Protein 5I81 (pdb70)

InterPro domains:
  IPR004843 Calcineurin-like, phosphoesterase domain [PF00149] (202-462)
  IPR008139 Saposin B type domain [PS50015] (87-171)
  IPR008139 Saposin B type domain [SM00741] (89-167)
  IPR011001 Saposin-like [SSF47862] (88-169)
  IPR011160 Sphingomyelin phosphodiesterase [PIRSF000948] (9-630)
  IPR029052 Metallo-dependent phosphatase-like [G3DSA:3.60.21.10] (257-526)
  IPR029052 Metallo-dependent phosphatase-like [SSF56300] (202-527)
  IPR041805 Acid sphingomyelinase/endopolyphosphatase, metallophosphatase domain [cd00842] (203-498)
  IPR045473 Sphingomyelin phosphodiesterase, C-terminal domain [PF19272] (492-600)

Organism: Homo sapiens (NCBI:txid9606)

GO terms:
  GO:0004767 sphingomyelin phosphodiesterase activity (F, IDA)
  GO:0005576 extracellular region (C, IDA)
  GO:0005764 lysosome (C, IDA)
  GO:0046513 ceramide biosynthetic process (P, IDA)
  GO:0001778 plasma membrane repair (P, IDA)
  GO:0061750 acid sphingomyelin phosphodiesterase activity (F, IDA)
  GO:0036019 endolysosome (C, IDA)
  GO:0034340 response to type I interferon (P, IDA)
  GO:0034612 response to tumor necrosis factor (P, IDA)
  GO:0034644 cellular response to UV (P, IDA)
  GO:0042060 wound healing (P, IDA)
  GO:0008270 zinc ion binding (F, IDA)
  GO:0045807 positive regulation of endocytosis (P, IDA)
  GO:0009615 response to virus (P, IDA)
  GO:0046598 positive regulation of viral entry into host cell (P, IDA)
  GO:0046718 symbiont entry into host cell (P, IDA)
  GO:0006685 sphingomyelin catabolic process (P, IDA)
  GO:0070555 response to interleukin-1 (P, IDA)
  GO:0071277 cellular response to calcium ion (P, IDA)
  GO:0004767 sphingomyelin phosphodiesterase activity (F, EXP)

Sequence (528 aa):
WGNLTCPICKGLFTAINLGLKKEPNVARVGSVAIKLCNLLKIAPPAVCQSIVHLFEDDMVEVWRRSVLSPSEACGLLLGSTCGHWDIFSSWNISLPTVPKPPPKPPSPPAPGAPVSRILFLTDLHWDHDYLEGTDPDCADPLCCRRGSGLPPASRPGAGYWGEYSKCDLPLRTLESLLSGLGPAGPFDMVYWTGDIPAHDVWHHQTRQDQLRALTTVTALVRKFLGPVPVYPAVGNHESTPVNSFPPPFIEGNHSSRWLYEAMAKAWEPWLPAEALRTLRIGGFYALSPYPGLRLISLNMNFCSRENFWLLINSTDPAGQLQWLVGELQAAEDRGDKVHIIGHIPPGHCLKSWSWNYYRIVARYENTLAAQFFGHTHVDEFEVFYDEETLSRPLAVAFLAPSATTYIGLNPGYRVYQIDGNYSGSSHVVLDHETYILNLTQANIPGAIPHWQLLYRARETYGLPNTLPTAWHNLVYRMRGDMQLFQTFWFLYHKGHPPSEPCGTPCRLATLCAQLSARADSPALCRHLM

Secondary structure (DSSP, 8-state):
-GGGHHHHHHHHHHHHHHHHTSHHHHHHHHHHHHHHHHHTTSS-HHHHHHHHHHHHHHHHHHHHHTTTSHHHHHHHHH-TTT----TT--------SSPPPPP-PPPPPPTT--EEEEEEE----B-TTB-TTS-TT-SSSS-SBTTS----TTS----SS--SSS--B-HHHHHHHHHT-GGG---SEEEE-S--B-S-TTS--HHHHHHHHHHHHHHHHHHHTTS-EEE---TTSSSSTT----TT--STTSSHHHHHHHHHHSTTTS-HHHHHHHHHHS-EEEEEETTEEEEE--GGGG-TT-GGGGT--SSGGGHHHHHHHHHHHHHHHT-EEEEE-SS-GGGS-HHHHHHHHHHHHHTTTTEEEEEE-SS-S-EEEEEE-TTTS-SEEEEEEEPPPSS-TTT---EEEEEEEE-SSTT----EEEEEEEEE-HHHHTSTT----EEEEEEHHHHHT-S--SHHHHHHHHHHHHT-HHHHHHHHHHHTTT---SS---HHHHHHHHHHHH--STT-GGGGTTT-

Radius of gyration: 23.95 Å; Cα contacts (8 Å, |Δi|>4): 1094; chains: 1; bounding box: 66×70×54 Å

Structure (mmCIF, N/CA/C/O backbone):
data_5I81
#
_entry.id   5I81
#
_cell.length_a   132.629
_cell.length_b   132.629
_cell.length_c   189.565
_cell.angle_alpha   90.00
_cell.angle_beta   90.00
_cell.angle_gamma   120.00
#
_symmetry.space_group_name_H-M   'P 64 2 2'
#
loop_
_entity.id
_entity.type
_entity.pdbx_description
1 polymer 'Sphingomyelin phosphodiesterase'
2 branched 2-acetamido-2-deoxy-beta-D-glucopyranose-(1-4)-2-acetamido-2-deoxy-beta-D-glucopyranose
3 branched beta-D-mannopyranose-(1-4)-2-acetamido-2-deoxy-beta-D-glucopyranose-(1-4)-2-acetamido-2-deoxy-beta-D-glucopyranose
4 branched beta-D-mannopyranose-(1-3)-alpha-D-mannopyranose
5 non-polymer 2-acetamido-2-deoxy-beta-D-glucopyranose
6 non-polymer beta-D-mannopyranose
7 non-polymer 'ZINC ION'
8 non-polymer 'SULFATE ION'
9 water water
#
loop_
_atom_site.group_PDB
_atom_site.id
_atom_site.type_symbol
_atom_site.label_atom_id
_atom_site.label_alt_id
_atom_site.label_comp_id
_atom_site.label_asym_id
_atom_site.label_entity_id
_atom_site.label_seq_id
_atom_site.pdbx_PDB_ins_code
_atom_site.Cartn_x
_atom_site.Cartn_y
_atom_site.Cartn_z
_atom_site.occupancy
_atom_site.B_iso_or_equiv
_atom_site.auth_seq_id
_atom_site.auth_comp_id
_atom_site.auth_asym_id
_atom_site.auth_atom_id
_atom_site.pdbx_PDB_model_num
ATOM 1 N N . TRP A 1 38 ? -46.673 -75.107 -35.069 1.00 108.34 84 TRP A N 1
ATOM 2 C CA . TRP A 1 38 ? -45.391 -75.721 -34.709 1.00 108.59 84 TRP A CA 1
ATOM 3 C C . TRP A 1 38 ? -44.261 -74.702 -34.493 1.00 106.48 84 TRP A C 1
ATOM 4 O O . TRP A 1 38 ? -43.847 -73.980 -35.421 1.00 104.91 84 TRP A O 1
ATOM 15 N N . GLY A 1 39 ? -43.764 -74.671 -33.249 1.00 103.11 85 GLY A N 1
ATOM 16 C CA . GLY A 1 39 ? -42.703 -73.778 -32.823 1.00 98.11 85 GLY A CA 1
ATOM 17 C C . GLY A 1 39 ? -41.294 -74.310 -32.969 1.00 92.46 85 GLY A C 1
ATOM 18 O O . GLY A 1 39 ? -40.336 -73.572 -32.723 1.00 89.47 85 GLY A O 1
ATOM 19 N N . ASN A 1 40 ? -41.131 -75.578 -33.362 1.00 89.50 86 ASN A N 1
ATOM 20 C CA . ASN A 1 40 ? -39.800 -76.115 -33.629 1.00 83.58 86 ASN A CA 1
ATOM 21 C C . ASN A 1 40 ? -39.172 -75.494 -34.876 1.00 70.80 86 ASN A C 1
ATOM 22 O O . ASN A 1 40 ? -37.984 -75.722 -35.130 1.00 75.82 86 ASN A O 1
ATOM 27 N N . LEU A 1 41 ? -39.926 -74.705 -35.640 1.00 106.28 87 LEU A N 1
ATOM 28 C CA . LEU A 1 41 ? -39.423 -74.077 -36.851 1.00 87.44 87 LEU A CA 1
ATOM 29 C C . LEU A 1 41 ? -39.009 -72.619 -36.667 1.00 73.40 87 LEU A C 1
ATOM 30 O O . LEU A 1 41 ? -38.533 -72.000 -37.625 1.00 67.79 87 LEU A O 1
ATOM 35 N N . THR A 1 42 ? -39.199 -72.048 -35.480 1.00 65.65 88 THR A N 1
ATOM 36 C CA . THR A 1 42 ? -38.958 -70.623 -35.307 1.00 64.72 88 THR A CA 1
ATOM 37 C C . THR A 1 42 ? -37.493 -70.272 -35.520 1.00 62.85 88 THR A C 1
ATOM 38 O O . THR A 1 42 ? -37.177 -69.301 -36.216 1.00 60.94 88 THR A O 1
ATOM 42 N N . CYS A 1 43 ? -36.590 -71.050 -34.930 1.00 63.21 89 CYS A N 1
ATOM 43 C CA . CYS A 1 43 ? -35.162 -70.834 -35.153 1.00 63.44 89 CYS A CA 1
ATOM 44 C C . CYS A 1 43 ? -34.776 -70.984 -36.621 1.00 63.29 89 CYS A C 1
ATOM 45 O O . CYS A 1 43 ? -34.109 -70.083 -37.153 1.00 62.08 89 CYS A O 1
ATOM 48 N N . PRO A 1 44 ? -35.165 -72.042 -37.340 1.00 63.97 90 PRO A N 1
ATOM 49 C CA . PRO A 1 44 ? -34.823 -72.077 -38.769 1.00 63.11 90 PRO A CA 1
ATOM 50 C C . PRO A 1 44 ? -35.305 -70.864 -39.553 1.00 63.99 90 PRO A C 1
ATOM 51 O O . PRO A 1 44 ? -34.548 -70.346 -40.388 1.00 65.37 90 PRO A O 1
ATOM 55 N N . ILE A 1 45 ? -36.527 -70.382 -39.317 1.00 59.37 91 ILE A N 1
ATOM 56 C CA . ILE A 1 45 ? -37.006 -69.252 -40.110 1.00 62.46 91 ILE A CA 1
ATOM 57 C C . ILE A 1 45 ? -36.289 -67.955 -39.688 1.00 59.97 91 ILE A C 1
ATOM 58 O O . ILE A 1 45 ? -35.979 -67.090 -40.522 1.00 58.18 91 ILE A O 1
ATOM 63 N N . CYS A 1 46 ? -35.953 -67.824 -38.405 1.00 58.39 92 CYS A N 1
ATOM 64 C CA . CYS A 1 46 ? -35.186 -66.661 -37.968 1.00 58.74 92 CYS A CA 1
ATOM 65 C C . CYS A 1 46 ? -33.832 -66.610 -38.669 1.00 60.35 92 CYS A C 1
ATOM 66 O O . CYS A 1 46 ? -33.426 -65.571 -39.205 1.00 59.28 92 CYS A O 1
ATOM 69 N N . LYS A 1 47 ? -33.133 -67.739 -38.699 1.00 61.65 93 LYS A N 1
ATOM 70 C CA . LYS A 1 47 ? -31.853 -67.787 -39.388 1.00 59.21 93 LYS A CA 1
ATOM 71 C C . LYS A 1 47 ? -32.030 -67.533 -40.879 1.00 58.14 93 LYS A C 1
ATOM 72 O O . LYS A 1 47 ? -31.217 -66.832 -41.509 1.00 57.70 93 LYS A O 1
ATOM 78 N N . GLY A 1 48 ? -33.096 -68.069 -41.461 1.00 55.38 94 GLY A N 1
ATOM 79 C CA . GLY A 1 48 ? -33.348 -67.796 -42.862 1.00 55.13 94 GLY A CA 1
ATOM 80 C C . GLY A 1 48 ? -33.576 -66.320 -43.122 1.00 59.61 94 GLY A C 1
ATOM 81 O O . GLY A 1 48 ? -33.121 -65.787 -44.132 1.00 55.63 94 GLY A O 1
ATOM 82 N N . LEU A 1 49 ? -34.276 -65.636 -42.206 1.00 59.43 95 LEU A N 1
ATOM 83 C CA . LEU A 1 49 ? -34.566 -64.218 -42.406 1.00 56.12 95 LEU A CA 1
ATOM 84 C C . LEU A 1 49 ? -33.278 -63.407 -42.411 1.00 56.72 95 LEU A C 1
ATOM 85 O O . LEU A 1 49 ? -32.984 -62.680 -43.368 1.00 57.61 95 LEU A O 1
ATOM 90 N N . PHE A 1 50 ? -32.462 -63.569 -41.381 1.00 55.29 96 PHE A N 1
ATOM 91 C CA . PHE A 1 50 ? -31.242 -62.774 -41.316 1.00 55.78 96 PHE A CA 1
ATOM 92 C C . PHE A 1 50 ? -30.203 -63.209 -42.351 1.00 57.48 96 PHE A C 1
ATOM 93 O O . PHE A 1 50 ? -29.407 -62.381 -42.810 1.00 61.29 96 PHE A O 1
ATOM 101 N N . THR A 1 51 ? -30.214 -64.472 -42.770 1.00 58.07 97 THR A N 1
ATOM 102 C CA . THR A 1 51 ? -29.347 -64.867 -43.873 1.00 59.25 97 THR A CA 1
ATOM 103 C C . THR A 1 51 ? -29.738 -64.129 -45.147 1.00 61.92 97 THR A C 1
ATOM 104 O O . THR A 1 51 ? -28.878 -63.605 -45.858 1.00 64.51 97 THR A O 1
ATOM 108 N N . ALA A 1 52 ? -31.036 -64.011 -45.416 1.00 58.93 98 ALA A N 1
ATOM 109 C CA . ALA A 1 52 ? -31.451 -63.273 -46.608 1.00 62.31 98 ALA A CA 1
ATOM 110 C C . ALA A 1 52 ? -31.226 -61.770 -46.441 1.00 64.98 98 ALA A C 1
ATOM 111 O O . ALA A 1 52 ? -30.908 -61.077 -47.425 1.00 65.80 98 ALA A O 1
ATOM 113 N N . ILE A 1 53 ? -31.391 -61.265 -45.199 1.00 66.35 99 ILE A N 1
ATOM 114 C CA . ILE A 1 53 ? -31.065 -59.878 -44.870 1.00 66.21 99 ILE A CA 1
ATOM 115 C C . ILE A 1 53 ? -29.607 -59.587 -45.207 1.00 68.81 99 ILE A C 1
ATOM 116 O O . ILE A 1 53 ? -29.290 -58.551 -45.803 1.00 68.36 99 ILE A O 1
ATOM 121 N N . ASN A 1 54 ? -28.703 -60.493 -44.803 1.00 68.61 100 ASN A N 1
ATOM 122 C CA . ASN A 1 54 ? -27.272 -60.334 -45.025 1.00 67.23 100 ASN A CA 1
ATOM 123 C C . ASN A 1 54 ? -26.965 -60.145 -46.501 1.00 66.05 100 ASN A C 1
ATOM 124 O O . ASN A 1 54 ? -26.289 -59.186 -46.879 1.00 65.71 100 ASN A O 1
ATOM 129 N N . LEU A 1 55 ? -27.468 -61.039 -47.361 1.00 64.74 101 LEU A N 1
ATOM 130 C CA . LEU A 1 55 ? -27.050 -60.956 -48.752 1.00 68.90 101 LEU A CA 1
ATOM 131 C C . LEU A 1 55 ? -27.725 -59.794 -49.471 1.00 66.94 101 LEU A C 1
ATOM 132 O O . LEU A 1 55 ? -27.136 -59.223 -50.389 1.00 68.88 101 LEU A O 1
ATOM 137 N N . GLY A 1 56 ? -28.940 -59.412 -49.069 1.00 64.74 102 GLY A N 1
ATOM 138 C CA . GLY A 1 56 ? -29.500 -58.153 -49.551 1.00 66.75 102 GLY A CA 1
ATOM 139 C C . GLY A 1 56 ? -28.615 -56.951 -49.234 1.00 72.51 102 GLY A C 1
ATOM 140 O O . GLY A 1 56 ? -28.383 -56.091 -50.091 1.00 78.32 102 GLY A O 1
ATOM 141 N N . LEU A 1 57 ? -28.091 -56.875 -48.008 1.00 65.71 103 LEU A N 1
ATOM 142 C CA . LEU A 1 57 ? -27.321 -55.687 -47.648 1.00 67.23 103 LEU A CA 1
ATOM 143 C C . LEU A 1 57 ? -25.911 -55.674 -48.232 1.00 69.44 103 LEU A C 1
ATOM 144 O O . LEU A 1 57 ? -25.249 -54.636 -48.158 1.00 69.83 103 LEU A O 1
ATOM 149 N N . LYS A 1 58 ? -25.436 -56.777 -48.817 1.00 72.96 104 LYS A N 1
ATOM 150 C CA . LYS A 1 58 ? -24.173 -56.733 -49.548 1.00 75.21 104 LYS A CA 1
ATOM 151 C C . LYS A 1 58 ? -24.287 -55.984 -50.871 1.00 75.91 104 LYS A C 1
ATOM 152 O O . LYS A 1 58 ? -23.255 -55.646 -51.457 1.00 78.09 104 LYS A O 1
ATOM 158 N N . LYS A 1 59 ? -25.498 -55.709 -51.354 1.00 76.61 105 LYS A N 1
ATOM 159 C CA . LYS A 1 59 ? -25.696 -55.121 -52.679 1.00 77.64 105 LYS A CA 1
ATOM 160 C C . LYS A 1 59 ? -25.833 -53.607 -52.542 1.00 76.44 105 LYS A C 1
ATOM 161 O O . LYS A 1 59 ? -26.709 -53.131 -51.806 1.00 71.95 105 LYS A O 1
ATOM 167 N N . GLU A 1 60 ? -24.982 -52.858 -53.260 1.00 79.05 106 GLU A N 1
ATOM 168 C CA . GLU A 1 60 ? -24.892 -51.408 -53.051 1.00 78.98 106 GLU A CA 1
ATOM 169 C C . GLU A 1 60 ? -26.195 -50.650 -53.337 1.00 75.46 106 GLU A C 1
ATOM 170 O O . GLU A 1 60 ? -26.439 -49.641 -52.652 1.00 73.48 106 GLU A O 1
ATOM 176 N N . PRO A 1 61 ? -27.059 -51.044 -54.286 1.00 74.62 107 PRO A N 1
ATOM 177 C CA . PRO A 1 61 ? -28.383 -50.379 -54.365 1.00 74.63 107 PRO A CA 1
ATOM 178 C C . PRO A 1 61 ? -29.177 -50.454 -53.068 1.00 75.79 107 PRO A C 1
ATOM 179 O O . PRO A 1 61 ? -29.910 -49.512 -52.729 1.00 78.33 107 PRO A O 1
ATOM 183 N N . ASN A 1 62 ? -29.071 -51.567 -52.341 1.00 70.99 108 ASN A N 1
ATOM 184 C CA . ASN A 1 62 ? -29.715 -51.642 -51.039 1.00 66.95 108 ASN A CA 1
ATOM 185 C C . ASN A 1 62 ? -28.990 -50.760 -50.037 1.00 66.59 108 ASN A C 1
ATOM 186 O O . ASN A 1 62 ? -29.636 -50.053 -49.254 1.00 66.52 108 ASN A O 1
ATOM 191 N N . VAL A 1 63 ? -27.652 -50.726 -50.083 1.00 65.89 109 VAL A N 1
ATOM 192 C CA . VAL A 1 63 ? -26.941 -49.829 -49.172 1.00 64.93 109 VAL A CA 1
ATOM 193 C C . VAL A 1 63 ? -27.387 -48.392 -49.411 1.00 64.95 109 VAL A C 1
ATOM 194 O O . VAL A 1 63 ? -27.675 -47.650 -48.459 1.00 61.88 109 VAL A O 1
ATOM 198 N N . ALA A 1 64 ? -27.494 -47.993 -50.688 1.00 64.71 110 ALA A N 1
ATOM 199 C CA . ALA A 1 64 ? -27.928 -46.636 -51.025 1.00 66.59 110 ALA A CA 1
ATOM 200 C C . ALA A 1 64 ? -29.333 -46.362 -50.498 1.00 71.69 110 ALA A C 1
ATOM 201 O O . ALA A 1 64 ? -29.612 -45.262 -50.003 1.00 72.01 110 ALA A O 1
ATOM 203 N N . ARG A 1 65 ? -30.232 -47.353 -50.597 1.00 72.33 111 ARG A N 1
ATOM 204 C CA . ARG A 1 65 ? -31.586 -47.180 -50.071 1.00 75.49 111 ARG A CA 1
ATOM 205 C C . ARG A 1 65 ? -31.566 -46.948 -48.569 1.00 71.63 111 ARG A C 1
ATOM 206 O O . ARG A 1 65 ? -32.300 -46.089 -48.066 1.00 68.92 111 ARG A O 1
ATOM 214 N N . VAL A 1 66 ? -30.734 -47.709 -47.842 1.00 58.06 112 VAL A N 1
ATOM 215 C CA . VAL A 1 66 ? -30.526 -47.459 -46.415 1.00 61.15 112 VAL A CA 1
ATOM 216 C C . VAL A 1 66 ? -30.099 -46.022 -46.193 1.00 61.74 112 VAL A C 1
ATOM 217 O O . VAL A 1 66 ? -30.623 -45.334 -45.306 1.00 60.88 112 VAL A O 1
ATOM 221 N N . GLY A 1 67 ? -29.159 -45.540 -47.016 1.00 62.16 113 GLY A N 1
ATOM 222 C CA . GLY A 1 67 ? -28.673 -44.179 -46.859 1.00 58.88 113 GLY A CA 1
ATOM 223 C C . GLY A 1 67 ? -29.752 -43.134 -47.073 1.00 61.96 113 GLY A C 1
ATOM 224 O O . GLY A 1 67 ? -29.879 -42.197 -46.278 1.00 62.83 113 GLY A O 1
ATOM 225 N N . SER A 1 68 ? -30.548 -43.284 -48.143 1.00 59.75 114 SER A N 1
ATOM 226 C CA . SER A 1 68 ? -31.589 -42.304 -48.476 1.00 69.53 114 SER A CA 1
ATOM 227 C C . SER A 1 68 ? -32.598 -42.131 -47.342 1.00 64.61 114 SER A C 1
ATOM 228 O O . SER A 1 68 ? -32.959 -41.001 -46.987 1.00 62.77 114 SER A O 1
ATOM 231 N N . VAL A 1 69 ? -33.103 -43.242 -46.790 1.00 60.88 115 VAL A N 1
ATOM 232 C CA . VAL A 1 69 ? -33.999 -43.142 -45.636 1.00 62.74 115 VAL A CA 1
ATOM 233 C C . VAL A 1 69 ? -33.296 -42.439 -44.484 1.00 60.47 115 VAL A C 1
ATOM 234 O O . VAL A 1 69 ? -33.866 -41.558 -43.834 1.00 62.95 115 VAL A O 1
ATOM 238 N N . ALA A 1 70 ? -32.036 -42.789 -44.230 1.00 60.01 116 ALA A N 1
ATOM 239 C CA . ALA A 1 70 ? -31.336 -42.184 -43.097 1.00 60.03 116 ALA A CA 1
ATOM 240 C C . ALA A 1 70 ? -31.146 -40.685 -43.306 1.00 62.34 116 ALA A C 1
ATOM 241 O O . ALA A 1 70 ? -31.318 -39.896 -42.365 1.00 63.20 116 ALA A O 1
ATOM 243 N N . ILE A 1 71 ? -30.821 -40.277 -44.540 1.00 60.85 117 ILE A N 1
ATOM 244 C CA . ILE A 1 71 ? -30.711 -38.860 -44.868 1.00 64.92 117 ILE A CA 1
ATOM 245 C C . ILE A 1 71 ? -32.037 -38.165 -44.642 1.00 66.97 117 ILE A C 1
ATOM 246 O O . ILE A 1 71 ? -32.079 -37.036 -44.144 1.00 67.43 117 ILE A O 1
ATOM 251 N N . LYS A 1 72 ? -33.138 -38.816 -45.028 1.00 70.14 118 LYS A N 1
ATOM 252 C CA . LYS A 1 72 ? -34.447 -38.187 -44.880 1.00 73.95 118 LYS A CA 1
ATOM 253 C C . LYS A 1 72 ? -34.770 -37.972 -43.408 1.00 70.39 118 LYS A C 1
ATOM 254 O O . LYS A 1 72 ? -35.262 -36.909 -43.021 1.00 71.31 118 LYS A O 1
ATOM 260 N N . LEU A 1 73 ? -34.458 -38.958 -42.567 1.00 69.27 119 LEU A N 1
ATOM 261 C CA . LEU A 1 73 ? -34.655 -38.803 -41.129 1.00 71.91 119 LEU A CA 1
ATOM 262 C C . LEU A 1 73 ? -33.697 -37.773 -40.540 1.00 74.97 119 LEU A C 1
ATOM 263 O O . LEU A 1 73 ? -34.086 -36.993 -39.660 1.00 76.17 119 LEU A O 1
ATOM 268 N N . CYS A 1 74 ? -32.442 -37.753 -41.014 1.00 73.70 120 CYS A N 1
ATOM 269 C CA . CYS A 1 74 ? -31.481 -36.757 -40.544 1.00 72.80 120 CYS A CA 1
ATOM 270 C C . CYS A 1 74 ? -32.006 -35.344 -40.748 1.00 74.27 120 CYS A C 1
ATOM 271 O O . CYS A 1 74 ? -31.831 -34.488 -39.882 1.00 74.06 120 CYS A O 1
ATOM 274 N N . ASN A 1 75 ? -32.682 -35.090 -41.878 1.00 79.63 121 ASN A N 1
ATOM 275 C CA . ASN A 1 75 ? -33.238 -33.766 -42.179 1.00 82.75 121 ASN A CA 1
ATOM 276 C C . ASN A 1 75 ? -34.481 -33.471 -41.356 1.00 87.75 121 ASN A C 1
ATOM 277 O O . ASN A 1 75 ? -34.701 -32.330 -40.938 1.00 89.65 121 ASN A O 1
ATOM 282 N N . LEU A 1 76 ? -35.320 -34.476 -41.136 1.00 90.51 122 LEU A N 1
ATOM 283 C CA . LEU A 1 76 ? -36.532 -34.283 -40.350 1.00 94.32 122 LEU A CA 1
ATOM 284 C C . LEU A 1 76 ? -36.240 -33.884 -38.907 1.00 96.40 122 LEU A C 1
ATOM 285 O O . LEU A 1 76 ? -36.924 -33.013 -38.359 1.00 98.58 122 LEU A O 1
ATOM 290 N N . LEU A 1 77 ? -35.231 -34.491 -38.293 1.00 95.96 123 LEU A N 1
ATOM 291 C CA . LEU A 1 77 ? -34.888 -34.241 -36.904 1.00 96.32 123 LEU A CA 1
ATOM 292 C C . LEU A 1 77 ? -33.904 -33.093 -36.751 1.00 95.24 123 LEU A C 1
ATOM 293 O O . LEU A 1 77 ? -33.392 -32.874 -35.646 1.00 94.93 123 LEU A O 1
ATOM 298 N N . LYS A 1 78 ? -33.619 -32.378 -37.843 1.00 93.84 124 LYS A N 1
ATOM 299 C CA . LYS A 1 78 ? -32.789 -31.172 -37.831 1.00 95.95 124 LYS A CA 1
ATOM 300 C C . LYS A 1 78 ? -31.454 -31.395 -37.116 1.00 97.13 1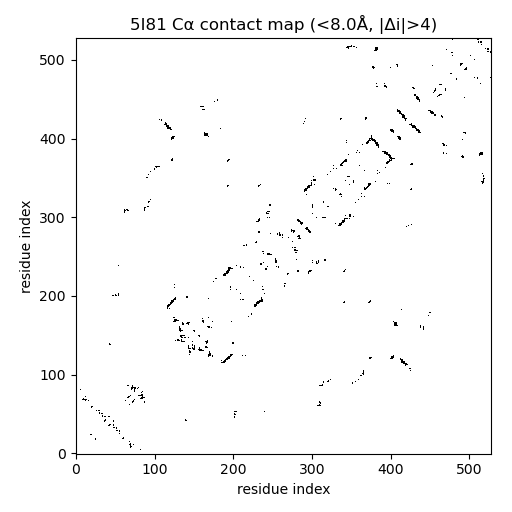24 LYS A C 1
ATOM 301 O O . LYS A 1 78 ? -31.010 -30.566 -36.315 1.00 97.70 124 LYS A O 1
ATOM 307 N N . ILE A 1 79 ? -30.800 -32.527 -37.408 1.00 97.28 125 ILE A N 1
ATOM 308 C CA . ILE A 1 79 ? -29.477 -32.772 -36.831 1.00 96.88 125 ILE A CA 1
ATOM 309 C C . ILE A 1 79 ? -28.448 -31.805 -37.407 1.00 95.00 125 ILE A C 1
ATOM 310 O O . ILE A 1 79 ? -27.526 -31.373 -36.709 1.00 98.10 125 ILE A O 1
ATOM 315 N N . ALA A 1 80 ? -28.598 -31.432 -38.672 1.00 89.74 126 ALA A N 1
ATOM 316 C CA . ALA A 1 80 ? -27.605 -30.628 -39.377 1.00 84.14 126 ALA A CA 1
ATOM 317 C C . ALA A 1 80 ? -28.246 -30.066 -40.637 1.00 80.26 126 ALA A C 1
ATOM 318 O O . ALA A 1 80 ? -29.351 -30.456 -40.999 1.00 81.51 126 ALA A O 1
ATOM 320 N N . PRO A 1 81 ? -27.599 -29.105 -41.290 1.00 75.93 127 PRO A N 1
ATOM 321 C CA . PRO A 1 81 ? -28.088 -28.664 -42.590 1.00 73.84 127 PRO A CA 1
ATOM 322 C C . PRO A 1 81 ? -28.163 -29.838 -43.564 1.00 73.13 127 PRO A C 1
ATOM 323 O O . PRO A 1 81 ? -27.358 -30.783 -43.489 1.00 70.07 127 PRO A O 1
ATOM 327 N N . PRO A 1 82 ? -29.118 -29.788 -44.496 1.00 73.50 128 PRO A N 1
ATOM 328 C CA . PRO A 1 82 ? -29.326 -30.948 -45.392 1.00 72.66 128 PRO A CA 1
ATOM 329 C C . PRO A 1 82 ? -28.087 -31.347 -46.187 1.00 70.34 128 PRO A C 1
ATOM 330 O O . PRO A 1 82 ? -27.890 -32.547 -46.434 1.00 66.45 128 PRO A O 1
ATOM 334 N N . ALA A 1 83 ? -27.235 -30.391 -46.577 1.00 64.31 129 ALA A N 1
ATOM 335 C CA . ALA A 1 83 ? -25.980 -30.750 -47.230 1.00 65.72 129 ALA A CA 1
ATOM 336 C C . ALA A 1 83 ? -25.098 -31.613 -46.321 1.00 63.91 129 ALA A C 1
ATOM 337 O O . ALA A 1 83 ? -24.486 -32.583 -46.779 1.00 65.05 129 ALA A O 1
ATOM 339 N N . VAL A 1 84 ? -25.031 -31.297 -45.027 1.00 64.72 130 VAL A N 1
ATOM 340 C CA . VAL A 1 84 ? -24.215 -32.112 -44.125 1.00 62.89 130 VAL A CA 1
ATOM 341 C C . VAL A 1 84 ? -24.861 -33.482 -43.902 1.00 62.72 130 VAL A C 1
ATOM 342 O O . VAL A 1 84 ? -24.185 -34.518 -43.964 1.00 61.11 130 VAL A O 1
ATOM 346 N N . CYS A 1 85 ? -26.172 -33.510 -43.641 1.00 60.68 131 CYS A N 1
ATOM 347 C CA . CYS A 1 85 ? -26.877 -34.781 -43.520 1.00 63.84 131 CYS A CA 1
ATOM 348 C C . CYS A 1 85 ? -26.550 -35.704 -44.690 1.00 63.12 131 CYS A C 1
ATOM 349 O O . CYS A 1 85 ? -26.167 -36.866 -44.504 1.00 61.05 131 CYS A O 1
ATOM 352 N N . GLN A 1 86 ? -26.670 -35.186 -45.911 1.00 63.80 132 GLN A N 1
ATOM 353 C CA . GLN A 1 86 ? -26.420 -36.013 -47.087 1.00 66.59 132 GLN A CA 1
ATOM 354 C C . GLN A 1 86 ? -24.961 -36.451 -47.152 1.00 65.98 132 GLN A C 1
ATOM 355 O O . GLN A 1 86 ? -24.675 -37.638 -47.360 1.00 64.89 132 GLN A O 1
ATOM 361 N N . SER A 1 87 ? -24.021 -35.505 -46.971 1.00 59.87 133 SER A N 1
ATOM 362 C CA . SER A 1 87 ? -22.597 -35.843 -47.045 1.00 63.41 133 SER A CA 1
ATOM 363 C C . SER A 1 87 ? -22.218 -36.901 -46.013 1.00 58.02 133 SER A C 1
ATOM 364 O O . SER A 1 87 ? -21.559 -37.896 -46.338 1.00 57.86 133 SER A O 1
ATOM 367 N N . ILE A 1 88 ? -22.615 -36.704 -44.755 1.00 57.07 134 ILE A N 1
ATOM 368 C CA . ILE A 1 88 ? -22.082 -37.603 -43.728 1.00 59.95 134 ILE A CA 1
ATOM 369 C C . ILE A 1 88 ? -22.635 -39.016 -43.904 1.00 57.90 134 ILE A C 1
ATOM 370 O O . ILE A 1 88 ? -21.908 -39.998 -43.705 1.00 57.33 134 ILE A O 1
ATOM 375 N N . VAL A 1 89 ? -23.897 -39.152 -44.333 1.00 58.49 135 VAL A N 1
ATOM 376 C CA . VAL A 1 89 ? -24.472 -40.485 -44.497 1.00 55.29 135 VAL A CA 1
ATOM 377 C C . VAL A 1 89 ? -23.803 -41.217 -45.658 1.00 60.57 135 VAL A C 1
ATOM 378 O O . VAL A 1 89 ? -23.475 -42.405 -45.554 1.00 60.25 135 VAL A O 1
ATOM 382 N N . HIS A 1 90 ? -23.557 -40.521 -46.772 1.00 59.94 136 HIS A N 1
ATOM 383 C CA . HIS A 1 90 ? -22.871 -41.168 -47.891 1.00 62.13 136 HIS A CA 1
ATOM 384 C C . HIS A 1 90 ? -21.465 -41.619 -47.495 1.00 62.86 136 HIS A C 1
ATOM 385 O O . HIS A 1 90 ? -21.023 -42.716 -47.874 1.00 63.58 136 HIS A O 1
ATOM 392 N N . LEU A 1 91 ? -20.768 -40.806 -46.689 1.00 57.26 137 LEU A N 1
ATOM 393 C CA . LEU A 1 91 ? -19.436 -41.180 -46.214 1.00 56.91 137 LEU A CA 1
ATOM 394 C C . LEU A 1 91 ? -19.498 -42.409 -45.302 1.00 60.62 137 LEU A C 1
ATOM 395 O O . LEU A 1 91 ? -18.697 -43.340 -45.439 1.00 60.52 137 LEU A O 1
ATOM 400 N N . PHE A 1 92 ? -20.462 -42.442 -44.378 1.00 58.38 138 PHE A N 1
ATOM 401 C CA . PHE A 1 92 ? -20.507 -43.510 -43.383 1.00 58.58 138 PHE A CA 1
ATOM 402 C C . PHE A 1 92 ? -21.153 -44.796 -43.894 1.00 59.52 138 PHE A C 1
ATOM 403 O O . PHE A 1 92 ? -20.854 -45.877 -43.360 1.00 56.84 138 PHE A O 1
ATOM 411 N N . GLU A 1 93 ? -22.046 -44.719 -44.896 1.00 55.31 139 GLU A N 1
ATOM 412 C CA . GLU A 1 93 ? -23.052 -45.776 -45.038 1.00 59.75 139 GLU A CA 1
ATOM 413 C C . GLU A 1 93 ? -22.413 -47.115 -45.391 1.00 61.58 139 GLU A C 1
ATOM 414 O O . GLU A 1 93 ? -22.883 -48.168 -44.938 1.00 58.57 139 GLU A O 1
ATOM 420 N N . ASP A 1 94 ? -21.315 -47.086 -46.150 1.00 59.16 140 ASP A N 1
ATOM 421 C CA . ASP A 1 94 ? -20.676 -48.317 -46.594 1.00 59.56 140 ASP A CA 1
ATOM 422 C C . ASP A 1 94 ? -20.138 -49.112 -45.408 1.00 57.66 140 ASP A C 1
ATOM 423 O O . ASP A 1 94 ? -20.582 -50.237 -45.158 1.00 57.81 140 ASP A O 1
ATOM 428 N N . ASP A 1 95 ? -19.202 -48.536 -44.640 1.00 56.17 141 ASP A N 1
ATOM 429 C CA . ASP A 1 95 ? -18.656 -49.281 -43.506 1.00 57.37 141 ASP A CA 1
ATOM 430 C C . ASP A 1 95 ? -19.706 -49.567 -42.448 1.00 57.01 141 ASP A C 1
ATOM 431 O O . ASP A 1 95 ? -19.659 -50.625 -41.813 1.00 56.34 141 ASP A O 1
ATOM 436 N N . MET A 1 96 ? -20.671 -48.670 -42.257 1.00 56.40 142 MET A N 1
ATOM 437 C CA . MET A 1 96 ? -21.644 -48.874 -41.195 1.00 58.00 142 MET A CA 1
ATOM 438 C C . MET A 1 96 ? -22.583 -50.037 -41.529 1.00 55.35 142 MET A C 1
ATOM 439 O O . MET A 1 96 ? -22.797 -50.940 -40.707 1.00 54.21 142 MET A O 1
ATOM 444 N N . VAL A 1 97 ? -23.126 -50.058 -42.746 1.00 53.58 143 VAL A N 1
ATOM 445 C CA . VAL A 1 97 ? -23.958 -51.193 -43.129 1.00 56.65 143 VAL A CA 1
ATOM 446 C C . VAL A 1 97 ? -23.150 -52.494 -43.083 1.00 55.14 143 VAL A C 1
ATOM 447 O O . VAL A 1 97 ? -23.648 -53.533 -42.619 1.00 51.91 143 VAL A O 1
ATOM 451 N N . GLU A 1 98 ? -21.885 -52.460 -43.527 1.00 52.90 144 GLU A N 1
ATOM 452 C CA . GLU A 1 98 ? -21.073 -53.669 -43.421 1.00 58.18 144 GLU A CA 1
ATOM 453 C C . GLU A 1 98 ? -20.953 -54.151 -41.979 1.00 57.90 144 GLU A C 1
ATOM 454 O O . GLU A 1 98 ? -21.086 -55.352 -41.708 1.00 58.74 144 GLU A O 1
ATOM 460 N N . VAL A 1 99 ? -20.679 -53.241 -41.041 1.00 54.76 145 VAL A N 1
ATOM 461 C CA . VAL A 1 99 ? -20.525 -53.654 -39.649 1.00 53.15 145 VAL A CA 1
ATOM 462 C C . VAL A 1 99 ? -21.827 -54.225 -39.109 1.00 53.98 145 VAL A C 1
ATOM 463 O O . VAL A 1 99 ? -21.829 -55.260 -38.428 1.00 55.07 145 VAL A O 1
ATOM 467 N N . TRP A 1 100 ? -22.952 -53.541 -39.363 1.00 50.12 146 TRP A N 1
ATOM 468 C CA . TRP A 1 100 ? -24.218 -54.017 -38.798 1.00 52.33 146 TRP A CA 1
ATOM 469 C C . TRP A 1 100 ? -24.540 -55.401 -39.317 1.00 53.49 146 TRP A C 1
ATOM 470 O O . TRP A 1 100 ? -24.902 -56.295 -38.537 1.00 50.12 146 TRP A O 1
ATOM 481 N N . ARG A 1 101 ? -24.371 -55.582 -40.636 1.00 55.86 147 ARG A N 1
ATOM 482 C CA . ARG A 1 101 ? -24.512 -56.868 -41.312 1.00 59.66 147 ARG A CA 1
ATOM 483 C C . ARG A 1 101 ? -23.735 -57.968 -40.601 1.00 59.84 147 ARG A C 1
ATOM 484 O O . ARG A 1 101 ? -24.237 -59.086 -40.437 1.00 58.55 147 ARG A O 1
ATOM 492 N N . ARG A 1 102 ? -22.512 -57.657 -40.157 1.00 55.78 148 ARG A N 1
ATOM 493 C CA . ARG A 1 102 ? -21.594 -58.625 -39.559 1.00 58.20 148 ARG A CA 1
ATOM 494 C C . ARG A 1 102 ? -21.710 -58.740 -38.057 1.00 58.99 148 ARG A C 1
ATOM 495 O O . ARG A 1 102 ? -20.965 -59.528 -37.462 1.00 62.13 148 ARG A O 1
ATOM 503 N N . SER A 1 103 ? -22.615 -57.988 -37.434 1.00 54.54 149 SER A N 1
ATOM 504 C CA . SER A 1 103 ? -22.715 -58.010 -35.985 1.00 55.77 149 SER A CA 1
ATOM 505 C C . SER A 1 103 ? -24.171 -58.115 -35.569 1.00 55.47 149 SER A C 1
ATOM 506 O O . SER A 1 103 ? -24.672 -59.224 -35.371 1.00 59.53 149 SER A O 1
ATOM 509 N N . VAL A 1 104 ? -24.860 -56.973 -35.484 1.00 51.79 150 VAL A N 1
ATOM 510 C CA . VAL A 1 104 ? -26.237 -56.929 -34.988 1.00 53.63 150 VAL A CA 1
ATOM 511 C C . VAL A 1 104 ? -27.178 -57.774 -35.852 1.00 55.19 150 VAL A C 1
ATOM 512 O O . VAL A 1 104 ? -28.042 -58.493 -35.329 1.00 55.17 150 VAL A O 1
ATOM 516 N N . LEU A 1 105 ? -27.042 -57.700 -37.180 1.00 54.89 151 LEU A N 1
ATOM 517 C CA . LEU A 1 105 ? -27.915 -58.427 -38.098 1.00 54.60 151 LEU A CA 1
ATOM 518 C C . LEU A 1 105 ? -27.367 -59.796 -38.491 1.00 58.03 151 LEU A C 1
ATOM 519 O O . LEU A 1 105 ? -27.982 -60.482 -39.317 1.00 62.24 151 LEU A O 1
ATOM 524 N N . SER A 1 106 ? -26.214 -60.175 -37.962 1.00 57.72 152 SER A N 1
ATOM 525 C CA . SER A 1 106 ? -25.684 -61.513 -38.151 1.00 60.70 152 SER A CA 1
ATOM 526 C C . SER A 1 106 ? -26.663 -62.562 -37.605 1.00 58.64 152 SER A C 1
ATOM 527 O O . SER A 1 106 ? -27.188 -62.401 -36.486 1.00 55.21 152 SER A O 1
ATOM 530 N N . PRO A 1 107 ? -26.936 -63.634 -38.356 1.00 56.25 153 PRO A N 1
ATOM 531 C CA . PRO A 1 107 ? -27.958 -64.607 -37.903 1.00 57.21 153 PRO A CA 1
ATOM 532 C C . PRO A 1 107 ? -27.755 -65.152 -36.499 1.00 60.18 153 PRO A C 1
ATOM 533 O O . PRO A 1 107 ? -28.707 -65.188 -35.712 1.00 59.33 153 PRO A O 1
ATOM 537 N N . SER A 1 108 ? -26.538 -65.575 -36.157 1.00 62.85 154 SER A N 1
ATOM 538 C CA . SER A 1 108 ? -26.332 -66.184 -34.851 1.00 63.75 154 SER A CA 1
ATOM 539 C C . SER A 1 108 ? -26.519 -65.158 -33.730 1.00 61.12 154 SER A C 1
ATOM 540 O O . SER A 1 108 ? -26.900 -65.530 -32.611 1.00 60.37 154 SER A O 1
ATOM 543 N N . GLU A 1 109 ? -26.288 -63.866 -34.027 1.00 56.86 155 GLU A N 1
ATOM 544 C CA . GLU A 1 109 ? -26.443 -62.797 -33.043 1.00 55.29 155 GLU A CA 1
ATOM 545 C C . GLU A 1 109 ? -27.900 -62.378 -32.910 1.00 56.47 155 GLU A C 1
ATOM 546 O O . GLU A 1 109 ? -28.467 -62.418 -31.813 1.00 59.39 155 GLU A O 1
ATOM 552 N N . ALA A 1 110 ? -28.522 -61.955 -34.013 1.00 52.30 156 ALA A N 1
ATOM 553 C CA . ALA A 1 110 ? -29.908 -61.500 -33.950 1.00 53.78 156 ALA A CA 1
ATOM 554 C C . ALA A 1 110 ? -30.819 -62.590 -33.384 1.00 58.69 156 ALA A C 1
ATOM 555 O O . ALA A 1 110 ? -31.647 -62.334 -32.495 1.00 59.35 156 ALA A O 1
ATOM 557 N N . CYS A 1 111 ? -30.679 -63.821 -33.883 1.00 58.15 157 CYS A N 1
ATOM 558 C CA . CYS A 1 111 ? -31.561 -64.884 -33.428 1.00 58.64 157 CYS A CA 1
ATOM 559 C C . CYS A 1 111 ? -31.206 -65.336 -32.022 1.00 62.96 157 CYS A C 1
ATOM 560 O O . CYS A 1 111 ? -32.070 -65.864 -31.316 1.00 63.93 157 CYS A O 1
ATOM 563 N N . GLY A 1 112 ? -29.964 -65.130 -31.589 1.00 64.14 158 GLY A N 1
ATOM 564 C CA . GLY A 1 112 ? -29.662 -65.321 -30.177 1.00 66.89 158 GLY A CA 1
ATOM 565 C C . GLY A 1 112 ? -30.435 -64.353 -29.299 1.00 64.75 158 GLY A C 1
ATOM 566 O O . GLY A 1 112 ? -31.101 -64.754 -28.343 1.00 65.65 158 GLY A O 1
ATOM 567 N N . LEU A 1 113 ? -30.374 -63.065 -29.637 1.00 62.74 159 LEU A N 1
ATOM 568 C CA . LEU A 1 113 ? -31.120 -62.048 -28.910 1.00 62.02 159 LEU A CA 1
ATOM 569 C C . LEU A 1 113 ? -32.605 -62.367 -28.890 1.00 65.11 159 LEU A C 1
ATOM 570 O O . LEU A 1 113 ? -33.226 -62.405 -27.821 1.00 66.41 159 LEU A O 1
ATOM 575 N N . LEU A 1 114 ? -33.189 -62.621 -30.070 1.00 63.89 160 LEU A N 1
ATOM 576 C CA . LEU A 1 114 ? -34.639 -62.742 -30.179 1.00 61.76 160 LEU A CA 1
ATOM 577 C C . LEU A 1 114 ? -35.160 -64.043 -29.584 1.00 63.06 160 LEU A C 1
ATOM 578 O O . LEU A 1 114 ? -36.261 -64.068 -29.022 1.00 61.68 160 LEU A O 1
ATOM 583 N N . LEU A 1 115 ? -34.414 -65.143 -29.726 1.00 64.86 161 LEU A N 1
ATOM 584 C CA . LEU A 1 115 ? -34.921 -66.469 -29.372 1.00 67.16 161 LEU A CA 1
ATOM 585 C C . LEU A 1 115 ? -34.085 -67.197 -28.333 1.00 68.81 161 LEU A C 1
ATOM 586 O O . LEU A 1 115 ? -34.414 -68.339 -27.998 1.00 70.01 161 LEU A O 1
ATOM 591 N N . GLY A 1 116 ? -33.012 -66.597 -27.833 1.00 70.52 162 GLY A N 1
ATOM 592 C CA . GLY A 1 116 ? -32.286 -67.172 -26.722 1.00 73.60 162 GLY A CA 1
ATOM 593 C C . GLY A 1 116 ? -31.151 -68.077 -27.159 1.00 76.38 162 GLY A C 1
ATOM 594 O O . GLY A 1 116 ? -31.001 -68.436 -28.330 1.00 75.47 162 GLY A O 1
ATOM 595 N N . SER A 1 117 ? -30.343 -68.465 -26.169 1.00 80.30 163 SER A N 1
ATOM 596 C CA . SER A 1 117 ? -29.118 -69.231 -26.383 1.00 84.25 163 SER A CA 1
ATOM 597 C C . SER A 1 117 ? -29.349 -70.547 -27.117 1.00 88.68 163 SER A C 1
ATOM 598 O O . SER A 1 117 ? -28.377 -71.163 -27.569 1.00 90.69 163 SER A O 1
ATOM 601 N N . THR A 1 118 ? -30.598 -70.989 -27.258 1.00 89.13 164 THR A N 1
ATOM 602 C CA . THR A 1 118 ? -30.853 -72.237 -27.961 1.00 90.53 164 THR A CA 1
ATOM 603 C C . THR A 1 118 ? -30.713 -72.071 -29.474 1.00 89.40 164 THR A C 1
ATOM 604 O O . THR A 1 118 ? -30.390 -73.033 -30.180 1.00 92.51 164 THR A O 1
ATOM 608 N N . CYS A 1 119 ? -30.939 -70.869 -29.993 1.00 84.09 165 CYS A N 1
ATOM 609 C CA . CYS A 1 119 ? -30.881 -70.639 -31.429 1.00 81.35 165 CYS A CA 1
ATOM 610 C C . CYS A 1 119 ? -29.528 -70.071 -31.845 1.00 80.77 165 CYS A C 1
ATOM 611 O O . CYS A 1 119 ? -28.829 -70.652 -32.677 1.00 85.76 165 CYS A O 1
ATOM 614 N N . GLY A 1 120 ? -29.139 -68.954 -31.269 1.00 74.06 166 GLY A N 1
ATOM 615 C CA . GLY A 1 120 ? -27.840 -68.374 -31.512 1.00 70.61 166 GLY A CA 1
ATOM 616 C C . GLY A 1 120 ? -27.191 -67.953 -30.206 1.00 68.17 166 GLY A C 1
ATOM 617 O O . GLY A 1 120 ? -27.398 -68.566 -29.151 1.00 68.10 166 GLY A O 1
ATOM 618 N N . HIS A 1 121 ? -26.396 -66.889 -30.290 1.00 65.31 167 HIS A N 1
ATOM 619 C CA . HIS A 1 121 ? -25.637 -66.414 -29.139 1.00 67.71 167 HIS A CA 1
ATOM 620 C C . HIS A 1 121 ? -25.360 -64.936 -29.361 1.00 65.70 167 HIS A C 1
ATOM 621 O O . HIS A 1 121 ? -24.529 -64.581 -30.203 1.00 68.45 167 HIS A O 1
ATOM 628 N N . TRP A 1 122 ? -26.079 -64.081 -28.638 1.00 62.11 168 TRP A N 1
ATOM 629 C CA . TRP A 1 122 ? -25.827 -62.643 -28.642 1.00 60.13 168 TRP A CA 1
ATOM 630 C C . TRP A 1 122 ? -24.685 -62.340 -27.682 1.00 59.15 168 TRP A C 1
ATOM 631 O O . TRP A 1 122 ? -24.767 -62.667 -26.491 1.00 57.76 168 TRP A O 1
ATOM 642 N N . ASP A 1 123 ? -23.607 -61.735 -28.196 1.00 58.42 169 ASP A N 1
ATOM 643 C CA . ASP A 1 123 ? -22.445 -61.405 -27.366 1.00 59.90 169 ASP A CA 1
ATOM 644 C C . ASP A 1 123 ? -21.868 -60.043 -27.752 1.00 59.23 169 ASP A C 1
ATOM 645 O O . ASP A 1 123 ? -20.660 -59.799 -27.594 1.00 55.33 169 ASP A O 1
ATOM 650 N N . ILE A 1 124 ? -22.706 -59.159 -28.295 1.00 57.29 170 ILE A N 1
ATOM 651 C CA . ILE A 1 124 ? -22.241 -57.829 -28.657 1.00 56.21 170 ILE A CA 1
ATOM 652 C C . ILE A 1 124 ? -21.820 -57.110 -27.383 1.00 54.45 170 ILE A C 1
ATOM 653 O O . ILE A 1 124 ? -22.616 -56.984 -26.447 1.00 53.12 170 ILE A O 1
ATOM 658 N N . PHE A 1 125 ? -20.573 -56.634 -27.349 1.00 52.99 171 PHE A N 1
ATOM 659 C CA . PHE A 1 125 ? -20.012 -55.942 -26.185 1.00 54.09 171 PHE A CA 1
ATOM 660 C C . PHE A 1 125 ? -20.073 -56.805 -24.936 1.00 55.85 171 PHE A C 1
ATOM 661 O O . PHE A 1 125 ? -20.230 -56.278 -23.842 1.00 56.97 171 PHE A O 1
ATOM 669 N N . SER A 1 126 ? -19.962 -58.127 -25.079 1.00 53.94 172 SER A N 1
ATOM 670 C CA . SER A 1 126 ? -19.878 -58.980 -23.896 1.00 55.22 172 SER A CA 1
ATOM 671 C C . SER A 1 126 ? -18.566 -58.729 -23.144 1.00 51.53 172 SER A C 1
ATOM 672 O O . SER A 1 126 ? -17.598 -58.204 -23.681 1.00 51.18 172 SER A O 1
ATOM 675 N N . SER A 1 127 ? -18.549 -59.121 -21.884 1.00 51.42 173 SER A N 1
ATOM 676 C CA . SER A 1 127 ? -17.421 -58.820 -21.025 1.00 52.13 173 SER A CA 1
ATOM 677 C C . SER A 1 127 ? -16.276 -59.773 -21.326 1.00 52.30 173 SER A C 1
ATOM 678 O O . SER A 1 127 ? -16.479 -60.882 -21.822 1.00 56.27 173 SER A O 1
ATOM 681 N N . TRP A 1 128 ? -15.064 -59.321 -21.042 1.00 49.67 174 TRP A N 1
ATOM 682 C CA . TRP A 1 128 ? -13.863 -60.085 -21.354 1.00 54.06 174 TRP A CA 1
ATOM 683 C C . TRP A 1 128 ? -12.759 -59.612 -20.425 1.00 53.54 174 TRP A C 1
ATOM 684 O O . TRP A 1 128 ? -12.808 -58.497 -19.905 1.00 49.51 174 TRP A O 1
ATOM 695 N N . ASN A 1 129 ? -11.747 -60.465 -20.254 1.00 56.31 175 ASN A N 1
ATOM 696 C CA . ASN A 1 129 ? -10.664 -60.229 -19.321 1.00 61.06 175 ASN A CA 1
ATOM 697 C C . ASN A 1 129 ? -9.369 -60.706 -19.948 1.00 61.87 175 ASN A C 1
ATOM 698 O O . ASN A 1 129 ? -9.325 -61.790 -20.540 1.00 63.06 175 ASN A O 1
ATOM 703 N N . ILE A 1 130 ? -8.309 -59.911 -19.818 1.00 57.50 176 ILE A N 1
ATOM 704 C CA . ILE A 1 130 ? -6.999 -60.413 -20.226 1.00 57.54 176 ILE A CA 1
ATOM 705 C C . ILE A 1 130 ? -6.365 -61.074 -19.007 1.00 54.94 176 ILE A C 1
ATOM 706 O O . ILE A 1 130 ? -6.948 -61.072 -17.917 1.00 53.80 176 ILE A O 1
ATOM 711 N N . SER A 1 131 ? -5.186 -61.655 -19.166 1.00 56.39 177 SER A N 1
ATOM 712 C CA . SER A 1 131 ? -4.606 -62.466 -18.108 1.00 59.09 177 SER A CA 1
ATOM 713 C C . SER A 1 131 ? -3.318 -61.824 -17.617 1.00 57.20 177 SER A C 1
ATOM 714 O O . SER A 1 131 ? -2.422 -61.533 -18.415 1.00 58.65 177 SER A O 1
ATOM 717 N N . LEU A 1 132 ? -3.230 -61.605 -16.310 1.00 54.93 178 LEU A N 1
ATOM 718 C CA . LEU A 1 132 ? -1.970 -61.154 -15.731 1.00 52.63 178 LEU A CA 1
ATOM 719 C C . LEU A 1 132 ? -1.045 -62.349 -15.490 1.00 53.41 178 LEU A C 1
ATOM 720 O O . LEU A 1 132 ? -1.517 -63.475 -15.285 1.00 53.01 178 LEU A O 1
ATOM 725 N N . PRO A 1 133 ? 0.271 -62.133 -15.557 1.00 52.73 179 PRO A N 1
ATOM 726 C CA . PRO A 1 133 ? 1.226 -63.226 -15.320 1.00 57.63 179 PRO A CA 1
ATOM 727 C C . PRO A 1 133 ? 1.269 -63.613 -13.851 1.00 62.40 179 PRO A C 1
ATOM 728 O O . PRO A 1 133 ? 0.921 -62.828 -12.970 1.00 62.67 179 PRO A O 1
ATOM 732 N N . THR A 1 134 ? 1.709 -64.850 -13.588 1.00 64.94 180 THR A N 1
ATOM 733 C CA . THR A 1 134 ? 1.714 -65.352 -12.219 1.00 67.56 180 THR A CA 1
ATOM 734 C C . THR A 1 134 ? 2.883 -64.820 -11.371 1.00 69.08 180 THR A C 1
ATOM 735 O O . THR A 1 134 ? 3.035 -65.227 -10.213 1.00 72.41 180 THR A O 1
ATOM 739 N N . VAL A 1 135 ? 3.689 -63.907 -11.896 1.00 64.57 181 VAL A N 1
ATOM 740 C CA . VAL A 1 135 ? 4.670 -63.200 -11.065 1.00 62.62 181 VAL A CA 1
ATOM 741 C C . VAL A 1 135 ? 3.952 -62.461 -9.934 1.00 64.12 181 VAL A C 1
ATOM 742 O O . VAL A 1 135 ? 2.968 -61.735 -10.191 1.00 64.03 181 VAL A O 1
ATOM 746 N N . PRO A 1 136 ? 4.378 -62.628 -8.680 1.00 54.53 182 PRO A N 1
ATOM 747 C CA . PRO A 1 136 ? 3.759 -61.896 -7.557 1.00 51.29 182 PRO A CA 1
ATOM 748 C C . PRO A 1 136 ? 3.986 -60.394 -7.630 1.00 50.30 182 PRO A C 1
ATOM 749 O O . PRO A 1 136 ? 5.099 -59.922 -7.890 1.00 50.65 182 PRO A O 1
ATOM 753 N N . LYS A 1 137 ? 2.926 -59.647 -7.330 1.00 48.57 183 LYS A N 1
ATOM 754 C CA . LYS A 1 137 ? 3.003 -58.193 -7.303 1.00 47.10 183 LYS A CA 1
ATOM 755 C C . LYS A 1 137 ? 3.976 -57.721 -6.219 1.00 49.81 183 LYS A C 1
ATOM 756 O O . LYS A 1 137 ? 3.826 -58.107 -5.059 1.00 51.43 183 LYS A O 1
ATOM 762 N N . PRO A 1 138 ? 4.950 -56.869 -6.546 1.00 49.52 184 PRO A N 1
ATOM 763 C CA . PRO A 1 138 ? 5.844 -56.307 -5.511 1.00 49.66 184 PRO A CA 1
ATOM 764 C C . PRO A 1 138 ? 5.070 -55.467 -4.515 1.00 54.85 184 PRO A C 1
ATOM 765 O O . PRO A 1 138 ? 4.006 -54.913 -4.850 1.00 54.88 184 PRO A O 1
ATOM 769 N N . PRO A 1 139 ? 5.588 -55.316 -3.293 1.00 54.90 185 PRO A N 1
ATOM 770 C CA . PRO A 1 139 ? 4.951 -54.401 -2.314 1.00 52.24 185 PRO A CA 1
ATOM 771 C C . PRO A 1 139 ? 4.810 -53.002 -2.887 1.00 49.74 185 PRO A C 1
ATOM 772 O O . PRO A 1 139 ? 5.736 -52.490 -3.522 1.00 46.17 185 PRO A O 1
ATOM 776 N N . PRO A 1 140 ? 3.665 -52.355 -2.702 1.00 51.14 186 PRO A N 1
ATOM 777 C CA . PRO A 1 140 ? 3.505 -50.984 -3.200 1.00 45.90 186 PRO A CA 1
ATOM 778 C C . PRO A 1 140 ? 4.563 -50.041 -2.631 1.00 50.36 186 PRO A C 1
ATOM 779 O O . PRO A 1 140 ? 4.809 -49.995 -1.420 1.00 50.60 186 PRO A O 1
ATOM 783 N N . LYS A 1 141 ? 5.150 -49.260 -3.504 1.00 46.87 187 LYS A N 1
ATOM 784 C CA . LYS A 1 141 ? 6.257 -48.394 -3.127 1.00 50.98 187 LYS A CA 1
ATOM 785 C C . LYS A 1 141 ? 6.141 -47.075 -3.893 1.00 53.70 187 LYS A C 1
ATOM 786 O O . LYS A 1 141 ? 6.280 -47.060 -5.122 1.00 56.26 187 LYS A O 1
ATOM 792 N N . PRO A 1 142 ? 5.851 -45.963 -3.225 1.00 49.25 188 PRO A N 1
ATOM 793 C CA . PRO A 1 142 ? 5.791 -44.666 -3.921 1.00 48.03 188 PRO A CA 1
ATOM 794 C C . PRO A 1 142 ? 7.152 -44.260 -4.471 1.00 48.48 188 PRO A C 1
ATOM 795 O O . PRO A 1 142 ? 8.204 -44.756 -4.033 1.00 49.96 188 PRO A O 1
ATOM 799 N N . PRO A 1 143 ? 7.172 -43.363 -5.452 1.00 45.86 189 PRO A N 1
ATOM 800 C CA . PRO A 1 143 ? 8.451 -42.879 -5.989 1.00 45.69 189 PRO A CA 1
ATOM 801 C C . PRO A 1 143 ? 9.261 -42.128 -4.934 1.00 42.73 189 PRO A C 1
ATOM 802 O O . PRO A 1 143 ? 8.709 -41.396 -4.117 1.00 41.57 189 PRO A O 1
ATOM 806 N N . SER A 1 144 ? 10.585 -42.297 -4.966 1.00 42.00 190 SER A N 1
ATOM 807 C CA . SER A 1 144 ? 11.438 -41.553 -4.039 1.00 45.22 190 SER A CA 1
ATOM 808 C C . SER A 1 144 ? 11.518 -40.080 -4.436 1.00 44.84 190 SER A C 1
ATOM 809 O O . SER A 1 144 ? 11.619 -39.757 -5.628 1.00 46.22 190 SER A O 1
ATOM 812 N N . PRO A 1 145 ? 11.554 -39.174 -3.464 1.00 41.28 191 PRO A N 1
ATOM 813 C CA . PRO A 1 145 ? 11.871 -37.760 -3.761 1.00 42.05 191 PRO A CA 1
ATOM 814 C C . PRO A 1 145 ? 13.216 -37.669 -4.463 1.00 45.80 191 PRO A C 1
ATOM 815 O O . PRO A 1 145 ? 14.198 -38.293 -4.032 1.00 42.86 191 PRO A O 1
ATOM 819 N N . PRO A 1 146 ? 13.313 -36.912 -5.548 1.00 45.56 192 PRO A N 1
ATOM 820 C CA . PRO A 1 146 ? 14.604 -36.824 -6.243 1.00 42.66 192 PRO A CA 1
ATOM 821 C C . PRO A 1 146 ? 15.646 -36.196 -5.332 1.00 45.38 192 PRO A C 1
ATOM 822 O O . PRO A 1 146 ? 15.345 -35.289 -4.551 1.00 44.53 192 PRO A O 1
ATOM 826 N N . ALA A 1 147 ? 16.877 -36.718 -5.419 1.00 43.49 193 ALA A N 1
ATOM 827 C CA . ALA A 1 147 ? 18.013 -36.112 -4.758 1.00 46.16 193 ALA A CA 1
ATOM 828 C C . ALA A 1 147 ? 18.177 -34.663 -5.217 1.00 50.01 193 ALA A C 1
ATOM 829 O O . ALA A 1 147 ? 17.774 -34.310 -6.322 1.00 50.15 193 ALA A O 1
ATOM 831 N N . PRO A 1 148 ? 18.768 -33.807 -4.384 1.00 53.30 194 PRO A N 1
ATOM 832 C CA . PRO A 1 148 ? 19.040 -32.421 -4.804 1.00 56.12 194 PRO A CA 1
ATOM 833 C C . PRO A 1 148 ? 19.930 -32.367 -6.040 1.00 55.27 194 PRO A C 1
ATOM 834 O O . PRO A 1 148 ? 20.929 -33.085 -6.150 1.00 53.56 194 PRO A O 1
ATOM 838 N N . GLY A 1 149 ? 19.559 -31.492 -6.974 1.00 54.86 195 GLY A N 1
ATOM 839 C CA . GLY A 1 149 ? 20.305 -31.393 -8.210 1.00 55.79 195 GLY A CA 1
ATOM 840 C C . GLY A 1 149 ? 20.229 -32.601 -9.135 1.00 55.45 195 GLY A C 1
ATOM 841 O O . GLY A 1 149 ? 21.049 -32.699 -10.052 1.00 54.95 195 GLY A O 1
ATOM 842 N N . ALA A 1 150 ? 19.292 -33.532 -8.930 1.00 48.95 196 ALA A N 1
ATOM 843 C CA . ALA A 1 150 ? 19.127 -34.618 -9.891 1.00 50.35 196 ALA A CA 1
ATOM 844 C C . ALA A 1 150 ? 18.708 -34.082 -11.266 1.00 50.48 196 ALA A C 1
ATOM 845 O O . ALA A 1 150 ? 18.048 -33.045 -11.372 1.00 52.02 196 ALA A O 1
ATOM 847 N N . PRO A 1 151 ? 19.111 -34.764 -12.331 1.00 50.64 197 PRO A N 1
ATOM 848 C CA . PRO A 1 151 ? 18.673 -34.385 -13.694 1.00 51.02 197 PRO A CA 1
ATOM 849 C C . PRO A 1 151 ? 17.152 -34.306 -13.823 1.00 50.12 197 PRO A C 1
ATOM 850 O O . PRO A 1 151 ? 16.420 -35.148 -13.289 1.00 51.05 197 PRO A O 1
ATOM 854 N N . VAL A 1 152 ? 16.675 -33.283 -14.540 1.00 48.11 198 VAL A N 1
ATOM 855 C CA . VAL A 1 152 ? 15.264 -33.128 -14.897 1.00 48.34 198 VAL A CA 1
ATOM 856 C C . VAL A 1 152 ? 15.145 -33.219 -16.412 1.00 50.37 198 VAL A C 1
ATOM 857 O O . VAL A 1 152 ? 15.871 -32.537 -17.137 1.00 50.37 198 VAL A O 1
ATOM 861 N N . SER A 1 153 ? 14.235 -34.058 -16.882 1.00 50.81 199 SER A N 1
ATOM 862 C CA . SER A 1 153 ? 13.922 -34.204 -18.302 1.00 53.49 199 SER A CA 1
ATOM 863 C C . SER A 1 153 ? 12.729 -33.299 -18.630 1.00 53.19 199 SER A C 1
ATOM 864 O O . SER A 1 153 ? 11.756 -33.275 -17.864 1.00 49.26 199 SER A O 1
ATOM 867 N N . ARG A 1 154 ? 12.812 -32.520 -19.729 1.00 49.15 200 ARG A N 1
ATOM 868 C CA . ARG A 1 154 ? 11.715 -31.627 -20.134 1.00 47.18 200 ARG A CA 1
ATOM 869 C C . ARG A 1 154 ? 11.035 -32.201 -21.375 1.00 51.93 200 ARG A C 1
ATOM 870 O O . ARG A 1 154 ? 11.700 -32.406 -22.398 1.00 54.87 200 ARG A O 1
ATOM 878 N N . ILE A 1 155 ? 9.722 -32.463 -21.272 1.00 50.05 201 ILE A N 1
ATOM 879 C CA . ILE A 1 155 ? 8.913 -33.061 -22.334 1.00 50.44 201 ILE A CA 1
ATOM 880 C C . ILE A 1 155 ? 7.873 -32.052 -22.793 1.00 48.89 201 ILE A C 1
ATOM 881 O O . ILE A 1 155 ? 7.025 -31.627 -21.995 1.00 46.74 201 ILE A O 1
ATOM 886 N N . LEU A 1 156 ? 7.889 -31.728 -24.087 1.00 44.85 202 LEU A N 1
ATOM 887 C CA . LEU A 1 156 ? 6.802 -30.958 -24.676 1.00 43.59 202 LEU A CA 1
ATOM 888 C C . LEU A 1 156 ? 5.648 -31.893 -25.002 1.00 44.17 202 LEU A C 1
ATOM 889 O O . LEU A 1 156 ? 5.851 -33.001 -25.503 1.00 47.29 202 LEU A O 1
ATOM 894 N N . PHE A 1 157 ? 4.431 -31.461 -24.680 1.00 43.27 203 PHE A N 1
ATOM 895 C CA . PHE A 1 157 ? 3.229 -32.251 -24.915 1.00 43.97 203 PHE A CA 1
ATOM 896 C C . PHE A 1 157 ? 2.278 -31.486 -25.829 1.00 48.37 203 PHE A C 1
ATOM 897 O O . PHE A 1 157 ? 1.778 -30.419 -25.451 1.00 49.09 203 PHE A O 1
ATOM 905 N N . LEU A 1 158 ? 2.022 -32.034 -27.026 1.00 47.05 204 LEU A N 1
ATOM 906 C CA . LEU A 1 158 ? 1.091 -31.450 -27.986 1.00 45.36 204 LEU A CA 1
ATOM 907 C C . LEU A 1 158 ? -0.053 -32.414 -28.196 1.00 49.69 204 LEU A C 1
ATOM 908 O O . LEU A 1 158 ? 0.172 -33.631 -28.322 1.00 52.75 204 LEU A O 1
ATOM 913 N N . THR A 1 159 ? -1.276 -31.883 -28.264 1.00 46.34 205 THR A N 1
ATOM 914 C CA . THR A 1 159 ? -2.380 -32.799 -28.513 1.00 44.92 205 THR A CA 1
ATOM 915 C C . THR A 1 159 ? -3.564 -32.056 -29.130 1.00 45.24 205 THR A C 1
ATOM 916 O O . THR A 1 159 ? -3.749 -30.848 -28.919 1.00 44.10 205 THR A O 1
ATOM 920 N N . ASP A 1 160 ? -4.335 -32.779 -29.938 1.00 44.54 206 ASP A N 1
ATOM 921 C CA . ASP A 1 160 ? -5.550 -32.232 -30.543 1.00 45.07 206 ASP A CA 1
ATOM 922 C C . ASP A 1 160 ? -5.267 -30.910 -31.256 1.00 47.64 206 ASP A C 1
ATOM 923 O O . ASP A 1 160 ? -5.829 -29.847 -30.946 1.00 46.63 206 ASP A O 1
ATOM 928 N N . LEU A 1 161 ? -4.376 -31.010 -32.249 1.00 48.34 207 LEU A N 1
ATOM 929 C CA . LEU A 1 161 ? -4.033 -29.832 -33.034 1.00 51.27 207 LEU A CA 1
ATOM 930 C C . LEU A 1 161 ? -5.169 -29.454 -33.989 1.00 52.65 207 LEU A C 1
ATOM 931 O O . LEU A 1 161 ? -5.430 -28.267 -34.198 1.00 56.33 207 LEU A O 1
ATOM 936 N N . HIS A 1 162 ? -5.865 -30.436 -34.556 1.00 53.28 208 HIS A N 1
ATOM 937 C CA . HIS A 1 162 ? -7.064 -30.215 -35.393 1.00 55.87 208 HIS A CA 1
ATOM 938 C C . HIS A 1 162 ? -6.893 -29.086 -36.425 1.00 57.21 208 HIS A C 1
ATOM 939 O O . HIS A 1 162 ? -7.629 -28.091 -36.429 1.00 55.66 208 HIS A O 1
ATOM 946 N N . TRP A 1 163 ? -5.896 -29.238 -37.300 1.00 55.78 209 TRP A N 1
ATOM 947 C CA . TRP A 1 163 ? -5.709 -28.272 -38.381 1.00 56.48 209 TRP A CA 1
ATOM 948 C C . TRP A 1 163 ? -6.914 -28.293 -39.313 1.00 54.10 209 TRP A C 1
ATOM 949 O O . TRP A 1 163 ? -7.357 -29.357 -39.749 1.00 53.14 209 TRP A O 1
ATOM 960 N N . ASP A 1 164 ? -7.467 -27.124 -39.603 1.00 56.92 210 ASP A N 1
ATOM 961 C CA . ASP A 1 164 ? -8.542 -27.021 -40.595 1.00 58.37 210 ASP A CA 1
ATOM 962 C C . ASP A 1 164 ? -7.998 -26.323 -41.852 1.00 62.43 210 ASP A C 1
ATOM 963 O O . ASP A 1 164 ? -7.906 -25.092 -41.909 1.00 60.03 210 ASP A O 1
ATOM 968 N N . HIS A 1 165 ? -7.637 -27.129 -42.856 1.00 65.66 211 HIS A N 1
ATOM 969 C CA . HIS A 1 165 ? -7.172 -26.606 -44.138 1.00 69.60 211 HIS A CA 1
ATOM 970 C C . HIS A 1 165 ? -8.074 -25.506 -44.689 1.00 71.28 211 HIS A C 1
ATOM 971 O O . HIS A 1 165 ? -7.594 -24.581 -45.361 1.00 73.90 211 HIS A O 1
ATOM 978 N N . ASP A 1 166 ? -9.372 -25.577 -44.417 1.00 68.19 212 ASP A N 1
ATOM 979 C CA . ASP A 1 166 ? -10.336 -24.677 -45.034 1.00 71.10 212 ASP A CA 1
ATOM 980 C C . ASP A 1 166 ? -10.704 -23.499 -44.148 1.00 68.16 212 ASP A C 1
ATOM 981 O O . ASP A 1 166 ? -11.629 -22.747 -44.495 1.00 68.03 212 ASP A O 1
ATOM 986 N N . TYR A 1 167 ? -10.020 -23.338 -43.011 1.00 64.00 213 TYR A N 1
ATOM 987 C CA . TYR A 1 167 ? -10.226 -22.177 -42.151 1.00 66.09 213 TYR A CA 1
ATOM 988 C C . TYR A 1 167 ? -10.135 -20.890 -42.937 1.00 66.87 213 TYR A C 1
ATOM 989 O O . TYR A 1 167 ? -9.200 -20.693 -43.717 1.00 68.90 213 TYR A O 1
ATOM 998 N N . LEU A 1 168 ? -11.070 -19.984 -42.669 1.00 68.48 214 LEU A N 1
ATOM 999 C CA . LEU A 1 168 ? -11.179 -18.740 -43.424 1.00 70.77 214 LEU A CA 1
ATOM 1000 C C . LEU A 1 168 ? -11.506 -17.595 -42.476 1.00 69.35 214 LEU A C 1
ATOM 1001 O O . LEU A 1 168 ? -12.587 -17.569 -41.879 1.00 69.66 214 LEU A O 1
ATOM 1006 N N . GLU A 1 169 ? -10.580 -16.653 -42.343 1.00 69.25 215 GLU A N 1
ATOM 1007 C CA . GLU A 1 169 ? -10.827 -15.470 -41.528 1.00 70.61 215 GLU A CA 1
ATOM 1008 C C . GLU A 1 169 ? -12.041 -14.709 -42.066 1.00 70.88 215 GLU A C 1
ATOM 1009 O O . GLU A 1 169 ? -12.292 -14.677 -43.275 1.00 70.65 215 GLU A O 1
ATOM 1015 N N . GLY A 1 170 ? -12.813 -14.110 -41.156 1.00 69.91 216 GLY A N 1
ATOM 1016 C CA . GLY A 1 170 ? -13.942 -13.279 -41.523 1.00 70.10 216 GLY A CA 1
ATOM 1017 C C . GLY A 1 170 ? -15.258 -14.009 -41.716 1.00 73.78 216 GLY A C 1
ATOM 1018 O O . GLY A 1 170 ? -16.298 -13.356 -41.811 1.00 78.67 216 GLY A O 1
ATOM 1019 N N . THR A 1 171 ? -15.257 -15.334 -41.783 1.00 70.50 217 THR A N 1
ATOM 1020 C CA . THR A 1 171 ? -16.508 -16.067 -41.962 1.00 72.70 217 THR A CA 1
ATOM 1021 C C . THR A 1 171 ? -17.278 -16.196 -40.638 1.00 72.47 217 THR A C 1
ATOM 1022 O O . THR A 1 171 ? -16.772 -15.869 -39.553 1.00 70.42 217 THR A O 1
ATOM 1026 N N . ASP A 1 172 ? -18.517 -16.704 -40.740 1.00 69.39 218 ASP A N 1
ATOM 1027 C CA . ASP A 1 172 ? -19.423 -16.843 -39.588 1.00 72.39 218 ASP A CA 1
ATOM 1028 C C . ASP A 1 172 ? -18.869 -17.835 -38.566 1.00 70.77 218 ASP A C 1
ATOM 1029 O O . ASP A 1 172 ? -18.629 -19.001 -38.910 1.00 69.21 218 ASP A O 1
ATOM 1034 N N . PRO A 1 173 ? -18.621 -17.419 -37.316 1.00 70.42 219 PRO A N 1
ATOM 1035 C CA . PRO A 1 173 ? -18.257 -18.399 -36.273 1.00 68.67 219 PRO A CA 1
ATOM 1036 C C . PRO A 1 173 ? -19.439 -19.182 -35.744 1.00 67.96 219 PRO A C 1
ATOM 1037 O O . PRO A 1 173 ? -19.244 -20.245 -35.132 1.00 64.62 219 PRO A O 1
ATOM 1041 N N . ASP A 1 174 ? -20.652 -18.700 -35.964 1.00 68.00 220 ASP A N 1
ATOM 1042 C CA . ASP A 1 174 ? -21.819 -19.403 -35.478 1.00 70.12 220 ASP A CA 1
ATOM 1043 C C . ASP A 1 174 ? -22.686 -19.879 -36.645 1.00 67.31 220 ASP A C 1
ATOM 1044 O O . ASP A 1 174 ? -23.899 -19.614 -36.666 1.00 62.40 220 ASP A O 1
ATOM 1049 N N . CYS A 1 175 ? -22.099 -20.588 -37.615 1.00 65.92 221 CYS A N 1
ATOM 1050 C CA . CYS A 1 175 ? -22.912 -21.043 -38.737 1.00 65.31 221 CYS A CA 1
ATOM 1051 C C . CYS A 1 175 ? -23.745 -22.270 -38.302 1.00 64.67 221 CYS A C 1
ATOM 1052 O O . CYS A 1 175 ? -23.690 -22.739 -37.162 1.00 65.62 221 CYS A O 1
ATOM 1055 N N . ALA A 1 176 ? -24.524 -22.811 -39.228 1.00 60.78 222 ALA A N 1
ATOM 1056 C CA . ALA A 1 176 ? -25.464 -23.877 -38.933 1.00 60.52 222 ALA A CA 1
ATOM 1057 C C . ALA A 1 176 ? -24.823 -25.260 -39.000 1.00 60.72 222 ALA A C 1
ATOM 1058 O O . ALA A 1 176 ? -25.455 -26.240 -38.620 1.00 64.27 222 ALA A O 1
ATOM 1060 N N . ASP A 1 177 ? -23.574 -25.349 -39.409 1.00 61.29 223 ASP A N 1
ATOM 1061 C CA . ASP A 1 177 ? -22.855 -26.603 -39.544 1.00 58.47 223 ASP A CA 1
ATOM 1062 C C . ASP A 1 177 ? -22.185 -26.984 -38.236 1.00 58.85 223 ASP A C 1
ATOM 1063 O O . ASP A 1 177 ? -22.077 -26.180 -37.305 1.00 59.22 223 ASP A O 1
ATOM 1068 N N . PRO A 1 178 ? -21.701 -28.225 -38.141 1.00 54.25 224 PRO A N 1
ATOM 1069 C CA . PRO A 1 178 ? -20.965 -28.637 -36.927 1.00 52.09 224 PRO A CA 1
ATOM 1070 C C . PRO A 1 178 ? -19.577 -28.031 -36.817 1.00 54.67 224 PRO A C 1
ATOM 1071 O O . PRO A 1 178 ? -18.979 -28.104 -35.738 1.00 51.50 224 PRO A O 1
ATOM 1075 N N . LEU A 1 179 ? -19.040 -27.420 -37.874 1.00 54.50 225 LEU A N 1
ATOM 1076 C CA . LEU A 1 179 ? -17.756 -26.736 -37.777 1.00 54.11 225 LEU A CA 1
ATOM 1077 C C . LEU A 1 179 ? -17.860 -25.487 -38.614 1.00 57.27 225 LEU A C 1
ATOM 1078 O O . LEU A 1 179 ? -18.381 -25.540 -39.726 1.00 56.72 225 LEU A O 1
ATOM 1083 N N . CYS A 1 180 ? -17.375 -24.370 -38.083 1.00 58.72 226 CYS A N 1
ATOM 1084 C CA . CYS A 1 180 ? -17.565 -23.070 -38.731 1.00 62.33 226 CYS A CA 1
ATOM 1085 C C . CYS A 1 180 ? -16.250 -22.328 -39.001 1.00 62.84 226 CYS A C 1
ATOM 1086 O O . CYS A 1 180 ? -15.192 -22.963 -39.118 1.00 60.63 226 CYS A O 1
ATOM 1089 N N . CYS A 1 181 ? -16.307 -21.004 -39.172 1.00 63.77 227 CYS A N 1
ATOM 1090 C CA . CYS A 1 181 ? -15.091 -20.212 -39.426 1.00 65.95 227 CYS A CA 1
ATOM 1091 C C . CYS A 1 181 ? -14.329 -20.704 -40.644 1.00 68.31 227 CYS A C 1
ATOM 1092 O O . CYS A 1 181 ? -13.097 -20.649 -40.672 1.00 69.56 227 CYS A O 1
ATOM 1095 N N . ARG A 1 182 ? -15.025 -21.242 -41.639 1.00 66.86 228 ARG A N 1
ATOM 1096 C CA . ARG A 1 182 ? -14.318 -21.936 -42.699 1.00 68.07 228 ARG A CA 1
ATOM 1097 C C . ARG A 1 182 ? -14.987 -21.640 -44.031 1.00 73.61 228 ARG A C 1
ATOM 1098 O O . ARG A 1 182 ? -15.976 -20.909 -44.113 1.00 76.15 228 ARG A O 1
ATOM 1106 N N . ARG A 1 183 ? -14.417 -22.200 -45.086 1.00 75.08 229 ARG A N 1
ATOM 1107 C CA . ARG A 1 183 ? -15.018 -22.099 -46.400 1.00 79.41 229 ARG A CA 1
ATOM 1108 C C . ARG A 1 183 ? -16.341 -22.888 -46.420 1.00 76.14 229 ARG A C 1
ATOM 1109 O O . ARG A 1 183 ? -16.400 -24.048 -45.983 1.00 66.68 229 ARG A O 1
ATOM 1117 N N . GLY A 1 184 ? -17.424 -22.226 -46.874 1.00 75.49 230 GLY A N 1
ATOM 1118 C CA . GLY A 1 184 ? -18.758 -22.785 -46.821 1.00 73.97 230 GLY A CA 1
ATOM 1119 C C . GLY A 1 184 ? -19.576 -22.374 -45.611 1.00 73.51 230 GLY A C 1
ATOM 1120 O O . GLY A 1 184 ? -20.793 -22.557 -45.623 1.00 74.33 230 GLY A O 1
ATOM 1121 N N . SER A 1 185 ? -18.946 -21.826 -44.565 1.00 71.59 231 SER A N 1
ATOM 1122 C CA . SER A 1 185 ? -19.710 -21.355 -43.413 1.00 70.32 231 SER A CA 1
ATOM 1123 C C . SER A 1 185 ? -20.547 -20.128 -43.737 1.00 72.35 231 SER A C 1
ATOM 1124 O O . SER A 1 185 ? -21.458 -19.794 -42.965 1.00 73.08 231 SER A O 1
ATOM 1127 N N . GLY A 1 186 ? -20.283 -19.473 -44.865 1.00 73.53 232 GLY A N 1
ATOM 1128 C CA . GLY A 1 186 ? -20.963 -18.245 -45.186 1.00 73.92 232 GLY A CA 1
ATOM 1129 C C . GLY A 1 186 ? -20.423 -17.093 -44.356 1.00 77.01 232 GLY A C 1
ATOM 1130 O O . GLY A 1 186 ? -19.391 -17.185 -43.702 1.00 78.11 232 GLY A O 1
ATOM 1131 N N . LEU A 1 187 ? -21.157 -16.003 -44.364 1.00 79.11 233 LEU A N 1
ATOM 1132 C CA . LEU A 1 187 ? -20.657 -14.827 -43.686 1.00 79.61 233 LEU A CA 1
ATOM 1133 C C . LEU A 1 187 ? -21.499 -14.517 -42.448 1.00 78.39 233 LEU A C 1
ATOM 1134 O O . LEU A 1 187 ? -22.686 -14.857 -42.400 1.00 76.85 233 LEU A O 1
ATOM 1139 N N . PRO A 1 188 ? -20.904 -13.912 -41.417 1.00 78.67 234 PRO A N 1
ATOM 1140 C CA . PRO A 1 188 ? -21.661 -13.592 -40.209 1.00 77.58 234 PRO A CA 1
ATOM 1141 C C . PRO A 1 188 ? -22.710 -12.546 -40.517 1.00 78.52 234 PRO A C 1
ATOM 1142 O O . PRO A 1 188 ? -22.623 -11.862 -41.545 1.00 81.09 234 PRO A O 1
ATOM 1146 N N . PRO A 1 189 ? -23.723 -12.399 -39.657 1.00 79.11 235 PRO A N 1
ATOM 1147 C CA . PRO A 1 189 ? -24.519 -11.154 -39.677 1.00 77.18 235 PRO A CA 1
ATOM 1148 C C . PRO A 1 189 ? -23.603 -9.946 -39.472 1.00 80.87 235 PRO A C 1
ATOM 1149 O O . PRO A 1 189 ? -22.483 -10.070 -38.971 1.00 79.58 235 PRO A O 1
ATOM 1153 N N . ALA A 1 190 ? -24.099 -8.760 -39.864 1.00 83.19 236 ALA A N 1
ATOM 1154 C CA . ALA A 1 190 ? -23.312 -7.536 -39.736 1.00 84.39 236 ALA A CA 1
ATOM 1155 C C . ALA A 1 190 ? -23.039 -7.181 -38.285 1.00 84.24 236 ALA A C 1
ATOM 1156 O O . ALA A 1 190 ? -22.076 -6.461 -37.992 1.00 84.61 236 ALA A O 1
ATOM 1158 N N . SER A 1 191 ? -23.875 -7.640 -37.367 1.00 84.19 237 SER A N 1
ATOM 1159 C CA . SER A 1 191 ? -23.668 -7.283 -35.975 1.00 85.82 237 SER A CA 1
ATOM 1160 C C . SER A 1 191 ? -22.519 -8.037 -35.336 1.00 86.81 237 SER A C 1
ATOM 1161 O O . SER A 1 191 ? -22.146 -7.719 -34.204 1.00 85.37 237 SER A O 1
ATOM 1164 N N . ARG A 1 192 ? -21.980 -9.048 -35.994 1.00 88.79 238 ARG A N 1
ATOM 1165 C CA . ARG A 1 192 ? -21.017 -9.848 -35.281 1.00 93.65 238 ARG A CA 1
ATOM 1166 C C . ARG A 1 192 ? -19.789 -10.050 -36.152 1.00 90.16 238 ARG A C 1
ATOM 1167 O O . ARG A 1 192 ? -19.894 -10.183 -37.379 1.00 90.50 238 ARG A O 1
ATOM 1175 N N . PRO A 1 193 ? -18.607 -10.005 -35.547 1.00 87.96 239 PRO A N 1
ATOM 1176 C CA . PRO A 1 193 ? -17.376 -10.142 -36.341 1.00 88.39 239 PRO A CA 1
ATOM 1177 C C . PRO A 1 193 ? -17.225 -11.538 -36.915 1.00 82.52 239 PRO A C 1
ATOM 1178 O O . PRO A 1 193 ? -17.677 -12.528 -36.341 1.00 82.16 239 PRO A O 1
ATOM 1182 N N . GLY A 1 194 ? -16.594 -11.597 -38.078 1.00 81.56 240 GLY A N 1
ATOM 1183 C CA . GLY A 1 194 ? -16.184 -12.851 -38.644 1.00 79.24 240 GLY A CA 1
ATOM 1184 C C . GLY A 1 194 ? -15.107 -13.519 -37.815 1.00 75.13 240 GLY A C 1
ATOM 1185 O O . GLY A 1 194 ? -14.583 -12.980 -36.838 1.00 73.80 240 GLY A O 1
ATOM 1186 N N . ALA A 1 195 ? -14.771 -14.736 -38.234 1.00 72.65 241 ALA A N 1
ATOM 1187 C CA . ALA A 1 195 ? -13.733 -15.504 -37.560 1.00 70.11 241 ALA A CA 1
ATOM 1188 C C . ALA A 1 195 ? -12.414 -14.730 -37.503 1.00 71.89 241 ALA A C 1
ATOM 1189 O O . ALA A 1 195 ? -11.924 -14.232 -38.521 1.00 73.82 241 ALA A O 1
ATOM 1191 N N . GLY A 1 196 ? -11.832 -14.656 -36.305 1.00 68.52 242 GLY A N 1
ATOM 1192 C CA . GLY A 1 196 ? -10.579 -13.952 -36.139 1.00 69.99 242 GLY A CA 1
ATOM 1193 C C . GLY A 1 196 ? -9.447 -14.598 -36.912 1.00 71.41 242 GLY A C 1
ATOM 1194 O O . GLY A 1 196 ? -9.514 -15.748 -37.350 1.00 73.49 242 GLY A O 1
ATOM 1195 N N . TYR A 1 197 ? -8.370 -13.834 -37.062 1.00 74.55 243 TYR A N 1
ATOM 1196 C CA . TYR A 1 197 ? -7.328 -14.237 -37.993 1.00 73.31 243 TYR A CA 1
ATOM 1197 C C . TYR A 1 197 ? -6.584 -15.477 -37.499 1.00 68.94 243 TYR A C 1
ATOM 1198 O O . TYR A 1 197 ? -6.262 -16.373 -38.293 1.00 66.85 243 TYR A O 1
ATOM 1207 N N . TRP A 1 198 ? -6.339 -15.568 -36.189 1.00 63.45 244 TRP A N 1
ATOM 1208 C CA . TRP A 1 198 ? -5.624 -16.695 -35.615 1.00 62.15 244 TRP A CA 1
ATOM 1209 C C . TRP A 1 198 ? -6.546 -17.804 -35.099 1.00 61.85 244 TRP A C 1
ATOM 1210 O O . TRP A 1 198 ? -6.041 -18.867 -34.730 1.00 60.62 244 TRP A O 1
ATOM 1221 N N . GLY A 1 199 ? -7.858 -17.599 -35.095 1.00 59.83 245 GLY A N 1
ATOM 1222 C CA . GLY A 1 199 ? -8.801 -18.557 -34.540 1.00 56.20 245 GLY A CA 1
ATOM 1223 C C . GLY A 1 199 ? -9.975 -17.818 -33.928 1.00 58.82 245 GLY A C 1
ATOM 1224 O O . GLY A 1 199 ? -10.029 -16.584 -33.936 1.00 64.33 245 GLY A O 1
ATOM 1225 N N . GLU A 1 200 ? -10.924 -18.597 -33.397 1.00 55.61 246 GLU A N 1
ATOM 1226 C CA . GLU A 1 200 ? -12.141 -18.011 -32.844 1.00 59.49 246 GLU A CA 1
ATOM 1227 C C . GLU A 1 200 ? -12.639 -18.861 -31.690 1.00 57.45 246 GLU A C 1
ATOM 1228 O O . GLU A 1 200 ? -12.438 -20.080 -31.664 1.00 54.97 246 GLU A O 1
ATOM 1234 N N . TYR A 1 201 ? -13.298 -18.191 -30.737 1.00 59.65 247 TYR A N 1
ATOM 1235 C CA . TYR A 1 201 ? -13.916 -18.820 -29.564 1.00 59.17 247 TYR A CA 1
ATOM 1236 C C . TYR A 1 201 ? -15.266 -19.436 -29.951 1.00 57.15 247 TYR A C 1
ATOM 1237 O O . TYR A 1 201 ? -16.340 -18.966 -29.567 1.00 55.82 247 TYR A O 1
ATOM 1246 N N . SER A 1 202 ? -15.213 -20.511 -30.730 1.00 53.42 248 SER A N 1
ATOM 1247 C CA . SER A 1 202 ? -16.489 -21.059 -31.167 1.00 53.96 248 SER A CA 1
ATOM 1248 C C . SER A 1 202 ? -16.285 -22.529 -31.535 1.00 52.51 248 SER A C 1
ATOM 1249 O O . SER A 1 202 ? -15.262 -23.131 -31.171 1.00 49.93 248 SER A O 1
ATOM 1252 N N . LYS A 1 203 ? -17.234 -23.103 -32.286 1.00 51.36 249 LYS A N 1
ATOM 1253 C CA . LYS A 1 203 ? -17.080 -24.463 -32.809 1.00 51.13 249 LYS A CA 1
ATOM 1254 C C . LYS A 1 203 ? -16.274 -24.373 -34.106 1.00 54.98 249 LYS A C 1
ATOM 1255 O O . LYS A 1 203 ? -16.777 -24.565 -35.223 1.00 59.01 249 LYS A O 1
ATOM 1261 N N . CYS A 1 204 ? -14.990 -24.035 -33.927 1.00 53.04 250 CYS A N 1
ATOM 1262 C CA . CYS A 1 204 ? -14.029 -23.785 -35.008 1.00 56.43 250 CYS A CA 1
ATOM 1263 C C . CYS A 1 204 ? -12.701 -24.450 -34.667 1.00 53.56 250 CYS A C 1
ATOM 1264 O O . CYS A 1 204 ? -12.377 -24.638 -33.496 1.00 51.58 250 CYS A O 1
ATOM 1267 N N . ASP A 1 205 ? -11.945 -24.814 -35.698 1.00 53.48 251 ASP A N 1
ATOM 1268 C CA . ASP A 1 205 ? -10.619 -25.397 -35.560 1.00 54.06 251 ASP A CA 1
ATOM 1269 C C . ASP A 1 205 ? -9.565 -24.367 -36.020 1.00 57.67 251 ASP A C 1
ATOM 1270 O O . ASP A 1 205 ? -9.860 -23.173 -36.112 1.00 56.08 251 ASP A O 1
ATOM 1275 N N . LEU A 1 206 ? -8.325 -24.819 -36.267 1.00 58.44 252 LEU A N 1
ATOM 1276 C CA . LEU A 1 206 ? -7.223 -23.863 -36.434 1.00 59.22 252 LEU A CA 1
ATOM 1277 C C . LEU A 1 206 ? -6.718 -23.752 -37.867 1.00 63.16 252 LEU A C 1
ATOM 1278 O O . LEU A 1 206 ? -6.602 -24.770 -38.565 1.00 66.08 252 LEU A O 1
ATOM 1283 N N . PRO A 1 207 ? -6.390 -22.525 -38.311 1.00 64.01 253 PRO A N 1
ATOM 1284 C CA . PRO A 1 207 ? -5.566 -22.358 -39.535 1.00 65.76 253 PRO A CA 1
ATOM 1285 C C . PRO A 1 207 ? -4.137 -22.828 -39.312 1.00 64.73 253 PRO A C 1
ATOM 1286 O O . PRO A 1 207 ? -3.618 -22.782 -38.197 1.00 64.89 253 PRO A O 1
ATOM 1290 N N . LEU A 1 208 ? -3.504 -23.304 -40.385 1.00 65.00 254 LEU A N 1
ATOM 1291 C CA . LEU A 1 208 ? -2.134 -23.809 -40.275 1.00 68.80 254 LEU A CA 1
ATOM 1292 C C . LEU A 1 208 ? -1.199 -22.780 -39.631 1.00 65.23 254 LEU A C 1
ATOM 1293 O O . LEU A 1 208 ? -0.331 -23.132 -38.817 1.00 64.08 254 LEU A O 1
ATOM 1298 N N . ARG A 1 209 ? -1.380 -21.502 -39.963 1.00 62.43 255 ARG A N 1
ATOM 1299 C CA . ARG A 1 209 ? -0.483 -20.472 -39.449 1.00 66.38 255 ARG A CA 1
ATOM 1300 C C . ARG A 1 209 ? -0.498 -20.419 -37.925 1.00 64.49 255 ARG A C 1
ATOM 1301 O O . ARG A 1 209 ? 0.526 -20.106 -37.303 1.00 64.38 255 ARG A O 1
ATOM 1309 N N . THR A 1 210 ? -1.629 -20.749 -37.296 1.00 61.90 256 THR A N 1
ATOM 1310 C CA . THR A 1 210 ? -1.635 -20.743 -35.835 1.00 58.72 256 THR A CA 1
ATOM 1311 C C . THR A 1 210 ? -0.839 -21.914 -35.265 1.00 58.22 256 THR A C 1
ATOM 1312 O O . THR A 1 210 ? -0.242 -21.788 -34.192 1.00 62.29 256 THR A O 1
ATOM 1316 N N . LEU A 1 211 ? -0.792 -23.052 -35.960 1.00 57.97 257 LEU A N 1
ATOM 1317 C CA . LEU A 1 211 ? 0.108 -24.120 -35.521 1.00 55.08 257 LEU A CA 1
ATOM 1318 C C . LEU A 1 211 ? 1.569 -23.738 -35.746 1.00 58.35 257 LEU A C 1
ATOM 1319 O O . LEU A 1 211 ? 2.426 -23.979 -34.880 1.00 58.79 257 LEU A O 1
ATOM 1324 N N . GLU A 1 212 ? 1.877 -23.168 -36.918 1.00 58.69 258 GLU A N 1
ATOM 1325 C CA . GLU A 1 212 ? 3.212 -22.643 -37.145 1.00 62.77 258 GLU A CA 1
ATOM 1326 C C . GLU A 1 212 ? 3.606 -21.665 -36.045 1.00 59.77 258 GLU A C 1
ATOM 1327 O O . GLU A 1 212 ? 4.723 -21.727 -35.522 1.00 61.09 258 GLU A O 1
ATOM 1333 N N . SER A 1 213 ? 2.695 -20.758 -35.677 1.00 57.16 259 SER A N 1
ATOM 1334 C CA . SER A 1 213 ? 2.977 -19.801 -34.614 1.00 57.23 259 SER A CA 1
ATOM 1335 C C . SER A 1 213 ? 3.240 -20.511 -33.287 1.00 59.02 259 SER A C 1
ATOM 1336 O O . SER A 1 213 ? 4.179 -20.165 -32.559 1.00 59.07 259 SER A O 1
ATOM 1339 N N . LEU A 1 214 ? 2.448 -21.527 -32.968 1.00 54.81 260 LEU A N 1
ATOM 1340 C CA . LEU A 1 214 ? 2.703 -22.306 -31.760 1.00 55.71 260 LEU A CA 1
ATOM 1341 C C . LEU A 1 214 ? 4.130 -22.853 -31.747 1.00 58.13 260 LEU A C 1
ATOM 1342 O O . LEU A 1 214 ? 4.883 -22.688 -30.767 1.00 57.11 260 LEU A O 1
ATOM 1347 N N . LEU A 1 215 ? 4.520 -23.508 -32.840 1.00 57.06 261 LEU A N 1
ATOM 1348 C CA . LEU A 1 215 ? 5.811 -24.171 -32.875 1.00 58.48 261 LEU A CA 1
ATOM 1349 C C . LEU A 1 215 ? 6.946 -23.150 -32.871 1.00 60.53 261 LEU A C 1
ATOM 1350 O O . LEU A 1 215 ? 7.996 -23.387 -32.273 1.00 60.32 261 LEU A O 1
ATOM 1355 N N . SER A 1 216 ? 6.714 -21.993 -33.483 1.00 60.05 262 SER A N 1
ATOM 1356 C CA . SER A 1 216 ? 7.703 -20.942 -33.583 1.00 64.10 262 SER A CA 1
ATOM 1357 C C . SER A 1 216 ? 7.936 -20.217 -32.264 1.00 62.20 262 SER A C 1
ATOM 1358 O O . SER A 1 216 ? 8.996 -19.613 -32.093 1.00 61.24 262 SER A O 1
ATOM 1361 N N . GLY A 1 217 ? 7.003 -20.289 -31.317 1.00 61.74 263 GLY A N 1
ATOM 1362 C CA . GLY A 1 217 ? 7.167 -19.641 -30.037 1.00 53.39 263 GLY A CA 1
ATOM 1363 C C . GLY A 1 217 ? 7.714 -20.506 -28.917 1.00 56.38 263 GLY A C 1
ATOM 1364 O O . GLY A 1 217 ? 7.718 -20.041 -27.771 1.00 54.94 263 GLY A O 1
ATOM 1365 N N . LEU A 1 218 ? 8.216 -21.728 -29.211 1.00 55.55 264 LEU A N 1
ATOM 1366 C CA . LEU A 1 218 ? 8.571 -22.726 -28.192 1.00 54.64 264 LEU A CA 1
ATOM 1367 C C . LEU A 1 218 ? 9.839 -22.377 -27.404 1.00 56.82 264 LEU A C 1
ATOM 1368 O O . LEU A 1 218 ? 10.049 -22.932 -26.313 1.00 56.04 264 LEU A O 1
ATOM 1373 N N . GLY A 1 219 ? 10.674 -21.472 -27.916 1.00 55.46 265 GLY A N 1
ATOM 1374 C CA . GLY A 1 219 ? 11.996 -21.225 -27.376 1.00 58.89 265 GLY A CA 1
ATOM 1375 C C . GLY A 1 219 ? 12.063 -21.007 -25.874 1.00 59.73 265 GLY A C 1
ATOM 1376 O O . GLY A 1 219 ? 12.809 -21.691 -25.152 1.00 57.82 265 GLY A O 1
ATOM 1377 N N . PRO A 1 220 ? 11.290 -20.032 -25.380 1.00 61.67 266 PRO A N 1
ATOM 1378 C CA . PRO A 1 220 ? 11.253 -19.792 -23.928 1.00 62.54 266 PRO A CA 1
ATOM 1379 C C . PRO A 1 220 ? 10.836 -21.013 -23.133 1.00 61.80 266 PRO A C 1
ATOM 1380 O O . PRO A 1 220 ? 11.350 -21.226 -22.030 1.00 62.33 266 PRO A O 1
ATOM 1384 N N . ALA A 1 221 ? 9.944 -21.839 -23.670 1.00 57.95 267 ALA A N 1
ATOM 1385 C CA . ALA A 1 221 ? 9.465 -23.019 -22.956 1.00 57.35 267 ALA A CA 1
ATOM 1386 C C . ALA A 1 221 ? 10.445 -24.195 -22.992 1.00 58.91 267 ALA A C 1
ATOM 1387 O O . ALA A 1 221 ? 10.279 -25.128 -22.197 1.00 58.23 267 ALA A O 1
ATOM 1389 N N . GLY A 1 222 ? 11.450 -24.184 -23.875 1.00 54.37 268 GLY A N 1
ATOM 1390 C CA . GLY A 1 222 ? 12.354 -25.316 -24.020 1.00 51.67 268 GLY A CA 1
ATOM 1391 C C . GLY A 1 222 ? 13.638 -25.095 -23.228 1.00 55.70 268 GLY A C 1
ATOM 1392 O O . GLY A 1 222 ? 13.685 -24.192 -22.395 1.00 59.84 268 GLY A O 1
ATOM 1393 N N . PRO A 1 223 ? 14.696 -25.892 -23.498 1.00 52.66 269 PRO A N 1
ATOM 1394 C CA . PRO A 1 223 ? 14.752 -26.894 -24.570 1.00 52.02 269 PRO A CA 1
ATOM 1395 C C . PRO A 1 223 ? 14.041 -28.182 -24.162 1.00 55.21 269 PRO A C 1
ATOM 1396 O O . PRO A 1 223 ? 13.745 -28.380 -22.981 1.00 57.58 269 PRO A O 1
ATOM 1400 N N . PHE A 1 224 ? 13.723 -29.051 -25.112 1.00 53.69 270 PHE A N 1
ATOM 1401 C CA . PHE A 1 224 ? 12.990 -30.263 -24.792 1.00 50.31 270 PHE A CA 1
ATOM 1402 C C . PHE A 1 224 ? 13.827 -31.486 -25.101 1.00 51.25 270 PHE A C 1
ATOM 1403 O O . PHE A 1 224 ? 14.564 -31.507 -26.084 1.00 55.01 270 PHE A O 1
ATOM 1411 N N . ASP A 1 225 ? 13.689 -32.512 -24.261 1.00 48.92 271 ASP A N 1
ATOM 1412 C CA . ASP A 1 225 ? 14.396 -33.755 -24.530 1.00 49.55 271 ASP A CA 1
ATOM 1413 C C . ASP A 1 225 ? 13.611 -34.615 -25.506 1.00 54.34 271 ASP A C 1
ATOM 1414 O O . ASP A 1 225 ? 14.203 -35.287 -26.354 1.00 57.00 271 ASP A O 1
ATOM 1419 N N . MET A 1 226 ? 12.282 -34.598 -25.405 1.00 52.87 272 MET A N 1
ATOM 1420 C CA . MET A 1 226 ? 11.417 -35.275 -26.361 1.00 57.90 272 MET A CA 1
ATOM 1421 C C . MET A 1 226 ? 10.090 -34.546 -26.400 1.00 52.07 272 MET A C 1
ATOM 1422 O O . MET A 1 226 ? 9.799 -33.701 -25.546 1.00 52.83 272 MET A O 1
ATOM 1427 N N . VAL A 1 227 ? 9.267 -34.924 -27.376 1.00 48.72 273 VAL A N 1
ATOM 1428 C CA . VAL A 1 227 ? 7.902 -34.438 -27.516 1.00 47.58 273 VAL A CA 1
ATOM 1429 C C . VAL A 1 227 ? 6.978 -35.649 -27.487 1.00 51.06 273 VAL A C 1
ATOM 1430 O O . VAL A 1 227 ? 7.223 -36.627 -28.203 1.00 51.40 273 VAL A O 1
ATOM 1434 N N . TYR A 1 228 ? 5.900 -35.575 -26.699 1.00 48.76 274 TYR A N 1
ATOM 1435 C CA . TYR A 1 228 ? 4.800 -36.536 -26.808 1.00 48.51 274 TYR A CA 1
ATOM 1436 C C . TYR A 1 228 ? 3.645 -35.860 -27.556 1.00 49.49 274 TYR A C 1
ATOM 1437 O O . TYR A 1 228 ? 3.226 -34.750 -27.197 1.00 49.00 274 TYR A O 1
ATOM 1446 N N . TRP A 1 229 ? 3.166 -36.504 -28.626 1.00 47.08 275 TRP A N 1
ATOM 1447 C CA . TRP A 1 229 ? 2.225 -35.896 -29.574 1.00 49.30 275 TRP A CA 1
ATOM 1448 C C . TRP A 1 229 ? 1.038 -36.837 -29.729 1.00 49.22 275 TRP A C 1
ATOM 1449 O O . TRP A 1 229 ? 1.064 -37.727 -30.581 1.00 51.86 275 TRP A O 1
ATOM 1460 N N . THR A 1 230 ? -0.017 -36.621 -28.950 1.00 46.17 276 THR A N 1
ATOM 1461 C CA . THR A 1 230 ? -1.020 -37.673 -28.758 1.00 47.17 276 THR A CA 1
ATOM 1462 C C . THR A 1 230 ? -2.286 -37.453 -29.577 1.00 47.13 276 THR A C 1
ATOM 1463 O O . THR A 1 230 ? -3.394 -37.663 -29.084 1.00 46.50 276 THR A O 1
ATOM 1467 N N . GLY A 1 231 ? -2.182 -37.062 -30.840 1.00 48.41 277 GLY A N 1
ATOM 1468 C CA . GLY A 1 231 ? -3.252 -37.400 -31.760 1.00 50.78 277 GLY A CA 1
ATOM 1469 C C . GLY A 1 231 ? -4.237 -36.270 -32.025 1.00 50.69 277 GLY A C 1
ATOM 1470 O O . GLY A 1 231 ? -4.310 -35.266 -31.303 1.00 51.19 277 GLY A O 1
ATOM 1471 N N . ASP A 1 232 ? -5.015 -36.491 -33.102 1.00 50.44 278 ASP A N 1
ATOM 1472 C CA . ASP A 1 232 ? -6.056 -35.634 -33.673 1.00 51.02 278 ASP A CA 1
ATOM 1473 C C . ASP A 1 232 ? -5.443 -34.519 -34.517 1.00 51.95 278 ASP A C 1
ATOM 1474 O O . ASP 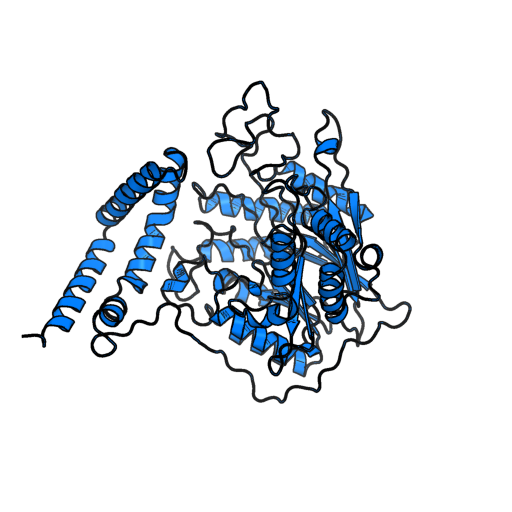A 1 232 ? -5.320 -33.376 -34.069 1.00 52.88 278 ASP A O 1
ATOM 1479 N N . ILE A 1 233 ? -5.090 -34.845 -35.754 1.00 54.24 279 ILE A N 1
ATOM 1480 C CA . ILE A 1 233 ? -4.493 -33.905 -36.698 1.00 55.77 279 ILE A CA 1
ATOM 1481 C C . ILE A 1 233 ? -5.583 -33.277 -37.564 1.00 57.71 279 ILE A C 1
ATOM 1482 O O . ILE A 1 233 ? -5.641 -32.040 -37.612 1.00 60.69 279 ILE A O 1
ATOM 1487 N N . PRO A 1 234 ? -6.486 -34.034 -38.213 1.00 53.27 280 PRO A N 1
ATOM 1488 C CA . PRO A 1 234 ? -7.540 -33.386 -39.010 1.00 57.77 280 PRO A CA 1
ATOM 1489 C C . PRO A 1 234 ? -8.548 -32.665 -38.125 1.00 55.68 280 PRO A C 1
ATOM 1490 O O . PRO A 1 234 ? -8.628 -32.897 -36.924 1.00 55.86 280 PRO A O 1
ATOM 1494 N N . ALA A 1 235 ? -9.334 -31.788 -38.753 1.00 55.17 281 ALA A N 1
ATOM 1495 C CA . ALA A 1 235 ? -10.343 -30.988 -38.062 1.00 53.68 281 ALA A CA 1
ATOM 1496 C C . ALA A 1 235 ? -11.658 -31.762 -37.880 1.00 53.04 281 ALA A C 1
ATOM 1497 O O . ALA A 1 235 ? -11.767 -32.958 -38.186 1.00 52.49 281 ALA A O 1
ATOM 1499 N N . HIS A 1 236 ? -12.697 -31.071 -37.397 1.00 52.40 282 HIS A N 1
ATOM 1500 C CA . HIS A 1 236 ? -13.995 -31.698 -37.159 1.00 53.37 282 HIS A CA 1
ATOM 1501 C C . HIS A 1 236 ? -14.936 -31.593 -38.359 1.00 54.32 282 HIS A C 1
ATOM 1502 O O . HIS A 1 236 ? -16.158 -31.723 -38.187 1.00 50.48 282 HIS A O 1
ATOM 1509 N N . ASP A 1 237 ? -14.408 -31.418 -39.580 1.00 53.96 283 ASP A N 1
ATOM 1510 C CA . ASP A 1 237 ? -15.270 -31.420 -40.773 1.00 57.20 283 ASP A CA 1
ATOM 1511 C C . ASP A 1 237 ? -15.587 -32.859 -41.204 1.00 56.69 283 ASP A C 1
ATOM 1512 O O . ASP A 1 237 ? -15.331 -33.268 -42.335 1.00 56.31 283 ASP A O 1
ATOM 1517 N N . VAL A 1 238 ? -16.176 -33.623 -40.274 1.00 57.12 284 VAL A N 1
ATOM 1518 C CA . VAL A 1 238 ? -16.300 -35.072 -40.438 1.00 56.42 284 VAL A CA 1
ATOM 1519 C C . VAL A 1 238 ? -17.331 -35.490 -41.470 1.00 59.49 284 VAL A C 1
ATOM 1520 O O . VAL A 1 238 ? -17.387 -36.665 -41.829 1.00 61.80 284 VAL A O 1
ATOM 1524 N N . TRP A 1 239 ? -18.143 -34.576 -41.979 1.00 61.87 285 TRP A N 1
ATOM 1525 C CA . TRP A 1 239 ? -19.108 -34.994 -42.980 1.00 60.20 285 TRP A CA 1
ATOM 1526 C C . TRP A 1 239 ? -18.512 -35.168 -44.370 1.00 64.58 285 TRP A C 1
ATOM 1527 O O . TRP A 1 239 ? -19.186 -35.753 -45.220 1.00 68.47 285 TRP A O 1
ATOM 1538 N N A HIS A 1 240 ? -17.287 -34.678 -44.630 0.50 69.31 286 HIS A N 1
ATOM 1539 N N B HIS A 1 240 ? -17.187 -34.678 -44.630 0.50 69.31 286 HIS A N 1
ATOM 1540 C CA A HIS A 1 240 ? -16.622 -34.848 -45.936 0.50 77.82 286 HIS A CA 1
ATOM 1541 C CA B HIS A 1 240 ? -16.522 -34.848 -45.936 0.50 77.82 286 HIS A CA 1
ATOM 1542 C C A HIS A 1 240 ? -15.112 -34.936 -45.683 0.50 78.58 286 HIS A C 1
ATOM 1543 C C B HIS A 1 240 ? -15.012 -34.936 -45.683 0.50 78.58 286 HIS A C 1
ATOM 1544 O O A HIS A 1 240 ? -14.404 -33.931 -45.711 0.50 90.36 286 HIS A O 1
ATOM 1545 O O B HIS A 1 240 ? -14.304 -33.931 -45.711 0.50 90.36 286 HIS A O 1
ATOM 1558 N N . GLN A 1 241 ? -14.619 -36.144 -45.429 1.00 68.78 287 GLN A N 1
ATOM 1559 C CA . GLN A 1 241 ? -13.183 -36.345 -45.253 1.00 64.25 287 GLN A CA 1
ATOM 1560 C C . GLN A 1 241 ? -12.739 -37.548 -46.072 1.00 64.80 287 GLN A C 1
ATOM 1561 O O . GLN A 1 241 ? -13.105 -38.684 -45.765 1.00 66.50 287 GLN A O 1
ATOM 1567 N N . THR A 1 242 ? -11.967 -37.300 -47.124 1.00 65.54 288 THR A N 1
ATOM 1568 C CA . THR A 1 242 ? -11.430 -38.395 -47.908 1.00 64.29 288 THR A CA 1
ATOM 1569 C C . THR A 1 242 ? -10.136 -38.890 -47.267 1.00 63.09 288 THR A C 1
ATOM 1570 O O . THR A 1 242 ? -9.543 -38.226 -46.400 1.00 63.13 288 THR A O 1
ATOM 1574 N N . ARG A 1 243 ? -9.694 -40.074 -47.705 1.00 61.96 289 ARG A N 1
ATOM 1575 C CA . ARG A 1 243 ? -8.404 -40.583 -47.250 1.00 65.34 289 ARG A CA 1
ATOM 1576 C C . ARG A 1 243 ? -7.276 -39.621 -47.596 1.00 66.95 289 ARG A C 1
ATOM 1577 O O . ARG A 1 243 ? -6.326 -39.466 -46.808 1.00 67.35 289 ARG A O 1
ATOM 1585 N N . GLN A 1 244 ? -7.396 -38.919 -48.728 1.00 63.87 290 GLN A N 1
ATOM 1586 C CA . GLN A 1 244 ? -6.325 -38.042 -49.154 1.00 69.81 290 GLN A CA 1
ATOM 1587 C C . GLN A 1 244 ? -6.230 -36.789 -48.278 1.00 69.91 290 GLN A C 1
ATOM 1588 O O . GLN A 1 244 ? -5.119 -36.365 -47.946 1.00 67.34 290 GLN A O 1
ATOM 1594 N N . ASP A 1 245 ? -7.362 -36.198 -47.846 1.00 69.64 291 ASP A N 1
ATOM 1595 C CA . ASP A 1 245 ? -7.246 -35.030 -46.970 1.00 68.15 291 ASP A CA 1
ATOM 1596 C C . ASP A 1 245 ? -6.761 -35.404 -45.584 1.00 63.30 291 ASP A C 1
ATOM 1597 O O . ASP A 1 245 ? -6.067 -34.593 -44.944 1.00 60.36 291 ASP A O 1
ATOM 1602 N N . GLN A 1 246 ? -7.121 -36.606 -45.101 1.00 58.89 292 GLN A N 1
ATOM 1603 C CA . GLN A 1 246 ? -6.548 -37.095 -43.850 1.00 61.39 292 GLN A CA 1
ATOM 1604 C C . GLN A 1 246 ? -5.044 -37.282 -43.988 1.00 61.85 292 GLN A C 1
ATOM 1605 O O . GLN A 1 246 ? -4.279 -36.864 -43.117 1.00 58.74 292 GLN A O 1
ATOM 1611 N N . LEU A 1 247 ? -4.597 -37.891 -45.085 1.00 66.05 293 LEU A N 1
ATOM 1612 C CA . LEU A 1 247 ? -3.166 -38.067 -45.249 1.00 64.86 293 LEU A CA 1
ATOM 1613 C C . LEU A 1 247 ? -2.474 -36.722 -45.399 1.00 67.27 293 LEU A C 1
ATOM 1614 O O . LEU A 1 247 ? -1.380 -36.532 -44.860 1.00 65.65 293 LEU A O 1
ATOM 1619 N N . ARG A 1 248 ? -3.095 -35.760 -46.100 1.00 67.23 294 ARG A N 1
ATOM 1620 C CA . ARG A 1 248 ? -2.440 -34.463 -46.199 1.00 70.58 294 ARG A CA 1
ATOM 1621 C C . ARG A 1 248 ? -2.388 -33.757 -44.841 1.00 68.32 294 ARG A C 1
ATOM 1622 O O . ARG A 1 248 ? -1.408 -33.048 -44.557 1.00 69.22 294 ARG A O 1
ATOM 1630 N N . ALA A 1 249 ? -3.383 -33.974 -43.969 1.00 63.97 295 ALA A N 1
ATOM 1631 C CA . ALA A 1 249 ? -3.280 -33.468 -42.595 1.00 59.05 295 ALA A CA 1
ATOM 1632 C C . ALA A 1 249 ? -2.107 -34.108 -41.870 1.00 61.21 295 ALA A C 1
ATOM 1633 O O . ALA A 1 249 ? -1.252 -33.405 -41.303 1.00 59.95 295 ALA A O 1
ATOM 1635 N N . LEU A 1 250 ? -2.066 -35.449 -41.855 1.00 61.35 296 LEU A N 1
ATOM 1636 C CA . LEU A 1 250 ? -0.929 -36.178 -41.291 1.00 64.23 296 LEU A CA 1
ATOM 1637 C C . LEU A 1 250 ? 0.414 -35.630 -41.801 1.00 63.59 296 LEU A C 1
ATOM 1638 O O . LEU A 1 250 ? 1.279 -35.230 -41.010 1.00 59.60 296 LEU A O 1
ATOM 1643 N N . THR A 1 251 ? 0.609 -35.599 -43.130 1.00 62.55 297 THR A N 1
ATOM 1644 C CA . THR A 1 251 ? 1.938 -35.301 -43.657 1.00 67.26 297 THR A CA 1
ATOM 1645 C C . THR A 1 251 ? 2.292 -33.816 -43.505 1.00 71.63 297 THR A C 1
ATOM 1646 O O . THR A 1 251 ? 3.466 -33.480 -43.289 1.00 72.15 297 THR A O 1
ATOM 1650 N N . THR A 1 252 ? 1.306 -32.918 -43.582 1.00 71.26 298 THR A N 1
ATOM 1651 C CA . THR A 1 252 ? 1.613 -31.493 -43.465 1.00 69.75 298 THR A CA 1
ATOM 1652 C C . THR A 1 252 ? 1.985 -31.124 -42.030 1.00 68.18 298 THR A C 1
ATOM 1653 O O . THR A 1 252 ? 2.944 -30.385 -41.791 1.00 70.33 298 THR A O 1
ATOM 1657 N N . VAL A 1 253 ? 1.237 -31.624 -41.055 1.00 64.16 299 VAL A N 1
ATOM 1658 C CA . VAL A 1 253 ? 1.525 -31.197 -39.701 1.00 62.31 299 VAL A CA 1
ATOM 1659 C C . VAL A 1 253 ? 2.757 -31.922 -39.182 1.00 62.43 299 VAL A C 1
ATOM 1660 O O . VAL A 1 253 ? 3.603 -31.324 -38.502 1.00 61.26 299 VAL A O 1
ATOM 1664 N N . THR A 1 254 ? 2.929 -33.191 -39.570 1.00 60.51 300 THR A N 1
ATOM 1665 C CA . THR A 1 254 ? 4.162 -33.892 -39.216 1.00 60.79 300 THR A CA 1
ATOM 1666 C C . THR A 1 254 ? 5.384 -33.109 -39.690 1.00 59.99 300 THR A C 1
ATOM 1667 O O . THR A 1 254 ? 6.283 -32.822 -38.904 1.00 59.01 300 THR A O 1
ATOM 1671 N N . ALA A 1 255 ? 5.405 -32.706 -40.962 1.00 61.15 301 ALA A N 1
ATOM 1672 C CA . ALA A 1 255 ? 6.556 -31.957 -41.464 1.00 64.51 301 ALA A CA 1
ATOM 1673 C C . ALA A 1 255 ? 6.700 -30.620 -40.754 1.00 64.47 301 ALA A C 1
ATOM 1674 O O . ALA A 1 255 ? 7.820 -30.137 -40.575 1.00 67.18 301 ALA A O 1
ATOM 1676 N N . LEU A 1 256 ? 5.588 -30.003 -40.347 1.00 62.42 302 LEU A N 1
ATOM 1677 C CA . LEU A 1 256 ? 5.691 -28.730 -39.641 1.00 64.96 302 LEU A CA 1
ATOM 1678 C C . LEU A 1 256 ? 6.362 -28.912 -38.269 1.00 65.26 302 LEU A C 1
ATOM 1679 O O . LEU A 1 256 ? 7.293 -28.173 -37.930 1.00 66.48 302 LEU A O 1
ATOM 1684 N N . VAL A 1 257 ? 5.951 -29.925 -37.486 1.00 62.55 303 VAL A N 1
ATOM 1685 C CA . VAL A 1 257 ? 6.598 -30.112 -36.189 1.00 64.66 303 VAL A CA 1
ATOM 1686 C C . VAL A 1 257 ? 8.054 -30.554 -36.362 1.00 67.13 303 VAL A C 1
ATOM 1687 O O . VAL A 1 257 ? 8.914 -30.179 -35.558 1.00 64.42 303 VAL A O 1
ATOM 1691 N N . ARG A 1 258 ? 8.379 -31.323 -37.404 1.00 70.14 304 ARG A N 1
ATOM 1692 C CA . ARG A 1 258 ? 9.777 -31.720 -37.561 1.00 73.23 304 ARG A CA 1
ATOM 1693 C C . ARG A 1 258 ? 10.663 -30.528 -37.933 1.00 71.15 304 ARG A C 1
ATOM 1694 O O . ARG A 1 258 ? 11.864 -30.508 -37.613 1.00 67.24 304 ARG A O 1
ATOM 1702 N N . LYS A 1 259 ? 10.085 -29.527 -38.598 1.00 69.94 305 LYS A N 1
ATOM 1703 C CA . LYS A 1 259 ? 10.856 -28.351 -38.965 1.00 69.71 305 LYS A CA 1
ATOM 1704 C C . LYS A 1 259 ? 11.215 -27.505 -37.748 1.00 67.67 305 LYS A C 1
ATOM 1705 O O . LYS A 1 259 ? 12.289 -26.917 -37.710 1.00 70.99 305 LYS A O 1
ATOM 1711 N N . PHE A 1 260 ? 10.332 -27.408 -36.764 1.00 66.74 306 PHE A N 1
ATOM 1712 C CA . PHE A 1 260 ? 10.597 -26.538 -35.633 1.00 64.73 306 PHE A CA 1
ATOM 1713 C C . PHE A 1 260 ? 11.268 -27.263 -34.479 1.00 63.13 306 PHE A C 1
ATOM 1714 O O . PHE A 1 260 ? 11.922 -26.616 -33.657 1.00 65.32 306 PHE A O 1
ATOM 1722 N N . LEU A 1 261 ? 11.140 -28.583 -34.404 1.00 59.42 307 LEU A N 1
ATOM 1723 C CA . LEU A 1 261 ? 11.765 -29.341 -33.339 1.00 61.49 307 LEU A CA 1
ATOM 1724 C C . LEU A 1 261 ? 13.039 -30.047 -33.782 1.00 64.69 307 LEU A C 1
ATOM 1725 O O . LEU A 1 261 ? 13.779 -30.566 -32.924 1.00 62.47 307 LEU A O 1
ATOM 1730 N N . GLY A 1 262 ? 13.333 -30.043 -35.087 1.00 62.53 308 GLY A N 1
ATOM 1731 C CA . GLY A 1 262 ? 14.609 -30.495 -35.576 1.00 62.36 308 GLY A CA 1
ATOM 1732 C C . GLY A 1 262 ? 14.959 -31.900 -35.135 1.00 60.95 308 GLY A C 1
ATOM 1733 O O . GLY A 1 262 ? 14.230 -32.853 -35.385 1.00 60.84 308 GLY A O 1
ATOM 1734 N N . PRO A 1 263 ? 16.100 -32.045 -34.462 1.00 63.04 309 PRO A N 1
ATOM 1735 C CA . PRO A 1 263 ? 16.573 -33.368 -34.026 1.00 62.58 309 PRO A CA 1
ATOM 1736 C C . PRO A 1 263 ? 15.887 -33.928 -32.777 1.00 61.55 309 PRO A C 1
ATOM 1737 O O . PRO A 1 263 ? 16.180 -35.066 -32.397 1.00 59.50 309 PRO A O 1
ATOM 1741 N N . VAL A 1 264 ? 14.992 -33.192 -32.124 1.00 59.44 310 VAL A N 1
ATOM 1742 C CA . VAL A 1 264 ? 14.363 -33.677 -30.891 1.00 56.53 310 VAL A CA 1
ATOM 1743 C C . VAL A 1 264 ? 13.346 -34.771 -31.230 1.00 59.11 310 VAL A C 1
ATOM 1744 O O . VAL A 1 264 ? 12.466 -34.548 -32.075 1.00 57.93 310 VAL A O 1
ATOM 1748 N N . PRO A 1 265 ? 13.390 -35.936 -30.578 1.00 58.13 311 PRO A N 1
ATOM 1749 C CA . PRO A 1 265 ? 12.488 -37.036 -30.956 1.00 57.64 311 PRO A CA 1
ATOM 1750 C C . PRO A 1 265 ? 11.041 -36.731 -30.599 1.00 57.99 311 PRO A C 1
ATOM 1751 O O . PRO A 1 265 ? 10.753 -36.174 -29.539 1.00 52.58 311 PRO A O 1
ATOM 1755 N N . VAL A 1 266 ? 10.122 -37.130 -31.480 1.00 59.58 312 VAL A N 1
ATOM 1756 C CA . VAL A 1 266 ? 8.688 -36.934 -31.280 1.00 55.53 312 VAL A CA 1
ATOM 1757 C C . VAL A 1 266 ? 8.017 -38.299 -31.272 1.00 55.39 312 VAL A C 1
ATOM 1758 O O . VAL A 1 266 ? 8.248 -39.106 -32.175 1.00 58.67 312 VAL A O 1
ATOM 1762 N N . TYR A 1 267 ? 7.191 -38.561 -30.259 1.00 52.03 313 TYR A N 1
ATOM 1763 C CA . TYR A 1 267 ? 6.498 -39.843 -30.150 1.00 52.07 313 TYR A CA 1
ATOM 1764 C C . TYR A 1 267 ? 4.996 -39.620 -30.311 1.00 53.33 313 TYR A C 1
ATOM 1765 O O . TYR A 1 267 ? 4.336 -39.119 -29.386 1.00 50.81 313 TYR A O 1
ATOM 1774 N N . PRO A 1 268 ? 4.426 -39.921 -31.474 1.00 51.40 314 PRO A N 1
ATOM 1775 C CA . PRO A 1 268 ? 2.994 -39.730 -31.673 1.00 49.41 314 PRO A CA 1
ATOM 1776 C C . PRO A 1 268 ? 2.183 -40.872 -31.084 1.00 50.00 314 PRO A C 1
ATOM 1777 O O . PRO A 1 268 ? 2.682 -41.970 -30.821 1.00 52.49 314 PRO A O 1
ATOM 1781 N N . ALA A 1 269 ? 0.903 -40.578 -30.876 1.00 46.50 315 ALA A N 1
ATOM 1782 C CA . ALA A 1 269 ? -0.125 -41.563 -30.589 1.00 43.71 315 ALA A CA 1
ATOM 1783 C C . ALA A 1 269 ? -1.294 -41.254 -31.503 1.00 47.33 315 ALA A C 1
ATOM 1784 O O . ALA A 1 269 ? -1.457 -40.113 -31.953 1.00 50.28 315 ALA A O 1
ATOM 1786 N N . VAL A 1 270 ? -2.132 -42.255 -31.756 1.00 42.77 316 VAL A N 1
ATOM 1787 C CA . VAL A 1 270 ? -3.127 -42.145 -32.814 1.00 47.10 316 VAL A CA 1
ATOM 1788 C C . VAL A 1 270 ? -4.436 -41.611 -32.230 1.00 48.37 316 VAL A C 1
ATOM 1789 O O . VAL A 1 270 ? -4.992 -42.203 -31.297 1.00 46.20 316 VAL A O 1
ATOM 1793 N N . GLY A 1 271 ? -4.948 -40.476 -32.796 1.00 44.92 317 GLY A N 1
ATOM 1794 C CA . GLY A 1 271 ? -6.196 -39.908 -32.323 1.00 43.03 317 GLY A CA 1
ATOM 1795 C C . GLY A 1 271 ? -7.388 -40.530 -33.024 1.00 51.85 317 GLY A C 1
ATOM 1796 O O . GLY A 1 271 ? -7.228 -41.299 -33.971 1.00 54.01 317 GLY A O 1
ATOM 1797 N N . ASN A 1 272 ? -8.596 -40.191 -32.542 1.00 45.28 318 ASN A N 1
ATOM 1798 C CA . ASN A 1 272 ? -9.801 -40.726 -33.160 1.00 50.05 318 ASN A CA 1
ATOM 1799 C C . ASN A 1 272 ? -10.163 -40.018 -34.462 1.00 50.85 318 ASN A C 1
ATOM 1800 O O . ASN A 1 272 ? -11.010 -40.526 -35.200 1.00 54.72 318 ASN A O 1
ATOM 1805 N N . HIS A 1 273 ? -9.531 -38.888 -34.786 1.00 50.65 319 HIS A N 1
ATOM 1806 C CA . HIS A 1 273 ? -9.869 -38.155 -36.002 1.00 49.94 319 HIS A CA 1
ATOM 1807 C C . HIS A 1 273 ? -8.940 -38.446 -37.163 1.00 51.46 319 HIS A C 1
ATOM 1808 O O . HIS A 1 273 ? -9.169 -37.918 -38.260 1.00 53.84 319 HIS A O 1
ATOM 1815 N N . GLU A 1 274 ? -7.907 -39.265 -36.953 1.00 51.87 320 GLU A N 1
ATOM 1816 C CA . GLU A 1 274 ? -6.941 -39.532 -38.017 1.00 50.89 320 GLU A CA 1
ATOM 1817 C C . GLU A 1 274 ? -7.565 -40.324 -39.149 1.00 54.23 320 GLU A C 1
ATOM 1818 O O . GLU A 1 274 ? -7.178 -40.155 -40.308 1.00 54.26 320 GLU A O 1
ATOM 1824 N N . SER A 1 275 ? -8.514 -41.195 -38.834 1.00 53.38 321 SER A N 1
ATOM 1825 C CA . SER A 1 275 ? -9.117 -42.036 -39.843 1.00 54.00 321 SER A CA 1
ATOM 1826 C C . SER A 1 275 ? -10.241 -41.274 -40.545 1.00 57.58 321 SER A C 1
ATOM 1827 O O . SER A 1 275 ? -10.602 -40.154 -40.171 1.00 58.05 321 SER A O 1
ATOM 1830 N N . THR A 1 276 ? -10.768 -41.890 -41.597 1.00 56.93 322 THR A N 1
ATOM 1831 C CA . THR A 1 276 ? -12.053 -41.516 -42.166 1.00 56.78 322 THR A CA 1
ATOM 1832 C C . THR A 1 276 ? -12.841 -42.802 -42.442 1.00 56.64 322 THR A C 1
ATOM 1833 O O . THR A 1 276 ? -12.273 -43.828 -42.815 1.00 59.24 322 THR A O 1
ATOM 1837 N N . PRO A 1 277 ? -14.139 -42.790 -42.153 1.00 55.05 323 PRO A N 1
ATOM 1838 C CA . PRO A 1 277 ? -14.881 -41.792 -41.374 1.00 56.22 323 PRO A CA 1
ATOM 1839 C C . PRO A 1 277 ? -14.270 -41.637 -39.994 1.00 52.13 323 PRO A C 1
ATOM 1840 O O . PRO A 1 277 ? -13.548 -42.539 -39.566 1.00 51.04 323 PRO A O 1
ATOM 1844 N N . VAL A 1 278 ? -14.537 -40.523 -39.317 1.00 51.56 324 VAL A N 1
ATOM 1845 C CA . VAL A 1 278 ? -14.023 -40.320 -37.964 1.00 48.49 324 VAL A CA 1
ATOM 1846 C C . VAL A 1 278 ? -14.382 -41.510 -37.058 1.00 49.77 324 VAL A C 1
ATOM 1847 O O . VAL A 1 278 ? -15.454 -42.111 -37.190 1.00 50.37 324 VAL A O 1
ATOM 1851 N N . ASN A 1 279 ? -13.467 -41.871 -36.142 1.00 52.77 325 ASN A N 1
ATOM 1852 C CA . ASN A 1 279 ? -13.608 -42.998 -35.208 1.00 49.69 325 ASN A CA 1
ATOM 1853 C C . ASN A 1 279 ? -13.590 -44.385 -35.873 1.00 52.77 325 ASN A C 1
ATOM 1854 O O . ASN A 1 279 ? -13.756 -45.402 -35.162 1.00 51.98 325 ASN A O 1
ATOM 1859 N N . SER A 1 280 ? -13.385 -44.482 -37.193 1.00 49.94 326 SER A N 1
ATOM 1860 C CA . SER A 1 280 ? -13.414 -45.770 -37.898 1.00 51.26 326 SER A CA 1
ATOM 1861 C C . SER A 1 280 ? -12.042 -46.436 -37.808 1.00 51.99 326 SER A C 1
ATOM 1862 O O . SER A 1 280 ? -11.131 -46.113 -38.571 1.00 54.90 326 SER A O 1
ATOM 1865 N N . PHE A 1 281 ? -11.885 -47.394 -36.900 1.00 49.58 327 PHE A N 1
ATOM 1866 C CA . PHE A 1 281 ? -10.597 -48.069 -36.715 1.00 51.96 327 PHE A CA 1
ATOM 1867 C C . PHE A 1 281 ? -10.851 -49.567 -36.660 1.00 52.35 327 PHE A C 1
ATOM 1868 O O . PHE A 1 281 ? -10.900 -50.164 -35.575 1.00 49.28 327 PHE A O 1
ATOM 1876 N N . PRO A 1 282 ? -11.024 -50.205 -37.815 1.00 53.84 328 PRO A N 1
ATOM 1877 C CA . PRO A 1 282 ? -11.213 -51.658 -37.839 1.00 54.20 328 PRO A CA 1
ATOM 1878 C C . PRO A 1 282 ? -9.988 -52.355 -37.283 1.00 54.86 328 PRO A C 1
ATOM 1879 O O . PRO A 1 282 ? -8.854 -51.970 -37.600 1.00 56.45 328 PRO A O 1
ATOM 1883 N N . PRO A 1 283 ? -10.166 -53.354 -36.428 1.00 55.45 329 PRO A N 1
ATOM 1884 C CA . PRO A 1 283 ? -9.011 -54.048 -35.845 1.00 57.63 329 PRO A CA 1
ATOM 1885 C C . PRO A 1 283 ? -8.337 -54.929 -36.883 1.00 60.19 329 PRO A C 1
ATOM 1886 O O . PRO A 1 283 ? -8.892 -55.150 -37.968 1.00 60.31 329 PRO A O 1
ATOM 1890 N N . PRO A 1 284 ? -7.136 -55.449 -36.602 1.00 60.25 330 PRO A N 1
ATOM 1891 C CA . PRO A 1 284 ? -6.382 -56.175 -37.647 1.00 62.75 330 PRO A CA 1
ATOM 1892 C C . PRO A 1 284 ? -7.098 -57.374 -38.245 1.00 68.85 330 PRO A C 1
ATOM 1893 O O . PRO A 1 284 ? -6.642 -57.850 -39.290 1.00 73.00 330 PRO A O 1
ATOM 1897 N N . PHE A 1 285 ? -8.189 -57.884 -37.647 1.00 69.49 331 PHE A N 1
ATOM 1898 C CA . PHE A 1 285 ? -8.887 -58.993 -38.299 1.00 69.43 331 PHE A CA 1
ATOM 1899 C C . PHE A 1 285 ? -9.715 -58.560 -39.500 1.00 71.05 331 PHE A C 1
ATOM 1900 O O . PHE A 1 285 ? -10.162 -59.423 -40.264 1.00 73.55 331 PHE A O 1
ATOM 1908 N N . ILE A 1 286 ? -9.920 -57.267 -39.709 1.00 70.11 332 ILE A N 1
ATOM 1909 C CA . ILE A 1 286 ? -10.399 -56.783 -40.999 1.00 74.75 332 ILE A CA 1
ATOM 1910 C C . ILE A 1 286 ? -9.183 -56.636 -41.918 1.00 79.50 332 ILE A C 1
ATOM 1911 O O . ILE A 1 286 ? -8.277 -55.843 -41.645 1.00 75.67 332 ILE A O 1
ATOM 1916 N N . GLU A 1 287 ? -9.128 -57.436 -42.979 1.00 88.58 333 GLU A N 1
ATOM 1917 C CA . GLU A 1 287 ? -8.117 -57.280 -44.020 1.00 94.12 333 GLU A CA 1
ATOM 1918 C C . GLU A 1 287 ? -8.725 -56.512 -45.196 1.00 95.68 333 GLU A C 1
ATOM 1919 O O . GLU A 1 287 ? -9.811 -55.935 -45.089 1.00 99.44 333 GLU A O 1
ATOM 1925 N N . GLY A 1 288 ? -8.051 -56.514 -46.324 1.00 93.92 334 GLY A N 1
ATOM 1926 C CA . GLY A 1 288 ? -8.633 -55.856 -47.467 1.00 90.61 334 GLY A CA 1
ATOM 1927 C C . GLY A 1 288 ? -8.555 -54.344 -47.346 1.00 84.83 334 GLY A C 1
ATOM 1928 O O . GLY A 1 288 ? -7.917 -53.776 -46.451 1.00 81.94 334 GLY A O 1
ATOM 1929 N N . ASN A 1 289 ? -9.266 -53.690 -48.267 1.00 84.37 335 ASN A N 1
ATOM 1930 C CA . ASN A 1 289 ? -9.072 -52.262 -48.500 1.00 85.04 335 ASN A CA 1
ATOM 1931 C C . ASN A 1 289 ? -9.802 -51.367 -47.494 1.00 80.64 335 ASN A C 1
ATOM 1932 O O . ASN A 1 289 ? -9.384 -50.221 -47.278 1.00 78.64 335 ASN A O 1
ATOM 1937 N N . HIS A 1 290 ? -10.898 -51.829 -46.895 1.00 76.33 336 HIS A N 1
ATOM 1938 C CA . HIS A 1 290 ? -11.572 -50.976 -45.930 1.00 75.19 336 HIS A CA 1
ATOM 1939 C C . HIS A 1 290 ? -10.883 -50.969 -44.573 1.00 70.33 336 HIS A C 1
ATOM 1940 O O . HIS A 1 290 ? -11.380 -50.307 -43.657 1.00 65.06 336 HIS A O 1
ATOM 1947 N N . SER A 1 291 ? -9.758 -51.674 -44.431 1.00 70.42 337 SER A N 1
ATOM 1948 C CA . SER A 1 291 ? -8.968 -51.696 -43.206 1.00 67.97 337 SER A CA 1
ATOM 1949 C C . SER A 1 291 ? -8.192 -50.384 -43.037 1.00 65.81 337 SER A C 1
ATOM 1950 O O . SER A 1 291 ? -8.291 -49.455 -43.846 1.00 65.19 337 SER A O 1
ATOM 1953 N N . SER A 1 292 ? -7.412 -50.302 -41.961 1.00 63.58 338 SER A N 1
ATOM 1954 C CA . SER A 1 292 ? -6.663 -49.098 -41.634 1.00 62.60 338 SER A CA 1
ATOM 1955 C C . SER A 1 292 ? -5.243 -49.112 -42.182 1.00 63.45 338 SER A C 1
ATOM 1956 O O . SER A 1 292 ? -4.407 -48.296 -41.751 1.00 62.06 338 SER A O 1
ATOM 1959 N N . ARG A 1 293 ? -4.937 -50.014 -43.119 1.00 64.97 339 ARG A N 1
ATOM 1960 C CA . ARG A 1 293 ? -3.554 -50.124 -43.575 1.00 71.12 339 ARG A CA 1
ATOM 1961 C C . ARG A 1 293 ? -3.112 -48.855 -44.301 1.00 69.47 339 ARG A C 1
ATOM 1962 O O . ARG A 1 293 ? -1.968 -48.404 -44.138 1.00 68.97 339 ARG A O 1
ATOM 1970 N N . TRP A 1 294 ? -4.017 -48.250 -45.084 1.00 67.43 340 TRP A N 1
ATOM 1971 C CA . TRP A 1 294 ? -3.702 -46.985 -45.741 1.00 67.15 340 TRP A CA 1
ATOM 1972 C C . TRP A 1 294 ? -3.222 -45.955 -44.721 1.00 64.88 340 TRP A C 1
ATOM 1973 O O . TRP A 1 294 ? -2.289 -45.184 -44.985 1.00 65.64 340 TRP A O 1
ATOM 1984 N N . LEU A 1 295 ? -3.810 -45.963 -43.528 1.00 61.09 341 LEU A N 1
ATOM 1985 C CA . LEU A 1 295 ? -3.464 -44.944 -42.547 1.00 59.57 341 LEU A CA 1
ATOM 1986 C C . LEU A 1 295 ? -2.189 -45.300 -41.791 1.00 60.52 341 LEU A C 1
ATOM 1987 O O . LEU A 1 295 ? -1.308 -44.449 -41.619 1.00 62.08 341 LEU A O 1
ATOM 1992 N N . TYR A 1 296 ? -2.079 -46.540 -41.299 1.00 60.73 342 TYR A N 1
ATOM 1993 C CA . TYR A 1 296 ? -0.926 -46.888 -40.462 1.00 61.67 342 TYR A CA 1
ATOM 1994 C C . TYR A 1 296 ? 0.364 -46.893 -41.278 1.00 65.96 342 TYR A C 1
ATOM 1995 O O . TYR A 1 296 ? 1.417 -46.445 -40.804 1.00 66.06 342 TYR A O 1
ATOM 2004 N N . GLU A 1 297 ? 0.301 -47.392 -42.513 1.00 66.00 343 GLU A N 1
ATOM 2005 C CA . GLU A 1 297 ? 1.488 -47.390 -43.347 1.00 69.75 343 GLU A CA 1
ATOM 2006 C C . GLU A 1 297 ? 1.942 -45.970 -43.642 1.00 69.75 343 GLU A C 1
ATOM 2007 O O . GLU A 1 297 ? 3.146 -45.687 -43.649 1.00 71.56 343 GLU A O 1
ATOM 2013 N N . ALA A 1 298 ? 1.008 -45.052 -43.877 1.00 66.56 344 ALA A N 1
ATOM 2014 C CA . ALA A 1 298 ? 1.438 -43.674 -44.083 1.00 66.35 344 ALA A CA 1
ATOM 2015 C C . ALA A 1 298 ? 2.061 -43.106 -42.806 1.00 67.05 344 ALA A C 1
ATOM 2016 O O . ALA A 1 298 ? 3.107 -42.447 -42.859 1.00 71.93 344 ALA A O 1
ATOM 2018 N N . MET A 1 299 ? 1.464 -43.396 -41.643 1.00 61.62 345 MET A N 1
ATOM 2019 C CA . MET A 1 299 ? 2.073 -42.972 -40.379 1.00 62.80 345 MET A CA 1
ATOM 2020 C C . MET A 1 299 ? 3.486 -43.544 -40.223 1.00 64.49 345 MET A C 1
ATOM 2021 O O . MET A 1 299 ? 4.412 -42.825 -39.827 1.00 62.34 345 MET A O 1
ATOM 2026 N N . ALA A 1 300 ? 3.679 -44.825 -40.570 1.00 67.58 346 ALA A N 1
ATOM 2027 C CA . ALA A 1 300 ? 5.003 -45.439 -40.474 1.00 69.49 346 ALA A CA 1
ATOM 2028 C C . ALA A 1 300 ? 6.031 -44.728 -41.349 1.00 71.46 346 ALA A C 1
ATOM 2029 O O . ALA A 1 300 ? 7.209 -44.626 -40.973 1.00 73.10 346 ALA A O 1
ATOM 2031 N N . LYS A 1 301 ? 5.617 -44.229 -42.509 1.00 69.80 347 LYS A N 1
ATOM 2032 C CA . LYS A 1 301 ? 6.554 -43.497 -43.350 1.00 74.99 347 LYS A CA 1
ATOM 2033 C C . LYS A 1 301 ? 6.752 -42.068 -42.891 1.00 72.47 347 LYS A C 1
ATOM 2034 O O . LYS A 1 301 ? 7.879 -41.562 -42.941 1.00 73.90 347 LYS A O 1
ATOM 2040 N N . ALA A 1 302 ? 5.685 -41.420 -42.418 1.00 67.75 348 ALA A N 1
ATOM 2041 C CA . ALA A 1 302 ? 5.809 -40.062 -41.905 1.00 64.87 348 ALA A CA 1
ATOM 2042 C C . ALA A 1 302 ? 6.627 -40.013 -40.608 1.00 64.06 348 ALA A C 1
ATOM 2043 O O . ALA A 1 302 ? 7.333 -39.031 -40.364 1.00 60.53 348 ALA A O 1
ATOM 2045 N N . TRP A 1 303 ? 6.568 -41.058 -39.779 1.00 65.96 349 TRP A N 1
ATOM 2046 C CA . TRP A 1 303 ? 7.188 -41.027 -38.459 1.00 64.88 349 TRP A CA 1
ATOM 2047 C C . TRP A 1 303 ? 8.456 -41.873 -38.375 1.00 66.22 349 TRP A C 1
ATOM 2048 O O . TRP A 1 303 ? 9.009 -42.044 -37.276 1.00 66.78 349 TRP A O 1
ATOM 2059 N N . GLU A 1 304 ? 8.918 -42.418 -39.503 1.00 63.33 350 GLU A N 1
ATOM 2060 C CA . GLU A 1 304 ? 10.191 -43.140 -39.528 1.00 67.77 350 GLU A CA 1
ATOM 2061 C C . GLU A 1 304 ? 11.368 -42.369 -38.918 1.00 70.40 350 GLU A C 1
ATOM 2062 O O . GLU A 1 304 ? 12.237 -43.018 -38.311 1.00 71.12 350 GLU A O 1
ATOM 2068 N N . PRO A 1 305 ? 11.495 -41.041 -39.057 1.00 71.05 351 PRO A N 1
ATOM 2069 C CA . PRO A 1 305 ? 12.650 -40.358 -38.438 1.00 71.29 351 PRO A CA 1
ATOM 2070 C C . PRO A 1 305 ? 12.657 -40.409 -36.930 1.00 68.59 351 PRO A C 1
ATOM 2071 O O . PRO A 1 305 ? 13.691 -40.123 -36.318 1.00 70.73 351 PRO A O 1
ATOM 2075 N N . TRP A 1 306 ? 11.539 -40.756 -36.311 1.00 65.95 352 TRP A N 1
ATOM 2076 C CA . TRP A 1 306 ? 11.382 -40.698 -34.869 1.00 63.54 352 TRP A CA 1
ATOM 2077 C C . TRP A 1 306 ? 11.341 -42.059 -34.205 1.00 67.27 352 TRP A C 1
ATOM 2078 O O . TRP A 1 306 ? 11.688 -42.162 -33.027 1.00 68.73 352 TRP A O 1
ATOM 2089 N N . LEU A 1 307 ? 10.893 -43.101 -34.914 1.00 68.81 353 LEU A N 1
ATOM 2090 C CA . LEU A 1 307 ? 10.643 -44.358 -34.229 1.00 68.23 353 LEU A CA 1
ATOM 2091 C C . LEU A 1 307 ? 11.552 -45.459 -34.754 1.00 68.40 353 LEU A C 1
ATOM 2092 O O . LEU A 1 307 ? 11.760 -45.560 -35.962 1.00 69.81 353 LEU A O 1
ATOM 2097 N N . PRO A 1 308 ? 12.095 -46.303 -33.879 1.00 68.59 354 PRO A N 1
ATOM 2098 C CA . PRO A 1 308 ? 12.957 -47.394 -34.346 1.00 69.66 354 PRO A CA 1
ATOM 2099 C C . PRO A 1 308 ? 12.140 -48.441 -35.089 1.00 69.16 354 PRO A C 1
ATOM 2100 O O . PRO A 1 308 ? 10.907 -48.439 -35.072 1.00 64.87 354 PRO A O 1
ATOM 2104 N N . ALA A 1 309 ? 12.871 -49.338 -35.769 1.00 73.19 355 ALA A N 1
ATOM 2105 C CA . ALA A 1 309 ? 12.246 -50.290 -36.686 1.00 73.98 355 ALA A CA 1
ATOM 2106 C C . ALA A 1 309 ? 11.207 -51.154 -35.973 1.00 71.86 355 ALA A C 1
ATOM 2107 O O . ALA A 1 309 ? 10.101 -51.362 -36.483 1.00 70.80 355 ALA A O 1
ATOM 2109 N N . GLU A 1 310 ? 11.570 -51.586 -34.757 1.00 72.14 356 GLU A N 1
ATOM 2110 C CA . GLU A 1 310 ? 10.773 -52.396 -33.817 1.00 73.21 356 GLU A CA 1
ATOM 2111 C C . GLU A 1 310 ? 9.407 -51.791 -33.618 1.00 66.06 356 GLU A C 1
ATOM 2112 O O . GLU A 1 310 ? 8.400 -52.445 -33.646 1.00 62.28 356 GLU A O 1
ATOM 2118 N N . ALA A 1 311 ? 9.416 -50.506 -33.398 1.00 62.69 357 ALA A N 1
ATOM 2119 C CA . ALA A 1 311 ? 8.207 -49.726 -33.181 1.00 58.41 357 ALA A CA 1
ATOM 2120 C C . ALA A 1 311 ? 7.407 -49.604 -34.479 1.00 59.97 357 ALA A C 1
ATOM 2121 O O . ALA A 1 311 ? 6.175 -49.692 -34.466 1.00 58.07 357 ALA A O 1
ATOM 2123 N N . LEU A 1 312 ? 8.090 -49.395 -35.612 1.00 60.51 358 LEU A N 1
ATOM 2124 C CA . LEU A 1 312 ? 7.349 -49.222 -36.854 1.00 65.12 358 LEU A CA 1
ATOM 2125 C C . LEU A 1 312 ? 6.598 -50.497 -37.233 1.00 70.35 358 LEU A C 1
ATOM 2126 O O . LEU A 1 312 ? 5.544 -50.421 -37.874 1.00 72.05 358 LEU A O 1
ATOM 2131 N N . ARG A 1 313 ? 7.091 -51.669 -36.815 1.00 71.90 359 ARG A N 1
ATOM 2132 C CA . ARG A 1 313 ? 6.390 -52.902 -37.156 1.00 73.28 359 ARG A CA 1
ATOM 2133 C C . ARG A 1 313 ? 5.057 -52.986 -36.433 1.00 68.79 359 ARG A C 1
ATOM 2134 O O . ARG A 1 313 ? 4.028 -53.281 -37.054 1.00 65.10 359 ARG A O 1
ATOM 2142 N N . THR A 1 314 ? 5.039 -52.720 -35.123 1.00 66.54 360 THR A N 1
ATOM 2143 C CA . THR A 1 314 ? 3.747 -52.760 -34.442 1.00 63.50 360 THR A CA 1
ATOM 2144 C C . THR A 1 314 ? 2.866 -51.602 -34.896 1.00 59.74 360 THR A C 1
ATOM 2145 O O . THR A 1 314 ? 1.635 -51.725 -34.919 1.00 57.16 360 THR A O 1
ATOM 2149 N N . LEU A 1 315 ? 3.472 -50.483 -35.299 1.00 60.26 361 LEU A N 1
ATOM 2150 C CA . LEU A 1 315 ? 2.653 -49.348 -35.716 1.00 58.87 361 LEU A CA 1
ATOM 2151 C C . LEU A 1 315 ? 1.848 -49.697 -36.970 1.00 58.19 361 LEU A C 1
ATOM 2152 O O . LEU A 1 315 ? 0.662 -49.362 -37.068 1.00 58.42 361 LEU A O 1
ATOM 2157 N N . ARG A 1 316 ? 2.465 -50.419 -37.920 1.00 60.35 362 ARG A N 1
ATOM 2158 C CA . ARG A 1 316 ? 1.769 -50.850 -39.135 1.00 63.11 362 AR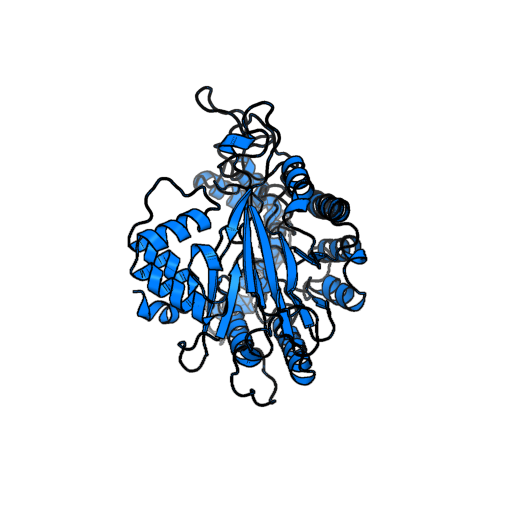G A CA 1
ATOM 2159 C C . ARG A 1 316 ? 0.618 -51.811 -38.839 1.00 65.72 362 ARG A C 1
ATOM 2160 O O . ARG A 1 316 ? -0.386 -5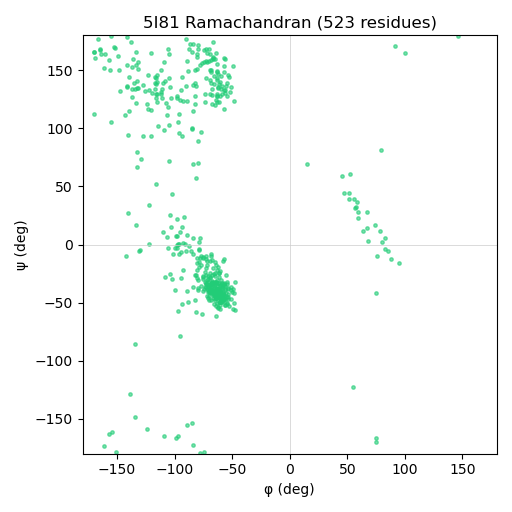1.810 -39.561 1.00 64.94 362 ARG A O 1
ATOM 2168 N N . ILE A 1 317 ? 0.729 -52.634 -37.799 1.00 66.98 363 ILE A N 1
ATOM 2169 C CA . ILE A 1 317 ? -0.325 -53.607 -37.514 1.00 66.28 363 ILE A CA 1
ATOM 2170 C C . ILE A 1 317 ? -1.527 -52.929 -36.874 1.00 63.36 363 ILE A C 1
ATOM 2171 O O . ILE A 1 317 ? -2.638 -52.970 -37.414 1.00 62.21 363 ILE A O 1
ATOM 2176 N N . GLY A 1 318 ? -1.324 -52.292 -35.719 1.00 57.54 364 GLY A N 1
ATOM 2177 C CA . GLY A 1 318 ? -2.440 -51.708 -34.999 1.00 55.41 364 GLY A CA 1
ATOM 2178 C C . GLY A 1 318 ? -2.246 -50.290 -34.492 1.00 55.78 364 GLY A C 1
ATOM 2179 O O . GLY A 1 318 ? -3.007 -49.832 -33.642 1.00 55.36 364 GLY A O 1
ATOM 2180 N N . GLY A 1 319 ? -1.253 -49.574 -35.005 1.00 56.11 365 GLY A N 1
ATOM 2181 C CA . GLY A 1 319 ? -1.078 -48.186 -34.622 1.00 55.79 365 GLY A CA 1
ATOM 2182 C C . GLY A 1 319 ? -0.666 -47.956 -33.181 1.00 52.54 365 GLY A C 1
ATOM 2183 O O . GLY A 1 319 ? -0.987 -46.913 -32.621 1.00 51.20 365 GLY A O 1
ATOM 2184 N N . PHE A 1 320 ? 0.031 -48.911 -32.565 1.00 53.47 366 PHE A N 1
ATOM 2185 C CA . PHE A 1 320 ? 0.638 -48.746 -31.250 1.00 53.82 366 PHE A CA 1
ATOM 2186 C C . PHE A 1 320 ? 2.070 -49.273 -31.296 1.00 56.13 366 PHE A C 1
ATOM 2187 O O . PHE A 1 320 ? 2.456 -49.977 -32.238 1.00 57.65 366 PHE A O 1
ATOM 2195 N N . TYR A 1 321 ? 2.866 -48.927 -30.277 1.00 54.54 367 TYR A N 1
ATOM 2196 C CA . TYR A 1 321 ? 4.285 -49.285 -30.256 1.00 54.37 367 TYR A CA 1
ATOM 2197 C C . TYR A 1 321 ? 4.854 -48.973 -28.884 1.00 54.55 367 TYR A C 1
ATOM 2198 O O . TYR A 1 321 ? 4.270 -48.215 -28.103 1.00 54.28 367 TYR A O 1
ATOM 2207 N N . ALA A 1 322 ? 6.043 -49.524 -28.629 1.00 52.18 368 ALA A N 1
ATOM 2208 C CA . ALA A 1 322 ? 6.851 -49.174 -27.475 1.00 51.82 368 ALA A CA 1
ATOM 2209 C C . ALA A 1 322 ? 8.271 -48.916 -27.940 1.00 55.13 368 ALA A C 1
ATOM 2210 O O . ALA A 1 322 ? 8.717 -49.479 -28.940 1.00 56.44 368 ALA A O 1
ATOM 2212 N N . LEU A 1 323 ? 8.974 -48.052 -27.211 1.00 54.46 369 LEU A N 1
ATOM 2213 C CA . LEU A 1 323 ? 10.398 -47.818 -27.421 1.00 53.68 369 LEU A CA 1
ATOM 2214 C C . LEU A 1 323 ? 11.014 -47.402 -26.078 1.00 53.28 369 LEU A C 1
ATOM 2215 O O . LEU A 1 323 ? 10.321 -47.303 -25.059 1.00 51.76 369 LEU A O 1
ATOM 2220 N N . SER A 1 324 ? 12.320 -47.121 -26.095 1.00 53.89 370 SER A N 1
ATOM 2221 C CA . SER A 1 324 ? 13.116 -46.793 -24.906 1.00 55.68 370 SER A CA 1
ATOM 2222 C C . SER A 1 324 ? 13.721 -45.405 -25.062 1.00 55.27 370 SER A C 1
ATOM 2223 O O . SER A 1 324 ? 14.808 -45.270 -25.625 1.00 58.95 370 SER A O 1
ATOM 2226 N N . PRO A 1 325 ? 13.067 -44.349 -24.567 1.00 53.98 371 PRO A N 1
ATOM 2227 C CA . PRO A 1 325 ? 13.677 -43.005 -24.654 1.00 52.08 371 PRO A CA 1
ATOM 2228 C C . PRO A 1 325 ? 15.032 -42.905 -23.966 1.00 56.58 371 PRO A C 1
ATOM 2229 O O . PRO A 1 325 ? 15.914 -42.182 -24.435 1.00 58.71 371 PRO A O 1
ATOM 2233 N N . TYR A 1 326 ? 15.208 -43.596 -22.850 1.00 56.44 372 TYR A N 1
ATOM 2234 C CA . TYR A 1 326 ? 16.393 -43.545 -22.011 1.00 54.36 372 TYR A CA 1
ATOM 2235 C C . TYR A 1 326 ? 16.668 -44.957 -21.528 1.00 56.21 372 TYR A C 1
ATOM 2236 O O . TYR A 1 326 ? 15.739 -45.764 -21.408 1.00 58.55 372 TYR A O 1
ATOM 2245 N N . PRO A 1 327 ? 17.916 -45.271 -21.194 1.00 57.69 373 PRO A N 1
ATOM 2246 C CA . PRO A 1 327 ? 18.171 -46.446 -20.350 1.00 59.00 373 PRO A CA 1
ATOM 2247 C C . PRO A 1 327 ? 17.319 -46.384 -19.092 1.00 57.29 373 PRO A C 1
ATOM 2248 O O . PRO A 1 327 ? 17.270 -45.354 -18.409 1.00 60.48 373 PRO A O 1
ATOM 2252 N N . GLY A 1 328 ? 16.631 -47.488 -18.784 1.00 50.50 374 GLY A N 1
ATOM 2253 C CA . GLY A 1 328 ? 15.771 -47.523 -17.617 1.00 49.82 374 GLY A CA 1
ATOM 2254 C C . GLY A 1 328 ? 14.356 -47.000 -17.824 1.00 53.11 374 GLY A C 1
ATOM 2255 O O . GLY A 1 328 ? 13.523 -47.118 -16.906 1.00 50.30 374 GLY A O 1
ATOM 2256 N N . LEU A 1 329 ? 14.041 -46.446 -18.997 1.00 53.76 375 LEU A N 1
ATOM 2257 C CA . LEU A 1 329 ? 12.698 -45.951 -19.288 1.00 47.88 375 LEU A CA 1
ATOM 2258 C C . LEU A 1 329 ? 12.149 -46.574 -20.568 1.00 50.42 375 LEU A C 1
ATOM 2259 O O . LEU A 1 329 ? 12.818 -46.586 -21.616 1.00 50.06 375 LEU A O 1
ATOM 2264 N N . ARG A 1 330 ? 10.914 -47.052 -20.488 1.00 49.07 376 ARG A N 1
ATOM 2265 C CA . ARG A 1 330 ? 10.205 -47.583 -21.637 1.00 52.38 376 ARG A CA 1
ATOM 2266 C C . ARG A 1 330 ? 8.991 -46.696 -21.867 1.00 50.47 376 ARG A C 1
ATOM 2267 O O . ARG A 1 330 ? 8.320 -46.320 -20.906 1.00 48.85 376 ARG A O 1
ATOM 2275 N N . LEU A 1 331 ? 8.752 -46.297 -23.116 1.00 49.77 377 LEU A N 1
ATOM 2276 C CA . LEU A 1 331 ? 7.574 -45.514 -23.485 1.00 47.48 377 LEU A CA 1
ATOM 2277 C C . LEU A 1 331 ? 6.651 -46.374 -24.331 1.00 50.11 377 LEU A C 1
ATOM 2278 O O . LEU A 1 331 ? 7.106 -46.997 -25.289 1.00 50.99 377 LEU A O 1
ATOM 2283 N N . ILE A 1 332 ? 5.354 -46.357 -24.014 1.00 50.20 378 ILE A N 1
ATOM 2284 C CA . ILE A 1 332 ? 4.348 -47.183 -24.668 1.00 49.29 378 ILE A CA 1
ATOM 2285 C C . ILE A 1 332 ? 3.268 -46.256 -25.217 1.00 49.79 378 ILE A C 1
ATOM 2286 O O . ILE A 1 332 ? 2.651 -45.497 -24.457 1.00 46.73 378 ILE A O 1
ATOM 2291 N N . SER A 1 333 ? 3.051 -46.294 -26.530 1.00 47.41 379 SER A N 1
ATOM 2292 C CA . SER A 1 333 ? 2.049 -45.450 -27.181 1.00 47.83 379 SER A CA 1
ATOM 2293 C C . SER A 1 333 ? 0.876 -46.343 -27.565 1.00 48.16 379 SER A C 1
ATOM 2294 O O . SER A 1 333 ? 1.022 -47.217 -28.428 1.00 50.17 379 SER A O 1
ATOM 2297 N N . LEU A 1 334 ? -0.271 -46.147 -26.906 1.00 45.12 380 LEU A N 1
ATOM 2298 C CA . LEU A 1 334 ? -1.452 -46.974 -27.108 1.00 44.65 380 LEU A CA 1
ATOM 2299 C C . LEU A 1 334 ? -2.382 -46.349 -28.143 1.00 45.01 380 LEU A C 1
ATOM 2300 O O . LEU A 1 334 ? -2.527 -45.127 -28.212 1.00 47.02 380 LEU A O 1
ATOM 2305 N N . ASN A 1 335 ? -3.019 -47.199 -28.938 1.00 43.60 381 ASN A N 1
ATOM 2306 C CA . ASN A 1 335 ? -4.087 -46.781 -29.847 1.00 44.40 381 ASN A CA 1
ATOM 2307 C C . ASN A 1 335 ? -5.407 -46.972 -29.109 1.00 43.56 381 ASN A C 1
ATOM 2308 O O . ASN A 1 335 ? -6.004 -48.052 -29.122 1.00 44.49 381 ASN A O 1
ATOM 2313 N N . MET A 1 336 ? -5.877 -45.905 -28.455 1.00 42.64 382 MET A N 1
ATOM 2314 C CA . MET A 1 336 ? -7.100 -45.951 -27.659 1.00 42.94 382 MET A CA 1
ATOM 2315 C C . MET A 1 336 ? -8.374 -46.121 -28.489 1.00 45.97 382 MET A C 1
ATOM 2316 O O . MET A 1 336 ? -9.440 -46.418 -27.915 1.00 47.52 382 MET A O 1
ATOM 2321 N N . ASN A 1 337 ? -8.305 -46.008 -29.819 1.00 43.86 383 ASN A N 1
ATOM 2322 C CA . ASN A 1 337 ? -9.506 -46.257 -30.612 1.00 46.57 383 ASN A CA 1
ATOM 2323 C C . ASN A 1 337 ? -10.008 -47.689 -30.461 1.00 46.62 383 ASN A C 1
ATOM 2324 O O . ASN A 1 337 ? -11.186 -47.955 -30.728 1.00 49.03 383 ASN A O 1
ATOM 2329 N N . PHE A 1 338 ? -9.158 -48.613 -30.007 1.00 47.99 384 PHE A N 1
ATOM 2330 C CA . PHE A 1 338 ? -9.614 -49.971 -29.714 1.00 47.71 384 PHE A CA 1
ATOM 2331 C C . PHE A 1 338 ? -10.342 -50.071 -28.375 1.00 47.80 384 PHE A C 1
ATOM 2332 O O . PHE A 1 338 ? -10.848 -51.145 -28.038 1.00 47.65 384 PHE A O 1
ATOM 2340 N N . CYS A 1 339 ? -10.396 -48.988 -27.604 1.00 43.51 385 CYS A N 1
ATOM 2341 C CA . CYS A 1 339 ? -11.204 -48.940 -26.388 1.00 45.81 385 CYS A CA 1
ATOM 2342 C C . CYS A 1 339 ? -12.461 -48.105 -26.592 1.00 45.03 385 CYS A C 1
ATOM 2343 O O . CYS A 1 339 ? -13.285 -48.011 -25.683 1.00 46.34 385 CYS A O 1
ATOM 2346 N N . SER A 1 340 ? -12.628 -47.505 -27.769 1.00 43.32 386 SER A N 1
ATOM 2347 C CA . SER A 1 340 ? -13.490 -46.340 -27.923 1.00 44.86 386 SER A CA 1
ATOM 2348 C C . SER A 1 340 ? -14.948 -46.734 -28.106 1.00 47.70 386 SER A C 1
ATOM 2349 O O . SER A 1 340 ? -15.261 -47.656 -28.861 1.00 46.83 386 SER A O 1
ATOM 2352 N N . ARG A 1 341 ? -15.844 -45.999 -27.431 1.00 50.88 387 ARG A N 1
ATOM 2353 C CA . ARG A 1 341 ? -17.279 -46.212 -27.576 1.00 53.63 387 ARG A CA 1
ATOM 2354 C C . ARG A 1 341 ? -17.787 -45.856 -28.951 1.00 51.81 387 ARG A C 1
ATOM 2355 O O . ARG A 1 341 ? -18.920 -46.223 -29.285 1.00 50.49 387 ARG A O 1
ATOM 2363 N N . GLU A 1 342 ? -17.033 -45.054 -29.688 1.00 53.73 388 GLU A N 1
ATOM 2364 C CA . GLU A 1 342 ? -17.450 -44.549 -30.977 1.00 57.56 388 GLU A CA 1
ATOM 2365 C C . GLU A 1 342 ? -16.899 -45.388 -32.112 1.00 55.70 388 GLU A C 1
ATOM 2366 O O . GLU A 1 342 ? -17.299 -45.179 -33.260 1.00 52.58 388 GLU A O 1
ATOM 2372 N N . ASN A 1 343 ? -16.002 -46.333 -31.818 1.00 52.88 389 ASN A N 1
ATOM 2373 C CA . ASN A 1 343 ? -15.424 -47.173 -32.854 1.00 51.63 389 ASN A CA 1
ATOM 2374 C C . ASN A 1 343 ? -16.424 -48.268 -33.185 1.00 49.78 389 ASN A C 1
ATOM 2375 O O . ASN A 1 343 ? -16.382 -49.368 -32.623 1.00 47.20 389 ASN A O 1
ATOM 2380 N N . PHE A 1 344 ? -17.313 -47.969 -34.146 1.00 51.12 390 PHE A N 1
ATOM 2381 C CA . PHE A 1 344 ? -18.423 -48.855 -34.455 1.00 51.33 390 PHE A CA 1
ATOM 2382 C C . PHE A 1 344 ? -17.962 -50.227 -34.918 1.00 51.47 390 PHE A C 1
ATOM 2383 O O . PHE A 1 344 ? -18.736 -51.187 -34.809 1.00 53.99 390 PHE A O 1
ATOM 2391 N N . TRP A 1 345 ? -16.731 -50.358 -35.427 1.00 49.08 391 TRP A N 1
ATOM 2392 C CA . TRP A 1 345 ? -16.259 -51.688 -35.816 1.00 50.33 391 TRP A CA 1
ATOM 2393 C C . TRP A 1 345 ? -16.216 -52.638 -34.625 1.00 50.24 391 TRP A C 1
ATOM 2394 O O . TRP A 1 345 ? -16.282 -53.859 -34.802 1.00 48.71 391 TRP A O 1
ATOM 2405 N N . LEU A 1 346 ? -16.093 -52.103 -33.409 1.00 48.26 392 LEU A N 1
ATOM 2406 C CA . LEU A 1 346 ? -15.998 -52.965 -32.246 1.00 48.50 392 LEU A CA 1
ATOM 2407 C C . LEU A 1 346 ? -17.300 -53.718 -31.982 1.00 51.35 392 LEU A C 1
ATOM 2408 O O . LEU A 1 346 ? -17.279 -54.695 -31.225 1.00 52.74 392 LEU A O 1
ATOM 2413 N N . LEU A 1 347 ? -18.407 -53.324 -32.629 1.00 50.78 393 LEU A N 1
ATOM 2414 C CA . LEU A 1 347 ? -19.638 -54.114 -32.609 1.00 53.57 393 LEU A CA 1
ATOM 2415 C C . LEU A 1 347 ? -19.414 -55.547 -33.076 1.00 55.70 393 LEU A C 1
ATOM 2416 O O . LEU A 1 347 ? -20.100 -56.468 -32.607 1.00 54.21 393 LEU A O 1
ATOM 2421 N N . ILE A 1 348 ? -18.500 -55.752 -34.031 1.00 56.48 394 ILE A N 1
ATOM 2422 C CA . ILE A 1 348 ? -18.196 -57.105 -34.500 1.00 56.45 394 ILE A CA 1
ATOM 2423 C C . ILE A 1 348 ? -17.533 -57.918 -33.400 1.00 55.70 394 ILE A C 1
ATOM 2424 O O . ILE A 1 348 ? -17.821 -59.106 -33.235 1.00 55.08 394 ILE A O 1
ATOM 2429 N N . ASN A 1 349 ? -16.610 -57.303 -32.655 1.00 53.12 395 ASN A N 1
ATOM 2430 C CA . ASN A 1 349 ? -15.851 -57.967 -31.604 1.00 54.33 395 ASN A CA 1
ATOM 2431 C C . ASN A 1 349 ? -15.077 -56.929 -30.801 1.00 51.11 395 ASN A C 1
ATOM 2432 O O . ASN A 1 349 ? -14.128 -56.324 -31.304 1.00 50.68 395 ASN A O 1
ATOM 2437 N N . SER A 1 350 ? -15.447 -56.743 -29.545 1.00 50.72 396 SER A N 1
ATOM 2438 C CA . SER A 1 350 ? -14.845 -55.735 -28.695 1.00 51.47 396 SER A CA 1
ATOM 2439 C C . SER A 1 350 ? -13.766 -56.310 -27.803 1.00 52.21 396 SER A C 1
ATOM 2440 O O . SER A 1 350 ? -13.151 -55.567 -27.037 1.00 53.45 396 SER A O 1
ATOM 2443 N N . THR A 1 351 ? -13.517 -57.609 -27.883 1.00 53.71 397 THR A N 1
ATOM 2444 C CA . THR A 1 351 ? -12.568 -58.252 -26.975 1.00 54.38 397 THR A CA 1
ATOM 2445 C C . THR A 1 351 ? -11.132 -57.882 -27.339 1.00 52.86 397 THR A C 1
ATOM 2446 O O . THR A 1 351 ? -10.696 -58.157 -28.461 1.00 50.12 397 THR A O 1
ATOM 2450 N N . ASP A 1 352 ? -10.387 -57.293 -26.368 1.00 47.16 398 ASP A N 1
ATOM 2451 C CA . ASP A 1 352 ? -9.021 -56.775 -26.527 1.00 51.00 398 ASP A CA 1
ATOM 2452 C C . ASP A 1 352 ? -8.586 -56.606 -27.978 1.00 54.10 398 ASP A C 1
ATOM 2453 O O . ASP A 1 352 ? -7.716 -57.352 -28.442 1.00 54.90 398 ASP A O 1
ATOM 2458 N N . PRO A 1 353 ? -9.151 -55.660 -28.725 1.00 51.60 399 PRO A N 1
ATOM 2459 C CA . PRO A 1 353 ? -8.868 -55.617 -30.169 1.00 46.94 399 PRO A CA 1
ATOM 2460 C C . PRO A 1 353 ? -7.386 -55.409 -30.441 1.00 51.77 399 PRO A C 1
ATOM 2461 O O . PRO A 1 353 ? -6.699 -54.665 -29.722 1.00 50.80 399 PRO A O 1
ATOM 2465 N N . ALA A 1 354 ? -6.890 -56.129 -31.468 1.00 50.84 400 ALA A N 1
ATOM 2466 C CA . ALA A 1 354 ? -5.481 -56.207 -31.858 1.00 51.73 400 ALA A CA 1
ATOM 2467 C C . ALA A 1 354 ? -4.604 -56.843 -30.782 1.00 54.09 400 ALA A C 1
ATOM 2468 O O . ALA A 1 354 ? -3.378 -56.768 -30.869 1.00 52.46 400 ALA A O 1
ATOM 2470 N N . GLY A 1 355 ? -5.200 -57.459 -29.762 1.00 54.16 401 GLY A N 1
ATOM 2471 C CA . GLY A 1 355 ? -4.424 -57.982 -28.650 1.00 52.23 401 GLY A CA 1
ATOM 2472 C C . GLY A 1 355 ? -3.607 -56.934 -27.915 1.00 50.84 401 GLY A C 1
ATOM 2473 O O . GLY A 1 355 ? -2.579 -57.274 -27.313 1.00 52.56 401 GLY A O 1
ATOM 2474 N N . GLN A 1 356 ? -4.049 -55.668 -27.920 1.00 50.95 402 GLN A N 1
ATOM 2475 C CA . GLN A 1 356 ? -3.191 -54.582 -27.440 1.00 49.03 402 GLN A CA 1
ATOM 2476 C C . GLN A 1 356 ? -2.978 -54.622 -25.925 1.00 47.49 402 GLN A C 1
ATOM 2477 O O . GLN A 1 356 ? -1.862 -54.363 -25.446 1.00 50.11 402 GLN A O 1
ATOM 2483 N N . LEU A 1 357 ? -4.025 -54.920 -25.149 1.00 42.76 403 LEU A N 1
ATOM 2484 C CA . LEU A 1 357 ? -3.860 -54.915 -23.695 1.00 45.72 403 LEU A CA 1
ATOM 2485 C C . LEU A 1 357 ? -3.00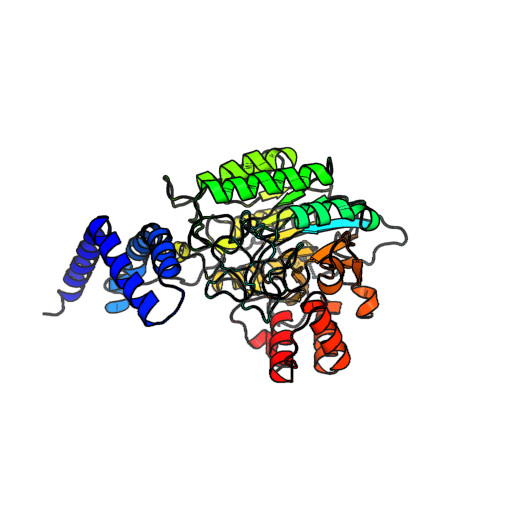2 -56.093 -23.243 1.00 49.41 403 LEU A C 1
ATOM 2486 O O . LEU A 1 357 ? -2.195 -55.966 -22.314 1.00 51.01 403 LEU A O 1
ATOM 2491 N N . GLN A 1 358 ? -3.152 -57.242 -23.897 1.00 48.94 404 GLN A N 1
ATOM 2492 C CA . GLN A 1 358 ? -2.290 -58.378 -23.591 1.00 52.84 404 GLN A CA 1
ATOM 2493 C C . GLN A 1 358 ? -0.846 -58.063 -23.956 1.00 52.20 404 GLN A C 1
ATOM 2494 O O . GLN A 1 358 ? 0.086 -58.402 -23.208 1.00 54.48 404 GLN A O 1
ATOM 2500 N N . TRP A 1 359 ? -0.642 -57.408 -25.107 1.00 49.88 405 TRP A N 1
ATOM 2501 C CA . TRP A 1 359 ? 0.688 -56.918 -25.463 1.00 51.29 405 TRP A CA 1
ATOM 2502 C C . TRP A 1 359 ? 1.207 -55.917 -24.426 1.00 52.05 405 TRP A C 1
ATOM 2503 O O . TRP A 1 359 ? 2.380 -55.962 -24.047 1.00 53.11 405 TRP A O 1
ATOM 2514 N N . LEU A 1 360 ? 0.347 -55.012 -23.950 1.00 50.67 406 LEU A N 1
ATOM 2515 C CA . LEU A 1 360 ? 0.773 -54.049 -22.935 1.00 48.82 406 LEU A CA 1
ATOM 2516 C C . LEU A 1 360 ? 1.238 -54.754 -21.666 1.00 49.63 406 LEU A C 1
ATOM 2517 O O . LEU A 1 360 ? 2.253 -54.369 -21.073 1.00 46.14 406 LEU A O 1
ATOM 2522 N N . VAL A 1 361 ? 0.516 -55.802 -21.246 1.00 51.06 407 VAL A N 1
ATOM 2523 C CA . VAL A 1 361 ? 0.910 -56.562 -20.059 1.00 51.40 407 VAL A CA 1
ATOM 2524 C C . VAL A 1 361 ? 2.305 -57.147 -20.242 1.00 53.91 407 VAL A C 1
ATOM 2525 O O . VAL A 1 361 ? 3.160 -57.061 -19.340 1.00 51.71 407 VAL A O 1
ATOM 2529 N N . GLY A 1 362 ? 2.570 -57.726 -21.426 1.00 53.92 408 GLY A N 1
ATOM 2530 C CA . GLY A 1 362 ? 3.888 -58.280 -21.698 1.00 51.89 408 GLY A CA 1
ATOM 2531 C C . GLY A 1 362 ? 5.000 -57.251 -21.558 1.00 54.26 408 GLY A C 1
ATOM 2532 O O . GLY A 1 362 ? 6.074 -57.552 -21.025 1.00 57.69 408 GLY A O 1
ATOM 2533 N N . GLU A 1 363 ? 4.768 -56.030 -22.058 1.00 50.91 409 GLU A N 1
ATOM 2534 C CA . GLU A 1 363 ? 5.784 -54.978 -21.942 1.00 52.28 409 GLU A CA 1
ATOM 2535 C C . GLU A 1 363 ? 5.959 -54.522 -20.493 1.00 48.61 409 GLU A C 1
ATOM 2536 O O . GLU A 1 363 ? 7.086 -54.313 -20.033 1.00 52.15 409 GLU A O 1
ATOM 2542 N N . LEU A 1 364 ? 4.860 -54.383 -19.750 1.00 48.20 410 LEU A N 1
ATOM 2543 C CA . LEU A 1 364 ? 4.968 -53.918 -18.371 1.00 48.75 410 LEU A CA 1
ATOM 2544 C C . LEU A 1 364 ? 5.681 -54.947 -17.507 1.00 48.95 410 LEU A C 1
ATOM 2545 O O . LEU A 1 364 ? 6.535 -54.588 -16.691 1.00 51.19 410 LEU A O 1
ATOM 2550 N N . GLN A 1 365 ? 5.369 -56.232 -17.700 1.00 49.66 411 GLN A N 1
ATOM 2551 C CA . GLN A 1 365 ? 6.073 -57.284 -16.981 1.00 48.77 411 GLN A CA 1
ATOM 2552 C C . GLN A 1 365 ? 7.552 -57.262 -17.315 1.00 52.40 411 GLN A C 1
ATOM 2553 O O . GLN A 1 365 ? 8.395 -57.240 -16.413 1.00 54.14 411 GLN A O 1
ATOM 2559 N N . ALA A 1 366 ? 7.889 -57.273 -18.617 1.00 51.09 412 ALA A N 1
ATOM 2560 C CA . ALA A 1 366 ? 9.296 -57.222 -19.002 1.00 50.82 412 ALA A CA 1
ATOM 2561 C C . ALA A 1 366 ? 9.959 -56.002 -18.392 1.00 51.31 412 ALA A C 1
ATOM 2562 O O . ALA A 1 366 ? 11.113 -56.068 -17.944 1.00 53.19 412 ALA A O 1
ATOM 2564 N N . ALA A 1 367 ? 9.232 -54.881 -18.338 1.00 48.55 413 ALA A N 1
ATOM 2565 C CA . ALA A 1 367 ? 9.814 -53.699 -17.715 1.00 50.87 413 ALA A CA 1
ATOM 2566 C C . ALA A 1 367 ? 10.035 -53.933 -16.226 1.00 51.27 413 ALA A C 1
ATOM 2567 O O . ALA A 1 367 ? 11.079 -53.564 -15.686 1.00 56.94 413 ALA A O 1
ATOM 2569 N N . GLU A 1 368 ? 9.056 -54.543 -15.550 1.00 51.84 414 GLU A N 1
ATOM 2570 C CA . GLU A 1 368 ? 9.202 -54.856 -14.129 1.00 51.31 414 GLU A CA 1
ATOM 2571 C C . GLU A 1 368 ? 10.393 -55.778 -13.880 1.00 50.24 414 GLU A C 1
ATOM 2572 O O . GLU A 1 368 ? 11.121 -55.605 -12.900 1.00 51.61 414 GLU A O 1
ATOM 2578 N N . ASP A 1 369 ? 10.617 -56.748 -14.770 1.00 51.66 415 ASP A N 1
ATOM 2579 C CA . ASP A 1 369 ? 11.743 -57.678 -14.626 1.00 55.68 415 ASP A CA 1
ATOM 2580 C C . ASP A 1 369 ? 13.090 -56.973 -14.744 1.00 56.99 415 ASP A C 1
ATOM 2581 O O . ASP A 1 369 ? 14.058 -57.362 -14.076 1.00 58.29 415 ASP A O 1
ATOM 2586 N N . ARG A 1 370 ? 13.186 -55.969 -15.617 1.00 58.17 416 ARG A N 1
ATOM 2587 C CA . ARG A 1 370 ? 14.424 -55.216 -15.801 1.00 59.51 416 ARG A CA 1
ATOM 2588 C C . ARG A 1 370 ? 14.602 -54.089 -14.784 1.00 56.62 416 ARG A C 1
ATOM 2589 O O . ARG A 1 370 ? 15.667 -53.457 -14.764 1.00 55.67 416 ARG A O 1
ATOM 2597 N N . GLY A 1 371 ? 13.584 -53.788 -13.973 1.00 52.12 417 GLY A N 1
ATOM 2598 C CA . GLY A 1 371 ? 13.643 -52.572 -13.172 1.00 51.87 417 GLY A CA 1
ATOM 2599 C C . GLY A 1 371 ? 13.434 -51.275 -13.944 1.00 52.71 417 GLY A C 1
ATOM 2600 O O . GLY A 1 371 ? 13.765 -50.202 -13.438 1.00 53.46 417 GLY A O 1
ATOM 2601 N N . ASP A 1 372 ? 12.890 -51.346 -15.159 1.00 50.34 418 ASP A N 1
ATOM 2602 C CA . ASP A 1 372 ? 12.559 -50.160 -15.939 1.00 49.51 418 ASP A CA 1
ATOM 2603 C C . ASP A 1 372 ? 11.318 -49.488 -15.379 1.00 46.35 418 ASP A C 1
ATOM 2604 O O . ASP A 1 372 ? 10.497 -50.120 -14.708 1.00 47.19 418 ASP A O 1
ATOM 2609 N N . LYS A 1 373 ? 11.182 -48.194 -15.665 1.00 43.70 419 LYS A N 1
ATOM 2610 C CA . LYS A 1 373 ? 9.935 -47.471 -15.471 1.00 44.11 419 LYS A CA 1
ATOM 2611 C C . LYS A 1 373 ? 9.279 -47.253 -16.826 1.00 48.31 419 LYS A C 1
ATOM 2612 O O . LYS A 1 373 ? 9.919 -47.376 -17.875 1.00 49.24 419 LYS A O 1
ATOM 2618 N N . VAL A 1 374 ? 7.992 -46.906 -16.799 1.00 44.46 420 VAL A N 1
ATOM 2619 C CA . VAL A 1 374 ? 7.182 -46.842 -18.009 1.00 43.01 420 VAL A CA 1
ATOM 2620 C C . VAL A 1 374 ? 6.394 -45.537 -18.047 1.00 45.99 420 VAL A C 1
ATOM 2621 O O . VAL A 1 374 ? 5.809 -45.120 -17.032 1.00 43.14 420 VAL A O 1
ATOM 2625 N N . HIS A 1 375 ? 6.407 -44.887 -19.215 1.00 41.87 421 HIS A N 1
ATOM 2626 C CA . HIS A 1 375 ? 5.449 -43.855 -19.575 1.00 43.44 421 HIS A CA 1
ATOM 2627 C C . HIS A 1 375 ? 4.446 -44.473 -20.552 1.00 45.32 421 HIS A C 1
ATOM 2628 O O . HIS A 1 375 ? 4.843 -45.172 -21.499 1.00 47.50 421 HIS A O 1
ATOM 2635 N N . ILE A 1 376 ? 3.159 -44.195 -20.342 1.00 42.25 422 ILE A N 1
ATOM 2636 C CA . ILE A 1 376 ? 2.101 -44.513 -21.300 1.00 42.92 422 ILE A CA 1
ATOM 2637 C C . ILE A 1 376 ? 1.536 -43.215 -21.869 1.00 44.23 422 ILE A C 1
ATOM 2638 O O . ILE A 1 376 ? 1.209 -42.289 -21.112 1.00 44.70 422 ILE A O 1
ATOM 2643 N N . ILE A 1 377 ? 1.418 -43.147 -23.202 1.00 40.33 423 ILE A N 1
ATOM 2644 C CA . ILE A 1 377 ? 0.747 -42.041 -23.877 1.00 39.59 423 ILE A CA 1
ATOM 2645 C C . ILE A 1 377 ? -0.367 -42.601 -24.744 1.00 44.58 423 ILE A C 1
ATOM 2646 O O . ILE A 1 377 ? -0.263 -43.696 -25.309 1.00 47.62 423 ILE A O 1
ATOM 2651 N N . GLY A 1 378 ? -1.448 -41.836 -24.838 1.00 43.37 424 GLY A N 1
ATOM 2652 C CA . GLY A 1 378 ? -2.562 -42.211 -25.685 1.00 41.13 424 GLY A CA 1
ATOM 2653 C C . GLY A 1 378 ? -3.471 -41.020 -25.850 1.00 45.25 424 GLY A C 1
ATOM 2654 O O . GLY A 1 378 ? -3.246 -39.945 -25.278 1.00 45.26 424 GLY A O 1
ATOM 2655 N N . HIS A 1 379 ? -4.501 -41.223 -26.655 1.00 43.25 425 HIS A N 1
ATOM 2656 C CA . HIS A 1 379 ? -5.402 -40.141 -26.994 1.00 43.38 425 HIS A CA 1
ATOM 2657 C C . HIS A 1 379 ? -6.625 -40.121 -26.079 1.00 43.85 425 HIS A C 1
ATOM 2658 O O . HIS A 1 379 ? -6.693 -39.297 -25.158 1.00 43.10 425 HIS A O 1
ATOM 2665 N N . ILE A 1 380 ? -7.601 -40.991 -26.337 1.00 39.24 426 ILE A N 1
ATOM 2666 C CA . ILE A 1 380 ? -8.795 -41.055 -25.482 1.00 41.12 426 ILE A CA 1
ATOM 2667 C C . ILE A 1 380 ? -8.378 -41.474 -24.073 1.00 41.22 426 ILE A C 1
ATOM 2668 O O . ILE A 1 380 ? -7.720 -42.521 -23.921 1.00 40.76 426 ILE A O 1
ATOM 2673 N N . PRO A 1 381 ? -8.746 -40.748 -23.008 1.00 39.95 427 PRO A N 1
ATOM 2674 C CA . PRO A 1 381 ? -8.355 -41.167 -21.642 1.00 37.72 427 PRO A CA 1
ATOM 2675 C C . PRO A 1 381 ? -9.059 -42.440 -21.208 1.00 39.50 427 PRO A C 1
ATOM 2676 O O . PRO A 1 381 ? -10.204 -42.717 -21.627 1.00 41.64 427 PRO A O 1
ATOM 2680 N N . PRO A 1 382 ? -8.430 -43.252 -20.348 1.00 39.37 428 PRO A N 1
ATOM 2681 C CA . PRO A 1 382 ? -8.975 -44.590 -20.018 1.00 38.37 428 PRO A CA 1
ATOM 2682 C C . PRO A 1 382 ? -10.380 -44.561 -19.413 1.00 40.46 428 PRO A C 1
ATOM 2683 O O . PRO A 1 382 ? -11.169 -45.497 -19.632 1.00 39.85 428 PRO A O 1
ATOM 2687 N N . GLY A 1 383 ? -10.695 -43.533 -18.621 1.00 39.04 429 GLY A N 1
ATOM 2688 C CA . GLY A 1 383 ? -12.021 -43.406 -18.012 1.00 41.48 429 GLY A CA 1
ATOM 2689 C C . GLY A 1 383 ? -13.158 -43.231 -19.012 1.00 46.70 429 GLY A C 1
ATOM 2690 O O . GLY A 1 383 ? -14.322 -43.473 -18.662 1.00 47.33 429 GLY A O 1
ATOM 2691 N N . HIS A 1 384 ? -12.847 -42.847 -20.257 1.00 46.30 430 HIS A N 1
ATOM 2692 C CA . HIS A 1 384 ? -13.863 -42.641 -21.292 1.00 43.27 430 HIS A CA 1
ATOM 2693 C C . HIS A 1 384 ? -14.036 -43.854 -22.222 1.00 42.90 430 HIS A C 1
ATOM 2694 O O . HIS A 1 384 ? -14.885 -43.812 -23.122 1.00 46.54 430 HIS A O 1
ATOM 2701 N N . CYS A 1 385 ? -13.290 -44.936 -22.011 1.00 39.92 431 CYS A N 1
ATOM 2702 C CA . CYS A 1 385 ? -13.371 -46.147 -22.827 1.00 43.32 431 CYS A CA 1
ATOM 2703 C C . CYS A 1 385 ? -14.630 -46.970 -22.542 1.00 44.33 431 CYS A C 1
ATOM 2704 O O . CYS A 1 385 ? -15.337 -46.763 -21.553 1.00 48.02 431 CYS A O 1
ATOM 2707 N N . LEU A 1 386 ? -14.885 -47.937 -23.432 1.00 42.46 432 LEU A N 1
ATOM 2708 C CA . LEU A 1 386 ? -15.830 -49.014 -23.176 1.00 44.12 432 LEU A CA 1
ATOM 2709 C C . LEU A 1 386 ? -15.555 -49.659 -21.821 1.00 44.82 432 LEU A C 1
ATOM 2710 O O . LEU A 1 386 ? -14.422 -49.694 -21.339 1.00 45.80 432 LEU A O 1
ATOM 2715 N N . LYS A 1 387 ? -16.599 -50.224 -21.234 1.00 45.61 433 LYS A N 1
ATOM 2716 C CA . LYS A 1 387 ? -16.523 -50.686 -19.855 1.00 45.24 433 LYS A CA 1
ATOM 2717 C C . LYS A 1 387 ? -15.454 -51.757 -19.679 1.00 44.94 433 LYS A C 1
ATOM 2718 O O . LYS A 1 387 ? -14.554 -51.613 -18.834 1.00 41.65 433 LYS A O 1
ATOM 2724 N N . SER A 1 388 ? -15.538 -52.846 -20.465 1.00 44.76 434 SER A N 1
ATOM 2725 C CA . SER A 1 388 ? -14.604 -53.964 -20.290 1.00 44.45 434 SER A CA 1
ATOM 2726 C C . SER A 1 388 ? -13.169 -53.524 -20.495 1.00 44.60 434 SER A C 1
ATOM 2727 O O . SER A 1 388 ? -12.296 -53.824 -19.669 1.00 45.41 434 SER A O 1
ATOM 2730 N N . TRP A 1 389 ? -12.898 -52.816 -21.599 1.00 39.33 435 TRP A N 1
ATOM 2731 C CA . TRP A 1 389 ? -11.539 -52.319 -21.813 1.00 43.65 435 TRP A CA 1
ATOM 2732 C C . TRP A 1 389 ? -11.085 -51.460 -20.627 1.00 42.16 435 TRP A C 1
ATOM 2733 O O . TRP A 1 389 ? -9.982 -51.642 -20.092 1.00 40.76 435 TRP A O 1
ATOM 2744 N N . SER A 1 390 ? -11.938 -50.527 -20.188 1.00 40.31 436 SER A N 1
ATOM 2745 C CA . SER A 1 390 ? -11.526 -49.627 -19.117 1.00 40.80 436 SER A CA 1
ATOM 2746 C C . SER A 1 390 ? -11.258 -50.391 -17.822 1.00 42.95 436 SER A C 1
ATOM 2747 O O . SER A 1 390 ? -10.327 -50.060 -17.078 1.00 46.14 436 SER A O 1
ATOM 2750 N N . TRP A 1 391 ? -12.070 -51.411 -17.530 1.00 43.59 437 TRP A N 1
ATOM 2751 C CA . TRP A 1 391 ? -11.873 -52.176 -16.304 1.00 43.87 437 TRP A CA 1
ATOM 2752 C C . TRP A 1 391 ? -10.586 -52.991 -16.354 1.00 42.92 437 TRP A C 1
ATOM 2753 O O . TRP A 1 391 ? -9.909 -53.140 -15.333 1.00 43.65 437 TRP A O 1
ATOM 2764 N N . ASN A 1 392 ? -10.237 -53.536 -17.526 1.00 40.93 438 ASN A N 1
ATOM 2765 C CA . ASN A 1 392 ? -8.980 -54.278 -17.656 1.00 42.40 438 ASN A CA 1
ATOM 2766 C C . ASN A 1 392 ? -7.767 -53.357 -17.556 1.00 46.34 438 ASN A C 1
ATOM 2767 O O . ASN A 1 392 ? -6.762 -53.709 -16.921 1.00 44.47 438 ASN A O 1
ATOM 2772 N N . TYR A 1 393 ? -7.843 -52.173 -18.176 1.00 44.49 439 TYR A N 1
ATOM 2773 C CA . TYR A 1 393 ? -6.756 -51.211 -18.057 1.00 40.32 439 TYR A CA 1
ATOM 2774 C C . TYR A 1 393 ? -6.529 -50.805 -16.587 1.00 40.82 439 TYR A C 1
ATOM 2775 O O . TYR A 1 393 ? -5.390 -50.779 -16.102 1.00 42.00 439 TYR A O 1
ATOM 2784 N N . TYR A 1 394 ? -7.603 -50.497 -15.869 1.00 38.24 440 TYR A N 1
ATOM 2785 C CA . TYR A 1 394 ? -7.511 -50.186 -14.442 1.00 39.55 440 TYR A CA 1
ATOM 2786 C C . TYR A 1 394 ? -6.795 -51.286 -13.663 1.00 42.93 440 TYR A C 1
ATOM 2787 O O . TYR A 1 394 ? -5.986 -51.000 -12.775 1.00 40.99 440 TYR A O 1
ATOM 2796 N N . ARG A 1 395 ? -7.107 -52.552 -13.967 1.00 43.02 441 ARG A N 1
ATOM 2797 C CA . ARG A 1 395 ? -6.478 -53.691 -13.298 1.00 45.20 441 ARG A CA 1
ATOM 2798 C C . ARG A 1 395 ? -4.983 -53.750 -13.580 1.00 44.37 441 ARG A C 1
ATOM 2799 O O . ARG A 1 395 ? -4.176 -54.056 -12.686 1.00 47.10 441 ARG A O 1
ATOM 2807 N N . ILE A 1 396 ? -4.613 -53.495 -14.839 1.00 38.47 442 ILE A N 1
ATOM 2808 C CA . ILE A 1 396 ? -3.229 -53.463 -15.274 1.00 40.07 442 ILE A CA 1
ATOM 2809 C C . ILE A 1 396 ? -2.464 -52.354 -14.557 1.00 41.43 442 ILE A C 1
ATOM 2810 O O . ILE A 1 396 ? -1.332 -52.554 -14.114 1.00 42.33 442 ILE A O 1
ATOM 2815 N N . VAL A 1 397 ? -3.062 -51.170 -14.448 1.00 39.04 443 VAL A N 1
ATOM 2816 C CA . VAL A 1 397 ? -2.387 -50.052 -13.793 1.00 40.46 443 VAL A CA 1
ATOM 2817 C C . VAL A 1 397 ? -2.159 -50.368 -12.311 1.00 41.68 443 VAL A C 1
ATOM 2818 O O . VAL A 1 397 ? -1.046 -50.206 -11.795 1.00 41.16 443 VAL A O 1
ATOM 2822 N N . ALA A 1 398 ? -3.188 -50.884 -11.618 1.00 39.17 444 ALA A N 1
ATOM 2823 C CA . ALA A 1 398 ? -3.002 -51.251 -10.212 1.00 39.69 444 ALA A CA 1
ATOM 2824 C C . ALA A 1 398 ? -1.898 -52.294 -10.052 1.00 41.46 444 ALA A C 1
ATOM 2825 O O . ALA A 1 398 ? -1.043 -52.178 -9.171 1.00 44.43 444 ALA A O 1
ATOM 2827 N N . ARG A 1 399 ? -1.882 -53.306 -10.922 1.00 40.76 445 ARG A N 1
ATOM 2828 C CA . ARG A 1 399 ? -0.873 -54.357 -10.814 1.00 42.03 445 ARG A CA 1
ATOM 2829 C C . ARG A 1 399 ? 0.538 -53.808 -11.001 1.00 43.46 445 ARG A C 1
ATOM 2830 O O . ARG A 1 399 ? 1.466 -54.216 -10.285 1.00 44.04 445 ARG A O 1
ATOM 2838 N N . TYR A 1 400 ? 0.726 -52.882 -11.947 1.00 39.92 446 TYR A N 1
ATOM 2839 C CA . TYR A 1 400 ? 2.060 -52.386 -12.279 1.00 43.12 446 TYR A CA 1
ATOM 2840 C C . TYR A 1 400 ? 2.335 -50.983 -11.720 1.00 42.21 446 TYR A C 1
ATOM 2841 O O . TYR A 1 400 ? 3.194 -50.256 -12.244 1.00 42.88 446 TYR A O 1
ATOM 2850 N N . GLU A 1 401 ? 1.644 -50.611 -10.630 1.00 37.54 447 GLU A N 1
ATOM 2851 C CA . GLU A 1 401 ? 1.764 -49.269 -10.063 1.00 40.12 447 GLU A CA 1
ATOM 2852 C C . GLU A 1 401 ? 3.214 -48.887 -9.749 1.00 41.77 447 GLU A C 1
ATOM 2853 O O . GLU A 1 401 ? 3.566 -47.704 -9.848 1.00 43.41 447 GLU A O 1
ATOM 2859 N N . ASN A 1 402 ? 4.082 -49.850 -9.377 1.00 40.78 448 ASN A N 1
ATOM 2860 C CA . ASN A 1 402 ? 5.482 -49.475 -9.091 1.00 44.45 448 ASN A CA 1
ATOM 2861 C C . ASN A 1 402 ? 6.283 -49.207 -10.360 1.00 47.61 448 ASN A C 1
ATOM 2862 O O . ASN A 1 402 ? 7.312 -48.512 -10.310 1.00 47.78 448 ASN A O 1
ATOM 2867 N N . THR A 1 403 ? 5.899 -49.846 -11.470 1.00 45.92 449 THR A N 1
ATOM 2868 C CA . THR A 1 403 ? 6.619 -49.763 -12.744 1.00 46.51 449 THR A CA 1
ATOM 2869 C C . THR A 1 403 ? 6.118 -48.603 -13.605 1.00 42.92 449 THR A C 1
ATOM 2870 O O . THR A 1 403 ? 6.910 -47.898 -14.226 1.00 44.37 449 THR A O 1
ATOM 2874 N N . LEU A 1 404 ? 4.811 -48.380 -13.631 1.00 45.17 450 LEU A N 1
ATOM 2875 C CA . LEU A 1 404 ? 4.246 -47.243 -14.344 1.00 46.54 450 LEU A CA 1
ATOM 2876 C C . LEU A 1 404 ? 4.652 -45.962 -13.642 1.00 44.67 450 LEU A C 1
ATOM 2877 O O . LEU A 1 404 ? 4.334 -45.779 -12.464 1.00 41.92 450 LEU A O 1
ATOM 2882 N N . ALA A 1 405 ? 5.339 -45.067 -14.345 1.00 40.14 451 ALA A N 1
ATOM 2883 C CA . ALA A 1 405 ? 5.733 -43.830 -13.698 1.00 37.74 451 ALA A CA 1
ATOM 2884 C C . ALA A 1 405 ? 4.884 -42.643 -14.130 1.00 43.91 451 ALA A C 1
ATOM 2885 O O . ALA A 1 405 ? 4.762 -41.671 -13.365 1.00 42.47 451 ALA A O 1
ATOM 2887 N N . ALA A 1 406 ? 4.294 -42.689 -15.333 1.00 42.10 452 ALA A N 1
ATOM 2888 C CA . ALA A 1 406 ? 3.492 -41.559 -15.789 1.00 39.08 452 ALA A CA 1
ATOM 2889 C C . ALA A 1 406 ? 2.565 -41.989 -16.914 1.00 43.32 452 ALA A C 1
ATOM 2890 O O . ALA A 1 406 ? 2.857 -42.928 -17.672 1.00 44.87 452 ALA A O 1
ATOM 2892 N N . GLN A 1 407 ? 1.437 -41.285 -17.001 1.00 41.05 453 GLN A N 1
ATOM 2893 C CA . GLN A 1 407 ? 0.396 -41.532 -17.983 1.00 42.06 453 GLN A CA 1
ATOM 2894 C C . GLN A 1 407 ? -0.098 -40.206 -18.537 1.00 44.11 453 GLN A C 1
ATOM 2895 O O . GLN A 1 407 ? -0.381 -39.280 -17.767 1.00 42.60 453 GLN A O 1
ATOM 2901 N N . PHE A 1 408 ? -0.229 -40.136 -19.867 1.00 40.35 454 PHE A N 1
ATOM 2902 C CA . PHE A 1 408 ? -0.541 -38.891 -20.556 1.00 41.22 454 PHE A CA 1
ATOM 2903 C C . PHE A 1 408 ? -1.581 -39.128 -21.646 1.00 43.44 454 PHE A C 1
ATOM 2904 O O . PHE A 1 408 ? -1.382 -39.978 -22.525 1.00 45.99 454 PHE A O 1
ATOM 2912 N N . PHE A 1 409 ? -2.669 -38.351 -21.620 1.00 39.23 455 PHE A N 1
ATOM 2913 C CA . PHE A 1 409 ? -3.755 -38.529 -22.576 1.00 40.43 455 PHE A CA 1
ATOM 2914 C C . PHE A 1 409 ? -4.226 -37.166 -23.040 1.00 42.62 455 PHE A C 1
ATOM 2915 O O . PHE A 1 409 ? -3.766 -36.133 -22.547 1.00 36.28 455 PHE A O 1
ATOM 2923 N N . GLY A 1 410 ? -5.138 -37.173 -24.013 1.00 40.87 456 GLY A N 1
ATOM 2924 C CA . GLY A 1 410 ? -5.695 -35.941 -24.537 1.00 41.27 456 GLY A CA 1
ATOM 2925 C C . GLY A 1 410 ? -7.187 -36.087 -24.770 1.00 41.60 456 GLY A C 1
ATOM 2926 O O . GLY A 1 410 ? -7.937 -36.505 -23.872 1.00 37.88 456 GLY A O 1
ATOM 2927 N N . HIS A 1 411 ? -7.625 -35.724 -25.982 1.00 45.04 457 HIS A N 1
ATOM 2928 C CA . HIS A 1 411 ? -8.964 -35.998 -26.498 1.00 44.04 457 HIS A CA 1
ATOM 2929 C C . HIS A 1 411 ? -10.069 -35.121 -25.914 1.00 46.75 457 HIS A C 1
ATOM 2930 O O . HIS A 1 411 ? -10.920 -34.685 -26.687 1.00 46.08 457 HIS A O 1
ATOM 2937 N N . THR A 1 412 ? -10.091 -34.827 -24.593 1.00 43.51 458 THR A N 1
ATOM 2938 C CA . THR A 1 412 ? -11.206 -34.013 -24.077 1.00 41.69 458 THR A CA 1
ATOM 2939 C C . THR A 1 412 ? -11.017 -32.521 -24.335 1.00 41.22 458 THR A C 1
ATOM 2940 O O . THR A 1 412 ? -11.972 -31.761 -24.200 1.00 41.17 458 THR A O 1
ATOM 2944 N N . HIS A 1 413 ? -9.816 -32.077 -24.675 1.00 41.21 459 HIS A N 1
ATOM 2945 C CA . HIS A 1 413 ? -9.487 -30.697 -25.044 1.00 44.69 459 HIS A CA 1
ATOM 2946 C C . HIS A 1 413 ? -9.423 -29.763 -23.843 1.00 43.48 459 HIS A C 1
ATOM 2947 O O . HIS A 1 413 ? -8.984 -28.626 -24.008 1.00 45.31 459 HIS A O 1
ATOM 2954 N N . VAL A 1 414 ? -9.841 -30.192 -22.649 1.00 42.83 460 VAL A N 1
ATOM 2955 C CA . VAL A 1 414 ? -9.772 -29.373 -21.446 1.00 43.79 460 VAL A CA 1
ATOM 2956 C C . VAL A 1 414 ? -8.628 -29.897 -20.561 1.00 41.56 460 VAL A C 1
ATOM 2957 O O . VAL A 1 414 ? -8.079 -30.975 -20.788 1.00 42.03 460 VAL A O 1
ATOM 2961 N N . ASP A 1 415 ? -8.264 -29.120 -19.544 1.00 40.44 461 ASP A N 1
ATOM 2962 C CA . ASP A 1 415 ? -7.087 -29.410 -18.698 1.00 39.72 461 ASP A CA 1
ATOM 2963 C C . ASP A 1 415 ? -7.559 -30.130 -17.427 1.00 41.89 461 ASP A C 1
ATOM 2964 O O . ASP A 1 415 ? -8.146 -29.494 -16.549 1.00 42.78 461 ASP A O 1
ATOM 2969 N N . GLU A 1 416 ? -7.329 -31.441 -17.315 1.00 36.40 462 GLU A N 1
ATOM 2970 C CA . GLU A 1 416 ? -7.896 -32.195 -16.171 1.00 35.85 462 GLU A CA 1
ATOM 2971 C C . GLU A 1 416 ? -7.028 -33.423 -15.897 1.00 34.55 462 GLU A C 1
ATOM 2972 O O . GLU A 1 416 ? -5.883 -33.507 -16.353 1.00 37.03 462 GLU A O 1
ATOM 2978 N N . PHE A 1 417 ? -7.579 -34.407 -15.175 1.00 32.38 463 PHE A N 1
ATOM 2979 C CA . PHE A 1 417 ? -6.753 -35.561 -14.824 1.00 34.88 463 PHE A CA 1
ATOM 2980 C C . PHE A 1 417 ? -7.668 -36.689 -14.353 1.00 36.30 463 PHE A C 1
ATOM 2981 O O . PHE A 1 417 ? -8.871 -36.502 -14.152 1.00 34.26 463 PHE A O 1
ATOM 2989 N N . GLU A 1 418 ? -7.093 -37.886 -14.228 1.00 36.39 464 GLU A N 1
ATOM 2990 C CA . GLU A 1 418 ? -7.824 -39.048 -13.733 1.00 37.54 464 GLU A CA 1
ATOM 2991 C C . GLU A 1 418 ? -6.968 -39.758 -12.685 1.00 38.08 464 GLU A C 1
ATOM 2992 O O . GLU A 1 418 ? -5.841 -40.162 -12.976 1.00 37.96 464 GLU A O 1
ATOM 2998 N N . VAL A 1 419 ? -7.486 -39.899 -11.473 1.00 37.97 465 VAL A N 1
ATOM 2999 C CA . VAL A 1 419 ? -6.772 -40.597 -10.406 1.00 38.13 465 VAL A CA 1
ATOM 3000 C C . VAL A 1 419 ? -7.138 -42.084 -10.436 1.00 36.06 465 VAL A C 1
ATOM 3001 O O . VAL A 1 419 ? -8.314 -42.444 -10.585 1.00 39.56 465 VAL A O 1
ATOM 3005 N N . PHE A 1 420 ? -6.139 -42.956 -10.293 1.00 38.98 466 PHE A N 1
ATOM 3006 C CA . PHE A 1 420 ? -6.341 -44.400 -10.160 1.00 36.19 466 PHE A CA 1
ATOM 3007 C C . PHE A 1 420 ? -6.143 -44.863 -8.718 1.00 39.97 466 PHE A C 1
ATOM 3008 O O . PHE A 1 420 ? -5.231 -44.384 -8.019 1.00 39.83 466 PHE A O 1
ATOM 3016 N N . TYR A 1 421 ? -6.964 -45.841 -8.298 1.00 37.31 467 TYR A N 1
ATOM 3017 C CA . TYR A 1 421 ? -6.911 -46.414 -6.956 1.00 37.57 467 TYR A CA 1
ATOM 3018 C C . TYR A 1 421 ? -6.633 -47.921 -6.995 1.00 41.32 467 TYR A C 1
ATOM 3019 O O . TYR A 1 421 ? -6.776 -48.583 -8.030 1.00 41.73 467 TYR A O 1
ATOM 3028 N N . ASP A 1 422 ? -6.261 -48.465 -5.840 1.00 38.32 468 ASP A N 1
ATOM 3029 C CA . ASP A 1 422 ? -6.114 -49.910 -5.694 1.00 39.47 468 ASP A CA 1
ATOM 3030 C C . ASP A 1 422 ? -7.446 -50.626 -5.927 1.00 41.23 468 ASP A C 1
ATOM 3031 O O . ASP A 1 422 ? -8.522 -50.115 -5.595 1.00 39.94 468 ASP A O 1
ATOM 3036 N N . GLU A 1 423 ? -7.376 -51.834 -6.498 1.00 44.29 469 GLU A N 1
ATOM 3037 C CA . GLU A 1 423 ? -8.593 -52.616 -6.777 1.00 46.19 469 GLU A CA 1
ATOM 3038 C C . GLU A 1 423 ? -9.270 -53.128 -5.509 1.00 48.16 469 GLU A C 1
ATOM 3039 O O . GLU A 1 423 ? -10.492 -53.242 -5.478 1.00 52.55 469 GLU A O 1
ATOM 3045 N N . GLU A 1 424 ? -8.491 -53.487 -4.479 1.00 46.81 470 GLU A N 1
ATOM 3046 C CA . GLU A 1 424 ? -9.046 -54.083 -3.259 1.00 50.43 470 GLU A CA 1
ATOM 3047 C C . GLU A 1 424 ? -10.019 -53.144 -2.538 1.00 49.09 470 GLU A C 1
ATOM 3048 O O . GLU A 1 424 ? -11.061 -53.588 -2.049 1.00 50.45 470 GLU A O 1
ATOM 3054 N N . THR A 1 425 ? -9.684 -51.849 -2.416 1.00 43.88 471 THR A N 1
ATOM 3055 C CA . THR A 1 425 ? -10.521 -50.939 -1.633 1.00 44.45 471 THR A CA 1
ATOM 3056 C C . THR A 1 425 ? -10.904 -49.644 -2.344 1.00 47.04 471 THR A C 1
ATOM 3057 O O . THR A 1 425 ? -11.675 -48.861 -1.772 1.00 43.88 471 THR A O 1
ATOM 3061 N N . LEU A 1 426 ? -10.399 -49.378 -3.551 1.00 46.48 472 LEU A N 1
ATOM 3062 C CA . LEU A 1 426 ? -10.709 -48.115 -4.238 1.00 43.11 472 LEU A CA 1
ATOM 3063 C C . LEU A 1 426 ? -10.449 -46.914 -3.331 1.00 41.35 472 LEU A C 1
ATOM 3064 O O . LEU A 1 426 ? -11.225 -45.956 -3.282 1.00 42.22 472 LEU A O 1
ATOM 3069 N N . SER A 1 427 ? -9.373 -46.966 -2.554 1.00 40.17 473 SER A N 1
ATOM 3070 C CA . SER A 1 427 ? -9.165 -45.795 -1.715 1.00 42.64 473 SER A CA 1
ATOM 3071 C C . SER A 1 427 ? -7.727 -45.382 -1.550 1.00 43.05 473 SER A C 1
ATOM 3072 O O . SER A 1 427 ? -7.497 -44.266 -1.072 1.00 45.21 473 SER A O 1
ATOM 3075 N N . ARG A 1 428 ? -6.759 -46.189 -1.978 1.00 38.08 474 ARG A N 1
ATOM 3076 C CA . ARG A 1 428 ? -5.363 -45.774 -1.998 1.00 39.84 474 ARG A CA 1
ATOM 3077 C C . ARG A 1 428 ? -4.982 -45.258 -3.394 1.00 36.90 474 ARG A C 1
ATOM 3078 O O . ARG A 1 428 ? -4.959 -46.053 -4.359 1.00 39.12 474 ARG A O 1
ATOM 3086 N N . PRO A 1 429 ? -4.699 -43.963 -3.560 1.00 34.79 475 PRO A N 1
ATOM 3087 C CA . PRO A 1 429 ? -4.351 -43.441 -4.898 1.00 33.81 475 PRO A CA 1
ATOM 3088 C C . PRO A 1 429 ? -2.994 -43.986 -5.312 1.00 38.35 475 PRO A C 1
ATOM 3089 O O . PRO A 1 429 ? -2.052 -43.926 -4.535 1.00 43.59 475 PRO A O 1
ATOM 3093 N N . LEU A 1 430 ? -2.895 -44.557 -6.515 1.00 38.22 476 LEU A N 1
ATOM 3094 C CA . LEU A 1 430 ? -1.629 -45.186 -6.918 1.00 38.88 476 LEU A CA 1
ATOM 3095 C C . LEU A 1 430 ? -1.131 -44.777 -8.300 1.00 38.06 476 LEU A C 1
ATOM 3096 O O . LEU A 1 430 ? -0.051 -45.227 -8.697 1.00 40.28 476 LEU A O 1
ATOM 3101 N N . ALA A 1 431 ? -1.894 -43.997 -9.065 1.00 36.43 477 ALA A N 1
ATOM 3102 C CA . ALA A 1 431 ? -1.423 -43.508 -10.362 1.00 36.50 477 ALA A CA 1
ATOM 3103 C C . ALA A 1 431 ? -2.277 -42.305 -10.732 1.00 38.79 477 ALA A C 1
ATOM 3104 O O . ALA A 1 431 ? -3.361 -42.074 -10.166 1.00 36.12 477 ALA A O 1
ATOM 3106 N N . VAL A 1 432 ? -1.790 -41.533 -11.692 1.00 36.05 478 VAL A N 1
ATOM 3107 C CA . VAL A 1 432 ? -2.583 -40.400 -12.158 1.00 35.50 478 VAL A CA 1
ATOM 3108 C C . VAL A 1 432 ? -2.302 -40.190 -13.638 1.00 35.97 478 VAL A C 1
ATOM 3109 O O . VAL A 1 432 ? -1.151 -40.230 -14.074 1.00 39.72 478 VAL A O 1
ATOM 3113 N N . ALA A 1 433 ? -3.366 -40.046 -14.419 1.00 35.91 479 ALA A N 1
ATOM 3114 C CA . ALA A 1 433 ? -3.273 -39.731 -15.839 1.00 34.75 479 ALA A CA 1
ATOM 3115 C C . ALA A 1 433 ? -3.475 -38.230 -16.016 1.00 36.76 479 ALA A C 1
ATOM 3116 O O . ALA A 1 433 ? -4.460 -37.685 -15.508 1.00 37.63 479 ALA A O 1
ATOM 3118 N N . PHE A 1 434 ? -2.527 -37.554 -16.685 1.00 35.90 480 PHE A N 1
ATOM 3119 C CA . PHE A 1 434 ? -2.691 -36.142 -17.013 1.00 37.96 480 PHE A CA 1
ATOM 3120 C C . PHE A 1 434 ? -3.387 -36.000 -18.377 1.00 41.54 480 PHE A C 1
ATOM 3121 O O . PHE A 1 434 ? -2.927 -36.571 -19.382 1.00 37.32 480 PHE A O 1
ATOM 3129 N N . LEU A 1 435 ? -4.526 -35.292 -18.409 1.00 38.61 481 LEU A N 1
ATOM 3130 C CA . LEU A 1 435 ? -5.268 -35.045 -19.651 1.00 39.86 481 LEU A CA 1
ATOM 3131 C C . LEU A 1 435 ? -4.982 -33.603 -20.015 1.00 41.82 481 LEU A C 1
ATOM 3132 O O . LEU A 1 435 ? -5.516 -32.687 -19.382 1.00 43.39 481 LEU A O 1
ATOM 3137 N N . ALA A 1 436 ? -4.084 -33.405 -21.011 1.00 39.68 482 ALA A N 1
ATOM 3138 C CA . ALA A 1 436 ? -3.642 -32.072 -21.380 1.00 37.89 482 ALA A CA 1
ATOM 3139 C C . ALA A 1 436 ? -4.670 -31.402 -22.285 1.00 41.40 482 ALA A C 1
ATOM 3140 O O . ALA A 1 436 ? -5.390 -32.064 -23.022 1.00 41.15 482 ALA A O 1
ATOM 3142 N N . PRO A 1 437 ? -4.758 -30.091 -22.244 1.00 41.88 483 PRO A N 1
ATOM 3143 C CA . PRO A 1 437 ? -5.750 -29.386 -23.066 1.00 41.03 483 PRO A CA 1
ATOM 3144 C C . PRO A 1 437 ? -5.279 -29.246 -24.518 1.00 43.26 483 PRO A C 1
ATOM 3145 O O . PRO A 1 437 ? -4.119 -29.489 -24.861 1.00 43.67 483 PRO A O 1
ATOM 3149 N N . SER A 1 438 ? -6.205 -28.842 -25.388 1.00 41.08 484 SER A N 1
ATOM 3150 C CA . SER A 1 438 ? -5.965 -28.958 -26.832 1.00 44.27 484 SER A CA 1
ATOM 3151 C C . SER A 1 438 ? -5.269 -27.729 -27.412 1.00 45.97 484 SER A C 1
ATOM 3152 O O . SER A 1 438 ? -5.424 -26.601 -26.923 1.00 46.66 484 SER A O 1
ATOM 3155 N N . ALA A 1 439 ? -4.473 -27.951 -28.461 1.00 45.75 485 ALA A N 1
ATOM 3156 C CA . ALA A 1 439 ? -4.019 -26.787 -29.205 1.00 43.97 485 ALA A CA 1
ATOM 3157 C C . ALA A 1 439 ? -5.191 -26.113 -29.894 1.00 46.63 485 ALA A C 1
ATOM 3158 O O . ALA A 1 439 ? -5.206 -24.892 -30.005 1.00 51.26 485 ALA A O 1
ATOM 3160 N N . THR A 1 440 ? -6.205 -26.871 -30.324 1.00 48.49 486 THR A N 1
ATOM 3161 C CA . THR A 1 440 ? -7.321 -26.239 -31.023 1.00 47.41 486 THR A CA 1
ATOM 3162 C C . THR A 1 440 ? -8.203 -25.438 -30.071 1.00 50.39 486 THR A C 1
ATOM 3163 O O . THR A 1 440 ? -8.259 -25.689 -28.860 1.00 51.58 486 THR A O 1
ATOM 3167 N N . THR A 1 441 ? -8.936 -24.489 -30.666 1.00 49.96 487 THR A N 1
ATOM 3168 C CA . THR A 1 441 ? -9.966 -23.725 -29.972 1.00 49.54 487 THR A CA 1
ATOM 3169 C C . THR A 1 441 ? -11.217 -24.553 -29.681 1.00 50.40 487 THR A C 1
ATOM 3170 O O . THR A 1 441 ? -11.981 -24.207 -28.769 1.00 50.16 487 THR A O 1
ATOM 3174 N N . TYR A 1 442 ? -11.480 -25.591 -30.485 1.00 47.91 488 TYR A N 1
ATOM 3175 C CA . TYR A 1 442 ? -12.735 -26.334 -30.445 1.00 48.04 488 TYR A CA 1
ATOM 3176 C C . TYR A 1 442 ? -13.026 -26.923 -29.068 1.00 48.68 488 TYR A C 1
ATOM 3177 O O . TYR A 1 442 ? -12.260 -27.789 -28.618 1.00 46.61 488 TYR A O 1
ATOM 3186 N N . ILE A 1 443 ? -14.102 -26.527 -28.379 1.00 49.43 489 ILE A N 1
ATOM 3187 C CA . ILE A 1 443 ? -15.077 -25.472 -28.687 1.00 48.68 489 ILE A CA 1
ATOM 3188 C C . ILE A 1 443 ? -14.939 -24.308 -27.695 1.00 52.23 489 ILE A C 1
ATOM 3189 O O . ILE A 1 443 ? -15.008 -24.544 -26.467 1.00 48.49 489 ILE A O 1
ATOM 3194 N N . GLY A 1 444 ? -14.763 -23.075 -28.184 1.00 50.73 490 GLY A N 1
ATOM 3195 C CA . GLY A 1 444 ? -14.784 -21.901 -27.311 1.00 51.84 490 GLY A CA 1
ATOM 3196 C C . GLY A 1 444 ? -13.533 -21.597 -26.489 1.00 55.25 490 GLY A C 1
ATOM 3197 O O . GLY A 1 444 ? -13.589 -20.719 -25.619 1.00 56.13 490 GLY A O 1
ATOM 3198 N N . LEU A 1 445 ? -12.396 -22.244 -26.748 1.00 52.95 491 LEU A N 1
ATOM 3199 C CA . LEU A 1 445 ? -11.223 -22.155 -25.876 1.00 51.67 491 LEU A CA 1
ATOM 3200 C C . LEU A 1 445 ? -10.083 -21.363 -26.510 1.00 49.64 491 LEU A C 1
ATOM 3201 O O . LEU A 1 445 ? -9.961 -21.269 -27.728 1.00 48.89 491 LEU A O 1
ATOM 3206 N N . ASN A 1 446 ? -9.204 -20.837 -25.665 1.00 48.53 492 ASN A N 1
ATOM 3207 C CA . ASN A 1 446 ? -7.891 -20.428 -26.151 1.00 53.12 492 ASN A CA 1
ATOM 3208 C C . ASN A 1 446 ? -7.129 -21.652 -26.667 1.00 50.39 492 ASN A C 1
ATOM 3209 O O . ASN A 1 446 ? -7.290 -22.761 -26.150 1.00 48.11 492 ASN A O 1
ATOM 3214 N N . PRO A 1 447 ? -6.281 -21.482 -27.668 1.00 52.92 493 PRO A N 1
ATOM 3215 C CA . PRO A 1 447 ? -5.323 -22.545 -28.006 1.00 51.84 493 PRO A CA 1
ATOM 3216 C C . PRO A 1 447 ? -4.320 -22.751 -26.876 1.00 51.87 493 PRO A C 1
ATOM 3217 O O . PRO A 1 447 ? -3.938 -21.803 -26.194 1.00 49.27 493 PRO A O 1
ATOM 3221 N N . GLY A 1 448 ? -3.896 -24.008 -26.670 1.00 50.41 494 GLY A N 1
ATOM 3222 C CA . GLY A 1 448 ? -2.889 -24.266 -25.659 1.00 50.56 494 GLY A CA 1
ATOM 3223 C C . GLY A 1 448 ? -2.005 -25.471 -25.923 1.00 49.29 494 GLY A C 1
ATOM 3224 O O . GLY A 1 448 ? -2.263 -26.281 -26.813 1.00 51.63 494 GLY A O 1
ATOM 3225 N N . TYR A 1 449 ? -0.943 -25.574 -25.123 1.00 44.18 495 TYR A N 1
ATOM 3226 C CA . TYR A 1 449 ? -0.091 -26.756 -25.073 1.00 42.28 495 TYR A CA 1
ATOM 3227 C C . TYR A 1 449 ? 0.587 -26.821 -23.708 1.00 46.84 495 TYR A C 1
ATOM 3228 O O . TYR A 1 449 ? 0.452 -25.915 -22.882 1.00 53.08 495 TYR A O 1
ATOM 3237 N N . ARG A 1 450 ? 1.398 -27.865 -23.522 1.00 46.42 496 ARG A N 1
ATOM 3238 C CA . ARG A 1 450 ? 1.776 -28.356 -22.206 1.00 44.22 496 ARG A CA 1
ATOM 3239 C C . ARG A 1 450 ? 3.261 -28.741 -22.197 1.00 47.63 496 ARG A C 1
ATOM 3240 O O . ARG A 1 450 ? 3.810 -29.181 -23.210 1.00 49.25 496 ARG A O 1
ATOM 3248 N N . VAL A 1 451 ? 3.927 -28.505 -21.067 1.00 47.06 497 VAL A N 1
ATOM 3249 C CA . VAL A 1 451 ? 5.310 -28.930 -20.836 1.00 46.32 497 VAL A CA 1
ATOM 3250 C C . VAL A 1 451 ? 5.362 -29.613 -19.474 1.00 45.45 497 VAL A C 1
ATOM 3251 O O . VAL A 1 451 ? 4.770 -29.112 -18.506 1.00 44.81 497 VAL A O 1
ATOM 3255 N N . TYR A 1 452 ? 6.032 -30.769 -19.412 1.00 41.85 498 TYR A N 1
ATOM 3256 C CA . TYR A 1 452 ? 6.252 -31.517 -18.180 1.00 43.44 498 TYR A CA 1
ATOM 3257 C C . TYR A 1 452 ? 7.718 -31.446 -17.784 1.00 46.52 498 TYR A C 1
ATOM 3258 O O . TYR A 1 452 ? 8.608 -31.583 -18.639 1.00 45.01 498 TYR A O 1
ATOM 3267 N N . GLN A 1 453 ? 7.972 -31.275 -16.483 1.00 46.94 499 GLN A N 1
ATOM 3268 C CA . GLN A 1 453 ? 9.277 -31.606 -15.903 1.00 45.76 499 GLN A CA 1
ATOM 3269 C C . GLN A 1 453 ? 9.193 -32.987 -15.263 1.00 45.03 499 GLN A C 1
ATOM 3270 O O . GLN A 1 453 ? 8.296 -33.248 -14.453 1.00 41.63 499 GLN A O 1
ATOM 3276 N N . ILE A 1 454 ? 10.117 -33.862 -15.633 1.00 46.59 500 ILE A N 1
ATOM 3277 C CA . ILE A 1 454 ? 10.064 -35.265 -15.252 1.00 45.03 500 ILE A CA 1
ATOM 3278 C C . ILE A 1 454 ? 11.390 -35.644 -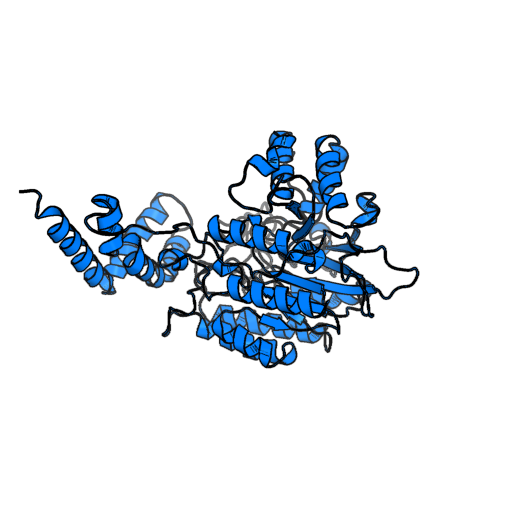14.614 1.00 46.40 500 ILE A C 1
ATOM 3279 O O . ILE A 1 454 ? 12.459 -35.230 -15.084 1.00 45.53 500 ILE A O 1
ATOM 3284 N N . ASP A 1 455 ? 11.320 -36.399 -13.520 1.00 46.82 501 ASP A N 1
ATOM 3285 C CA . ASP A 1 455 ? 12.533 -36.961 -12.938 1.00 46.83 501 ASP A CA 1
ATOM 3286 C C . ASP A 1 455 ? 13.366 -37.634 -14.041 1.00 44.12 501 ASP A C 1
ATOM 3287 O O . ASP A 1 455 ? 12.896 -38.547 -14.732 1.00 40.76 501 ASP A O 1
ATOM 3292 N N . GLY A 1 456 ? 14.608 -37.197 -14.178 1.00 45.13 502 GLY A N 1
ATOM 3293 C CA . GLY A 1 456 ? 15.335 -37.298 -15.430 1.00 47.03 502 GLY A CA 1
ATOM 3294 C C . GLY A 1 456 ? 16.067 -38.587 -15.738 1.00 48.73 502 GLY A C 1
ATOM 3295 O O . GLY A 1 456 ? 15.722 -39.683 -15.276 1.00 48.18 502 GLY A O 1
ATOM 3296 N N . ASN A 1 457 ? 17.096 -38.431 -16.544 1.00 48.84 503 ASN A N 1
ATOM 3297 C CA . ASN A 1 457 ? 17.834 -39.513 -17.172 1.00 53.87 503 ASN A CA 1
ATOM 3298 C C . ASN A 1 457 ? 19.066 -39.827 -16.324 1.00 51.17 503 ASN A C 1
ATOM 3299 O O . ASN A 1 457 ? 20.093 -39.175 -16.449 1.00 50.95 503 ASN A O 1
ATOM 3304 N N . TYR A 1 458 ? 18.960 -40.825 -15.462 1.00 50.81 504 TYR A N 1
ATOM 3305 C CA . TYR A 1 458 ? 20.064 -41.314 -14.638 1.00 49.49 504 TYR A CA 1
ATOM 3306 C C . TYR A 1 458 ? 19.563 -42.610 -14.023 1.00 48.98 504 TYR A C 1
ATOM 3307 O O . TYR A 1 458 ? 18.352 -42.874 -13.969 1.00 46.88 504 TYR A O 1
ATOM 3316 N N . SER A 1 459 ? 20.503 -43.413 -13.575 1.00 50.57 505 SER A N 1
ATOM 3317 C CA . SER A 1 459 ? 20.197 -44.715 -13.001 1.00 55.37 505 SER A CA 1
ATOM 3318 C C . SER A 1 459 ? 19.451 -44.551 -11.666 1.00 55.13 505 SER A C 1
ATOM 3319 O O . SER A 1 459 ? 19.843 -43.745 -10.822 1.00 54.75 505 SER A O 1
ATOM 3322 N N . GLY A 1 460 ? 18.378 -45.314 -11.469 1.00 54.91 506 GLY A N 1
ATOM 3323 C CA . GLY A 1 460 ? 17.567 -45.217 -10.275 1.00 52.28 506 GLY A CA 1
ATOM 3324 C C . GLY A 1 460 ? 16.530 -44.110 -10.271 1.00 50.74 506 GLY A C 1
ATOM 3325 O O . GLY A 1 460 ? 15.786 -43.990 -9.288 1.00 47.67 506 GLY A O 1
ATOM 3326 N N . SER A 1 461 ? 16.485 -43.276 -11.313 1.00 49.66 507 SER A N 1
ATOM 3327 C CA . SER A 1 461 ? 15.454 -42.257 -11.447 1.00 48.50 507 SER A CA 1
ATOM 3328 C C . SER A 1 461 ? 14.050 -42.862 -11.337 1.00 47.06 507 SER A C 1
ATOM 3329 O O . SER A 1 461 ? 13.795 -43.987 -11.788 1.00 44.18 507 SER A O 1
ATOM 3332 N N . SER A 1 462 ? 13.120 -42.087 -10.757 1.00 40.00 508 SER A N 1
ATOM 3333 C CA . SER A 1 462 ? 11.724 -42.522 -10.736 1.00 38.79 508 SER A CA 1
ATOM 3334 C C . SER A 1 462 ? 11.003 -42.256 -12.045 1.00 39.60 508 SER A C 1
ATOM 3335 O O . SER A 1 462 ? 9.960 -42.866 -12.295 1.00 41.15 508 SER A O 1
ATOM 3338 N N . HIS A 1 463 ? 11.487 -41.319 -12.851 1.00 41.28 509 HIS A N 1
ATOM 3339 C CA . HIS A 1 463 ? 10.856 -40.973 -14.134 1.00 40.37 509 HIS A CA 1
ATOM 3340 C C . HIS A 1 463 ? 9.408 -40.494 -13.993 1.00 39.24 509 HIS A C 1
ATOM 3341 O O . HIS A 1 463 ? 8.630 -40.580 -14.973 1.00 41.22 509 HIS A O 1
ATOM 3348 N N . VAL A 1 464 ? 9.000 -39.984 -12.789 1.00 33.16 510 VAL A N 1
ATOM 3349 C CA . VAL A 1 464 ? 7.641 -39.473 -12.617 1.00 38.52 510 VAL A CA 1
ATOM 3350 C C . VAL A 1 464 ? 7.618 -37.991 -12.974 1.00 40.55 510 VAL A C 1
ATOM 3351 O O . VAL A 1 464 ? 8.645 -37.295 -12.951 1.00 41.06 510 VAL A O 1
ATOM 3355 N N . VAL A 1 465 ? 6.417 -37.506 -13.314 1.00 37.44 511 VAL A N 1
ATOM 3356 C CA . VAL A 1 465 ? 6.229 -36.076 -13.523 1.00 40.64 511 VAL A CA 1
ATOM 3357 C C . VAL A 1 465 ? 6.511 -35.351 -12.212 1.00 40.71 511 VAL A C 1
ATOM 3358 O O . VAL A 1 465 ? 6.063 -35.784 -11.141 1.00 36.30 511 VAL A O 1
ATOM 3362 N N . LEU A 1 466 ? 7.264 -34.255 -12.287 1.00 37.31 512 LEU A N 1
ATOM 3363 C CA . LEU A 1 466 ? 7.550 -33.419 -11.123 1.00 42.85 512 LEU A CA 1
ATOM 3364 C C . LEU A 1 466 ? 6.717 -32.153 -11.067 1.00 43.53 512 LEU A C 1
ATOM 3365 O O . LEU A 1 466 ? 6.442 -31.668 -9.977 1.00 40.07 512 LEU A O 1
ATOM 3370 N N . ASP A 1 467 ? 6.311 -31.604 -12.207 1.00 43.77 513 ASP A N 1
ATOM 3371 C CA . ASP A 1 467 ? 5.568 -30.348 -12.256 1.00 41.85 513 ASP A CA 1
ATOM 3372 C C . ASP A 1 467 ? 5.094 -30.239 -13.692 1.00 41.23 513 ASP A C 1
ATOM 3373 O O . ASP A 1 467 ? 5.572 -30.969 -14.564 1.00 43.27 513 ASP A O 1
ATOM 3378 N N . HIS A 1 468 ? 4.150 -29.335 -13.945 1.00 38.43 514 HIS A N 1
ATOM 3379 C CA . HIS A 1 468 ? 3.867 -29.097 -15.348 1.00 41.52 514 HIS A CA 1
ATOM 3380 C C . HIS A 1 468 ? 3.427 -27.653 -15.548 1.00 42.55 514 HIS A C 1
ATOM 3381 O O . HIS A 1 468 ? 3.111 -26.933 -14.590 1.00 40.72 514 HIS A O 1
ATOM 3388 N N . GLU A 1 469 ? 3.507 -27.215 -16.803 1.00 43.21 515 GLU A N 1
ATOM 3389 C CA . GLU A 1 469 ? 3.159 -25.858 -17.198 1.00 45.20 515 GLU A CA 1
ATOM 3390 C C . GLU A 1 469 ? 2.287 -25.878 -18.435 1.00 44.15 515 GLU A C 1
ATOM 3391 O O . GLU A 1 469 ? 2.375 -26.778 -19.268 1.00 45.07 515 GLU A O 1
ATOM 3397 N N . THR A 1 470 ? 1.498 -24.828 -18.591 1.00 44.56 516 THR A N 1
ATOM 3398 C CA . THR A 1 470 ? 0.572 -24.734 -19.702 1.00 43.92 516 THR A CA 1
ATOM 3399 C C . THR A 1 470 ? 0.665 -23.344 -20.307 1.00 49.20 516 THR A C 1
ATOM 3400 O O . THR A 1 470 ? 0.665 -22.340 -19.584 1.00 49.83 516 THR A O 1
ATOM 3404 N N . TYR A 1 471 ? 0.747 -23.303 -21.633 1.00 50.57 517 TYR A N 1
ATOM 3405 C CA . TYR A 1 471 ? 0.893 -22.091 -22.426 1.00 48.75 517 TYR A CA 1
ATOM 3406 C C . TYR A 1 471 ? -0.351 -21.941 -23.288 1.00 50.71 517 TYR A C 1
ATOM 3407 O O . TYR A 1 471 ? -0.932 -22.942 -23.742 1.00 48.45 517 TYR A O 1
ATOM 3416 N N . ILE A 1 472 ? -0.794 -20.699 -23.469 1.00 48.62 518 ILE A N 1
ATOM 3417 C CA . ILE A 1 472 ? -1.983 -20.424 -24.266 1.00 49.19 518 ILE A CA 1
ATOM 3418 C C . ILE A 1 472 ? -1.704 -19.231 -25.162 1.00 55.35 518 ILE A C 1
ATOM 3419 O O . ILE A 1 472 ? -0.790 -18.435 -24.920 1.00 53.63 518 ILE A O 1
ATOM 3424 N N . LEU A 1 473 ? -2.508 -19.121 -26.215 1.00 52.95 519 LEU A N 1
ATOM 3425 C CA . LEU A 1 473 ? -2.597 -17.901 -26.989 1.00 52.95 519 LEU A CA 1
ATOM 3426 C C . LEU A 1 473 ? -3.923 -17.226 -26.653 1.00 53.69 519 LEU A C 1
ATOM 3427 O O . LEU A 1 473 ? -4.992 -17.796 -26.898 1.00 57.12 519 LEU A O 1
ATOM 3432 N N . ASN A 1 474 ? -3.848 -16.016 -26.106 1.00 54.67 520 ASN A N 1
ATOM 3433 C CA . ASN A 1 474 ? -5.030 -15.217 -25.791 1.00 59.59 520 ASN A CA 1
ATOM 3434 C C . ASN A 1 474 ? -5.587 -14.584 -27.074 1.00 62.68 520 ASN A C 1
ATOM 3435 O O . ASN A 1 474 ? -5.140 -13.520 -27.504 1.00 68.55 520 ASN A O 1
ATOM 3440 N N . LEU A 1 475 ? -6.596 -15.217 -27.682 1.00 62.02 521 LEU A N 1
ATOM 3441 C CA . LEU A 1 475 ? -7.102 -14.735 -28.966 1.00 63.12 521 LEU A CA 1
ATOM 3442 C C . LEU A 1 475 ? -7.671 -13.325 -28.861 1.00 64.80 521 LEU A C 1
ATOM 3443 O O . LEU A 1 475 ? -7.552 -12.537 -29.811 1.00 69.00 521 LEU A O 1
ATOM 3448 N N . THR A 1 476 ? -8.270 -12.981 -27.718 1.00 62.70 522 THR A N 1
ATOM 3449 C CA . THR A 1 476 ? -8.763 -11.621 -27.512 1.00 62.70 522 THR A CA 1
ATOM 3450 C C . THR A 1 476 ? -7.696 -10.582 -27.837 1.00 64.16 522 THR A C 1
ATOM 3451 O O . THR A 1 476 ? -7.994 -9.554 -28.449 1.00 66.84 522 THR A O 1
ATOM 3455 N N . GLN A 1 477 ? -6.441 -10.826 -27.445 1.00 63.21 523 GLN A N 1
ATOM 3456 C CA . GLN A 1 477 ? -5.389 -9.900 -27.866 1.00 66.40 523 GLN A CA 1
ATOM 3457 C C . GLN A 1 477 ? -4.663 -10.341 -29.130 1.00 66.53 523 GLN A C 1
ATOM 3458 O O . GLN A 1 477 ? -4.225 -9.487 -29.884 1.00 66.94 523 GLN A O 1
ATOM 3464 N N . ALA A 1 478 ? -4.554 -11.635 -29.435 1.00 66.93 524 ALA A N 1
ATOM 3465 C CA . ALA A 1 478 ? -3.846 -11.986 -30.666 1.00 64.67 524 ALA A CA 1
ATOM 3466 C C . ALA A 1 478 ? -4.592 -11.507 -31.917 1.00 65.37 524 ALA A C 1
ATOM 3467 O O . ALA A 1 478 ? -3.957 -11.143 -32.918 1.00 66.28 524 ALA A O 1
ATOM 3469 N N . ASN A 1 479 ? -5.923 -11.475 -31.875 1.00 64.04 525 ASN A N 1
ATOM 3470 C CA . ASN A 1 479 ? -6.752 -11.148 -33.037 1.00 67.34 525 ASN A CA 1
ATOM 3471 C C . ASN A 1 479 ? -6.930 -9.643 -33.247 1.00 69.62 525 ASN A C 1
ATOM 3472 O O . ASN A 1 479 ? -7.708 -9.244 -34.128 1.00 73.61 525 ASN A O 1
ATOM 3477 N N . ILE A 1 480 ? -6.254 -8.811 -32.458 1.00 69.69 526 ILE A N 1
ATOM 3478 C CA . ILE A 1 480 ? -6.173 -7.371 -32.758 1.00 70.80 526 ILE A CA 1
ATOM 3479 C C . ILE A 1 480 ? -5.501 -7.191 -34.115 1.00 73.63 526 ILE A C 1
ATOM 3480 O O . ILE A 1 480 ? -4.422 -7.769 -34.350 1.00 73.33 526 ILE A O 1
ATOM 3485 N N . PRO A 1 481 ? -6.092 -6.443 -35.044 1.00 74.44 527 PRO A N 1
ATOM 3486 C CA . PRO A 1 481 ? -5.505 -6.314 -36.385 1.00 79.25 527 PRO A CA 1
ATOM 3487 C C . PRO A 1 481 ? -4.061 -5.836 -36.329 1.00 82.79 527 PRO A C 1
ATOM 3488 O O . PRO A 1 481 ? -3.744 -4.830 -35.687 1.00 85.33 527 PRO A O 1
ATOM 3492 N N . GLY A 1 482 ? -3.182 -6.576 -37.008 1.00 83.81 528 GLY A N 1
ATOM 3493 C CA . GLY A 1 482 ? -1.768 -6.256 -37.030 1.00 88.56 528 GLY A CA 1
ATOM 3494 C C . GLY A 1 482 ? -0.959 -6.695 -35.820 1.00 89.43 528 GLY A C 1
ATOM 3495 O O . GLY A 1 482 ? 0.241 -6.395 -35.761 1.00 91.44 528 GLY A O 1
ATOM 3496 N N . ALA A 1 483 ? -1.565 -7.377 -34.849 1.00 84.46 529 ALA A N 1
ATOM 3497 C CA . ALA A 1 483 ? -0.788 -7.915 -33.739 1.00 82.02 529 ALA A CA 1
ATOM 3498 C C . ALA A 1 483 ? -0.030 -9.156 -34.193 1.00 81.61 529 ALA A C 1
ATOM 3499 O O . ALA A 1 483 ? -0.392 -9.821 -35.174 1.00 79.41 529 ALA A O 1
ATOM 3501 N N . ILE A 1 484 ? 1.054 -9.447 -33.495 1.00 83.22 530 ILE A N 1
ATOM 3502 C CA . ILE A 1 484 ? 1.819 -10.672 -33.736 1.00 84.90 530 ILE A CA 1
ATOM 3503 C C . ILE A 1 484 ? 1.666 -11.573 -32.531 1.00 75.78 530 ILE A C 1
ATOM 3504 O O . ILE A 1 484 ? 1.755 -11.102 -31.384 1.00 71.78 530 ILE A O 1
ATOM 3509 N N . PRO A 1 485 ? 1.308 -12.849 -32.715 1.00 70.47 531 PRO A N 1
ATOM 3510 C CA . PRO A 1 485 ? 0.849 -13.655 -31.582 1.00 68.95 531 PRO A CA 1
ATOM 3511 C C . PRO A 1 485 ? 1.966 -13.931 -30.603 1.00 69.09 531 PRO A C 1
ATOM 3512 O O . PRO A 1 485 ? 3.103 -14.214 -30.989 1.00 71.49 531 PRO A O 1
ATOM 3516 N N . HIS A 1 486 ? 1.624 -13.848 -29.324 1.00 66.56 532 HIS A N 1
ATOM 3517 C CA . HIS A 1 486 ? 2.558 -14.120 -28.249 1.00 66.97 532 HIS A CA 1
ATOM 3518 C C . HIS A 1 486 ? 1.956 -15.214 -27.382 1.00 65.17 532 HIS A C 1
ATOM 3519 O O . HIS A 1 486 ? 0.882 -15.038 -26.792 1.00 64.82 532 HIS A O 1
ATOM 3526 N N . TRP A 1 487 ? 2.634 -16.352 -27.332 1.00 62.78 533 TRP A N 1
ATOM 3527 C CA . TRP A 1 487 ? 2.194 -17.454 -26.500 1.00 61.91 533 TRP A CA 1
ATOM 3528 C C . TRP A 1 487 ? 2.685 -17.197 -25.073 1.00 63.06 533 TRP A C 1
ATOM 3529 O O . TRP A 1 487 ? 3.856 -16.892 -24.866 1.00 67.48 533 TRP A O 1
ATOM 3540 N N . GLN A 1 488 ? 1.780 -17.253 -24.100 1.00 59.39 534 GLN A N 1
ATOM 3541 C CA . GLN A 1 488 ? 2.081 -16.874 -22.726 1.00 60.90 534 GLN A CA 1
ATOM 3542 C C . GLN A 1 488 ? 1.968 -18.094 -21.827 1.00 56.26 534 GLN A C 1
ATOM 3543 O O . GLN A 1 488 ? 1.129 -18.981 -22.049 1.00 52.91 534 GLN A O 1
ATOM 3549 N N . LEU A 1 489 ? 2.820 -18.119 -20.807 1.00 50.30 535 LEU A N 1
ATOM 3550 C CA . LEU A 1 489 ? 2.653 -19.049 -19.690 1.00 51.15 535 LEU A CA 1
ATOM 3551 C C . LEU A 1 489 ? 1.337 -18.743 -18.971 1.00 49.86 535 LEU A C 1
ATOM 3552 O O . LEU A 1 48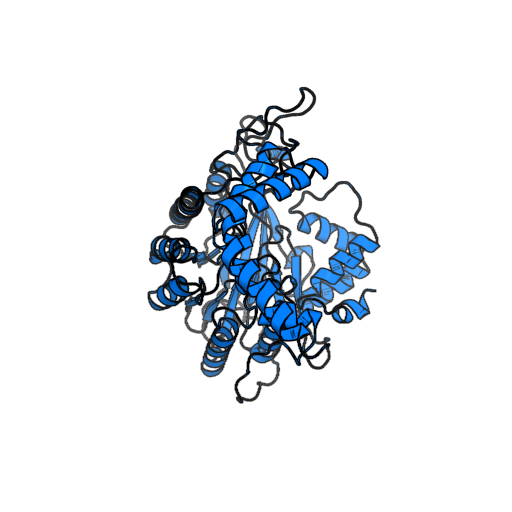9 ? 1.096 -17.608 -18.561 1.00 55.41 535 LEU A O 1
ATOM 3557 N N . LEU A 1 490 ? 0.455 -19.725 -18.881 1.00 49.94 536 LEU A N 1
ATOM 3558 C CA . LEU A 1 490 ? -0.796 -19.542 -18.150 1.00 48.68 536 LEU A CA 1
ATOM 3559 C C . LEU A 1 490 ? -0.625 -19.890 -16.673 1.00 48.94 536 LEU A C 1
ATOM 3560 O O . LEU A 1 490 ? -0.991 -19.091 -15.812 1.00 51.11 536 LEU A O 1
ATOM 3565 N N . TYR A 1 491 ? -0.042 -21.053 -16.363 1.00 46.83 537 TYR A N 1
ATOM 3566 C CA . TYR A 1 491 ? 0.241 -21.407 -14.974 1.00 47.11 537 TYR A CA 1
ATOM 3567 C C . TYR A 1 491 ? 1.238 -22.559 -14.918 1.00 47.26 537 TYR A C 1
ATOM 3568 O O . TYR A 1 491 ? 1.467 -23.256 -15.911 1.00 47.74 537 TYR A O 1
ATOM 3577 N N . ARG A 1 492 ? 1.822 -22.752 -13.731 1.00 46.99 538 ARG A N 1
ATOM 3578 C CA . ARG A 1 492 ? 2.552 -23.966 -13.377 1.00 48.34 538 ARG A CA 1
ATOM 3579 C C . ARG A 1 492 ? 1.821 -24.670 -12.234 1.00 46.69 538 ARG A C 1
ATOM 3580 O O . ARG A 1 492 ? 1.422 -24.025 -11.263 1.00 46.63 538 ARG A O 1
ATOM 3588 N N . ALA A 1 493 ? 1.751 -26.002 -12.292 1.00 41.21 539 ALA A N 1
ATOM 3589 C CA . ALA A 1 493 ? 0.854 -26.753 -11.409 1.00 40.51 539 ALA A CA 1
ATOM 3590 C C . ALA A 1 493 ? 1.201 -26.577 -9.929 1.00 41.09 539 ALA A C 1
ATOM 3591 O O . ALA A 1 493 ? 0.319 -26.262 -9.119 1.00 43.15 539 ALA A O 1
ATOM 3593 N N . ARG A 1 494 ? 2.459 -26.857 -9.532 1.00 34.55 540 ARG A N 1
ATOM 3594 C CA . ARG A 1 494 ? 2.773 -26.900 -8.098 1.00 40.59 540 ARG A CA 1
ATOM 3595 C C . ARG A 1 494 ? 2.557 -25.544 -7.456 1.00 49.28 540 ARG A C 1
ATOM 3596 O O . ARG A 1 494 ? 2.116 -25.451 -6.305 1.00 49.80 540 ARG A O 1
ATOM 3604 N N . GLU A 1 495 ? 2.848 -24.491 -8.191 1.00 51.07 541 GLU A N 1
ATOM 3605 C CA . GLU A 1 495 ? 2.732 -23.157 -7.640 1.00 55.43 541 GLU A CA 1
ATOM 3606 C C . GLU A 1 495 ? 1.275 -22.708 -7.532 1.00 48.24 541 GLU A C 1
ATOM 3607 O O . GLU A 1 495 ? 0.902 -22.059 -6.553 1.00 48.25 541 GLU A O 1
ATOM 3613 N N . THR A 1 496 ? 0.425 -23.002 -8.506 1.00 46.27 542 THR A N 1
ATOM 3614 C CA . THR A 1 496 ? -0.915 -22.434 -8.337 1.00 48.01 542 THR A CA 1
ATOM 3615 C C . THR A 1 496 ? -1.757 -23.275 -7.386 1.00 44.32 542 THR A C 1
ATOM 3616 O O . THR A 1 496 ? -2.578 -22.725 -6.652 1.00 46.50 542 THR A O 1
ATOM 3620 N N . TYR A 1 497 ? -1.516 -24.569 -7.291 1.00 39.36 543 TYR A N 1
ATOM 3621 C CA . TYR A 1 497 ? -2.271 -25.371 -6.335 1.00 42.44 543 TYR A CA 1
ATOM 3622 C C . TYR A 1 497 ? -1.519 -25.638 -5.007 1.00 45.79 543 TYR A C 1
ATOM 3623 O O . TYR A 1 497 ? -2.010 -26.411 -4.167 1.00 46.50 543 TYR A O 1
ATOM 3632 N N . GLY A 1 498 ? -0.360 -25.019 -4.788 1.00 42.90 544 GLY A N 1
ATOM 3633 C CA . GLY A 1 498 ? 0.395 -25.315 -3.567 1.00 43.92 544 GLY A CA 1
ATOM 3634 C C . GLY A 1 498 ? 0.709 -26.792 -3.402 1.00 45.65 544 GLY A C 1
ATOM 3635 O O . GLY A 1 498 ? 0.616 -27.328 -2.289 1.00 41.50 544 GLY A O 1
ATOM 3636 N N . LEU A 1 499 ? 1.039 -27.478 -4.493 1.00 42.95 545 LEU A N 1
ATOM 3637 C CA . LEU A 1 499 ? 1.333 -28.903 -4.356 1.00 40.07 545 LEU A CA 1
ATOM 3638 C C . LEU A 1 499 ? 2.776 -29.102 -3.897 1.00 40.93 545 LEU A C 1
ATOM 3639 O O . LEU A 1 499 ? 3.665 -28.395 -4.349 1.00 41.84 545 LEU A O 1
ATOM 3644 N N . PRO A 1 500 ? 3.039 -30.038 -2.981 1.00 40.96 546 PRO A N 1
ATOM 3645 C CA . PRO A 1 500 ? 4.438 -30.355 -2.653 1.00 41.32 546 PRO A CA 1
ATOM 3646 C C . PRO A 1 500 ? 5.063 -31.262 -3.696 1.00 40.33 546 PRO A C 1
ATOM 3647 O O . PRO A 1 500 ? 6.294 -31.329 -3.789 1.00 40.62 546 PRO A O 1
ATOM 3651 N N . ASN A 1 501 ? 4.254 -31.951 -4.494 1.00 39.66 547 ASN A N 1
ATOM 3652 C CA . ASN A 1 501 ? 4.751 -32.729 -5.632 1.00 38.47 547 ASN A CA 1
ATOM 3653 C C . ASN A 1 501 ? 3.543 -32.959 -6.523 1.00 38.45 547 ASN A C 1
ATOM 3654 O O . ASN A 1 501 ? 2.465 -32.428 -6.256 1.00 38.43 547 ASN A O 1
ATOM 3659 N N . THR A 1 502 ? 3.698 -33.761 -7.577 1.00 38.22 548 THR A N 1
ATOM 3660 C CA . THR A 1 502 ? 2.573 -34.065 -8.446 1.00 36.67 548 THR A CA 1
ATOM 3661 C C . THR A 1 502 ? 2.351 -35.572 -8.487 1.00 37.48 548 THR A C 1
ATOM 3662 O O . THR A 1 502 ? 1.912 -36.118 -9.497 1.00 38.35 548 THR A O 1
ATOM 3666 N N . LEU A 1 503 ? 2.607 -36.239 -7.354 1.00 35.44 549 LEU A N 1
ATOM 3667 C CA . LEU A 1 503 ? 2.295 -37.668 -7.216 1.00 37.23 549 LEU A CA 1
ATOM 3668 C C . LEU A 1 503 ? 0.769 -37.880 -7.119 1.00 36.42 549 LEU A C 1
ATOM 3669 O O . LEU A 1 503 ? 0.007 -36.933 -6.896 1.00 37.63 549 LEU A O 1
ATOM 3674 N N . PRO A 1 504 ? 0.295 -39.126 -7.294 1.00 37.80 550 PRO A N 1
ATOM 3675 C CA . PRO A 1 504 ? -1.166 -39.370 -7.257 1.00 38.76 550 PRO A CA 1
ATOM 3676 C C . PRO A 1 504 ? -1.882 -38.795 -6.028 1.00 44.45 550 PRO A C 1
ATOM 3677 O O . PRO A 1 504 ? -2.992 -38.241 -6.176 1.00 38.01 550 PRO A O 1
ATOM 3681 N N . THR A 1 505 ? -1.274 -38.871 -4.834 1.00 52.30 551 THR A N 1
ATOM 3682 C CA . THR A 1 505 ? -1.931 -38.388 -3.617 1.00 46.04 551 THR A CA 1
ATOM 3683 C C . THR A 1 505 ? -2.189 -36.887 -3.662 1.00 39.68 551 THR A C 1
ATOM 3684 O O . THR A 1 505 ? -3.170 -36.417 -3.079 1.00 39.54 551 THR A O 1
ATOM 3688 N N . ALA A 1 506 ? -1.337 -36.122 -4.350 1.00 36.96 552 ALA A N 1
ATOM 3689 C CA . ALA A 1 506 ? -1.536 -34.675 -4.429 1.00 37.68 552 ALA A CA 1
ATOM 3690 C C . ALA A 1 506 ? -2.797 -34.319 -5.224 1.00 36.01 552 ALA A C 1
ATOM 3691 O O . ALA A 1 506 ? -3.508 -33.357 -4.881 1.00 33.48 552 ALA A O 1
ATOM 3693 N N . TRP A 1 507 ? -3.117 -35.114 -6.250 1.00 32.42 553 TRP A N 1
ATOM 3694 C CA . TRP A 1 507 ? -4.295 -34.865 -7.081 1.00 33.58 553 TRP A CA 1
ATOM 3695 C C . TRP A 1 507 ? -5.573 -35.364 -6.396 1.00 41.44 553 TRP A C 1
ATOM 3696 O O . TRP A 1 507 ? -6.622 -34.699 -6.467 1.00 42.44 553 TRP A O 1
ATOM 3707 N N . HIS A 1 508 ? -5.493 -36.523 -5.723 1.00 37.86 554 HIS A N 1
ATOM 3708 C CA . HIS A 1 508 ? -6.550 -36.951 -4.805 1.00 36.32 554 HIS A CA 1
ATOM 3709 C C . HIS A 1 508 ? -6.847 -35.853 -3.791 1.00 37.25 554 HIS A C 1
ATOM 3710 O O . HIS A 1 508 ? -7.998 -35.430 -3.647 1.00 36.94 554 HIS A O 1
ATOM 3717 N N . ASN A 1 509 ? -5.807 -35.352 -3.105 1.00 33.44 555 ASN A N 1
ATOM 3718 C CA . ASN A 1 509 ? -6.012 -34.290 -2.122 1.00 36.49 555 ASN A CA 1
ATOM 3719 C C . ASN A 1 509 ? -6.597 -33.033 -2.765 1.00 38.58 555 ASN A C 1
ATOM 3720 O O . ASN A 1 509 ? -7.417 -32.341 -2.147 1.00 43.12 555 ASN A O 1
ATOM 3725 N N . LEU A 1 510 ? -6.199 -32.726 -4.007 1.00 37.19 556 LEU A N 1
ATOM 3726 C CA . LEU A 1 510 ? -6.679 -31.491 -4.635 1.00 35.73 556 LEU A CA 1
ATOM 3727 C C . LEU A 1 510 ? -8.179 -31.567 -4.882 1.00 34.35 556 LEU A C 1
ATOM 3728 O O . LEU A 1 510 ? -8.919 -30.590 -4.660 1.00 41.11 556 LEU A O 1
ATOM 3733 N N . VAL A 1 511 ? -8.654 -32.735 -5.303 1.00 34.46 557 VAL A N 1
ATOM 3734 C CA . VAL A 1 511 ? -10.085 -32.906 -5.539 1.00 34.17 557 VAL A CA 1
ATOM 3735 C C . VAL A 1 511 ? -10.885 -32.662 -4.265 1.00 37.02 557 VAL A C 1
ATOM 3736 O O . VAL A 1 511 ? -11.886 -31.931 -4.277 1.00 41.00 557 VAL A O 1
ATOM 3740 N N . TYR A 1 512 ? -10.444 -33.247 -3.134 1.00 36.89 558 TYR A N 1
ATOM 3741 C CA . TYR A 1 512 ? -11.156 -33.014 -1.875 1.00 38.67 558 TYR A CA 1
ATOM 3742 C C . TYR A 1 512 ? -10.959 -31.593 -1.344 1.00 38.81 558 TYR A C 1
ATOM 3743 O O . TYR A 1 512 ? -11.862 -31.052 -0.702 1.00 41.96 558 TYR A O 1
ATOM 3752 N N . ARG A 1 513 ? -9.824 -30.939 -1.612 1.00 39.25 559 ARG A N 1
ATOM 3753 C CA . ARG A 1 513 ? -9.768 -29.513 -1.292 1.00 38.60 559 ARG A CA 1
ATOM 3754 C C . ARG A 1 513 ? -10.777 -28.740 -2.116 1.00 40.74 559 ARG A C 1
ATOM 3755 O O . ARG A 1 513 ? -11.481 -27.876 -1.586 1.00 42.70 559 ARG A O 1
ATOM 3763 N N . MET A 1 514 ? -10.863 -29.039 -3.424 1.00 36.74 560 MET A N 1
ATOM 3764 C CA . MET A 1 514 ? -11.783 -28.279 -4.261 1.00 40.81 560 MET A CA 1
ATOM 3765 C C . MET A 1 514 ? -13.226 -28.586 -3.910 1.00 43.92 560 MET A C 1
ATOM 3766 O O . MET A 1 514 ? -14.093 -27.742 -4.130 1.00 46.97 560 MET A O 1
ATOM 3771 N N . ARG A 1 515 ? -13.506 -29.762 -3.342 1.00 44.72 561 ARG A N 1
ATOM 3772 C CA . ARG A 1 515 ? -14.879 -30.004 -2.912 1.00 45.19 561 ARG A CA 1
ATOM 3773 C C . ARG A 1 515 ? -15.326 -28.963 -1.905 1.00 45.83 561 ARG A C 1
ATOM 3774 O O . ARG A 1 515 ? -16.483 -28.544 -1.909 1.00 44.38 561 ARG A O 1
ATOM 3782 N N . GLY A 1 516 ? -14.424 -28.515 -1.040 1.00 49.81 562 GLY A N 1
ATOM 3783 C CA . GLY A 1 516 ? -14.823 -27.632 0.037 1.00 49.30 562 GLY A CA 1
ATOM 3784 C C . GLY A 1 516 ? -14.339 -26.217 -0.106 1.00 51.06 562 GLY A C 1
ATOM 3785 O O . GLY A 1 516 ? -14.456 -25.437 0.861 1.00 52.07 562 GLY A O 1
ATOM 3786 N N . A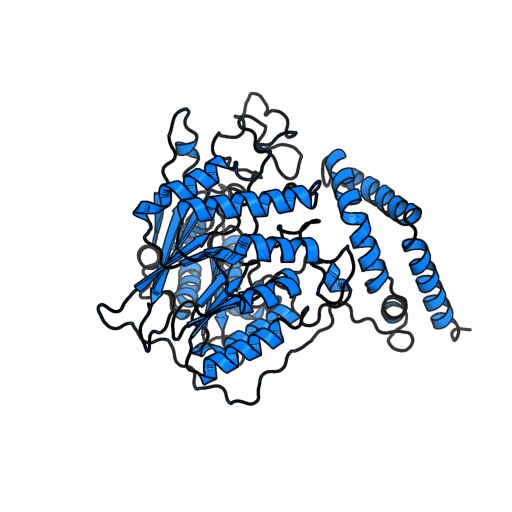SP A 1 517 ? -13.796 -25.834 -1.254 1.00 47.28 563 ASP A N 1
ATOM 3787 C CA . ASP A 1 517 ? -13.185 -24.519 -1.412 1.00 51.91 563 ASP A CA 1
ATOM 3788 C C . ASP A 1 517 ? -13.581 -24.022 -2.801 1.00 48.72 563 ASP A C 1
ATOM 3789 O O . ASP A 1 517 ? -12.918 -24.366 -3.786 1.00 45.47 563 ASP A O 1
ATOM 3794 N N . MET A 1 518 ? -14.650 -23.256 -2.877 1.00 49.02 564 MET A N 1
ATOM 3795 C CA . MET A 1 518 ? -15.138 -22.779 -4.149 1.00 55.09 564 MET A CA 1
ATOM 3796 C C . MET A 1 518 ? -14.196 -21.895 -4.917 1.00 51.23 564 MET A C 1
ATOM 3797 O O . MET A 1 518 ? -14.098 -21.985 -6.104 1.00 49.85 564 MET A O 1
ATOM 3802 N N . GLN A 1 519 ? -13.488 -21.046 -4.228 1.00 51.38 565 GLN A N 1
ATOM 3803 C CA . GLN A 1 519 ? -12.503 -20.214 -4.916 1.00 56.50 565 GLN A CA 1
ATOM 3804 C C . GLN A 1 519 ? -11.433 -21.063 -5.600 1.00 50.34 565 GLN A C 1
ATOM 3805 O O . GLN A 1 519 ? -11.085 -20.819 -6.761 1.00 50.37 565 GLN A O 1
ATOM 3811 N N . LEU A 1 520 ? -10.911 -22.073 -4.903 1.00 45.33 566 LEU A N 1
ATOM 3812 C CA . LEU A 1 520 ? -9.929 -22.965 -5.521 1.00 44.32 566 LEU A CA 1
ATOM 3813 C C . LEU A 1 520 ? -10.540 -23.722 -6.696 1.00 44.76 566 LEU A C 1
ATOM 3814 O O . LEU A 1 520 ? -9.920 -23.849 -7.761 1.00 45.04 566 LEU A O 1
ATOM 3819 N N . PHE A 1 521 ? -11.758 -24.236 -6.530 1.00 40.76 567 PHE A N 1
ATOM 3820 C CA . PHE A 1 521 ? -12.387 -24.887 -7.675 1.00 44.25 567 PHE A CA 1
ATOM 3821 C C . PHE A 1 521 ? -12.536 -23.918 -8.852 1.00 46.48 567 PHE A C 1
ATOM 3822 O O . PHE A 1 521 ? -12.362 -24.324 -10.008 1.00 46.65 567 PHE A O 1
ATOM 3830 N N . GLN A 1 522 ? -12.856 -22.636 -8.588 1.00 50.60 568 GLN A N 1
ATOM 3831 C CA . GLN A 1 522 ? -13.001 -21.677 -9.698 1.00 49.26 568 GLN A CA 1
ATOM 3832 C C . GLN A 1 522 ? -11.672 -21.474 -10.412 1.00 48.06 568 GLN A C 1
ATOM 3833 O O . GLN A 1 522 ? -11.635 -21.302 -11.637 1.00 46.75 568 GLN A O 1
ATOM 3839 N N . THR A 1 523 ? -10.559 -21.503 -9.667 1.00 45.69 569 THR A N 1
ATOM 3840 C CA . THR A 1 523 ? -9.253 -21.450 -10.326 1.00 44.60 569 THR A CA 1
ATOM 3841 C C . THR A 1 523 ? -9.082 -22.642 -11.257 1.00 43.57 569 THR A C 1
ATOM 3842 O O . THR A 1 523 ? -8.758 -22.481 -12.441 1.00 45.35 569 THR A O 1
ATOM 3846 N N . PHE A 1 524 ? -9.360 -23.843 -10.742 1.00 38.67 570 PHE A N 1
ATOM 3847 C CA . PHE A 1 524 ? -9.313 -25.056 -11.550 1.00 37.84 570 PHE A CA 1
ATOM 3848 C C . PHE A 1 524 ? -10.225 -24.960 -12.775 1.00 41.65 570 PHE A C 1
ATOM 3849 O O . PHE A 1 524 ? -9.835 -25.350 -13.883 1.00 43.10 570 PHE A O 1
ATOM 3857 N N . TRP A 1 525 ? -11.448 -24.451 -12.590 1.00 43.40 571 TRP A N 1
ATOM 3858 C CA . TRP A 1 525 ? -12.400 -24.323 -13.694 1.00 44.38 571 TRP A CA 1
ATOM 3859 C C . TRP A 1 525 ? -11.906 -23.324 -14.741 1.00 47.32 571 TRP A C 1
ATOM 3860 O O . TRP A 1 525 ? -12.054 -23.553 -15.949 1.00 45.56 571 TRP A O 1
ATOM 3871 N N . PHE A 1 526 ? -11.316 -22.212 -14.291 1.00 46.37 572 PHE A N 1
ATOM 3872 C CA . PHE A 1 526 ? -10.700 -21.244 -15.198 1.00 48.09 572 PHE A CA 1
ATOM 3873 C C . PHE A 1 526 ? -9.608 -21.901 -16.040 1.00 46.95 572 PHE A C 1
ATOM 3874 O O . PHE A 1 526 ? -9.567 -21.756 -17.272 1.00 45.67 572 PHE A O 1
ATOM 3882 N N . LEU A 1 527 ? -8.715 -22.637 -15.386 1.00 44.92 573 LEU A N 1
ATOM 3883 C CA . LEU A 1 527 ? -7.604 -23.257 -16.098 1.00 44.28 573 LEU A CA 1
ATOM 3884 C C . LEU A 1 527 ? -8.096 -24.417 -16.937 1.00 44.37 573 LEU A C 1
ATOM 3885 O O . LEU A 1 527 ? -7.549 -24.681 -18.009 1.00 45.72 573 LEU A O 1
ATOM 3890 N N . TYR A 1 528 ? -9.125 -25.119 -16.452 1.00 42.13 574 TYR A N 1
ATOM 3891 C CA . TYR A 1 528 ? -9.737 -26.211 -17.201 1.00 39.57 574 TYR A CA 1
ATOM 3892 C C . TYR A 1 528 ? -10.048 -25.772 -18.620 1.00 46.25 574 TYR A C 1
ATOM 3893 O O . TYR A 1 528 ? -9.846 -26.534 -19.579 1.00 45.23 574 TYR A O 1
ATOM 3902 N N . HIS A 1 529 ? -10.493 -24.520 -18.772 1.00 45.10 575 HIS A N 1
ATOM 3903 C CA . HIS A 1 529 ? -10.856 -23.965 -20.065 1.00 44.63 575 HIS A CA 1
ATOM 3904 C C . HIS A 1 529 ? -9.733 -23.123 -20.662 1.00 47.74 575 HIS A C 1
ATOM 3905 O O . HIS A 1 529 ? -9.997 -22.265 -21.512 1.00 46.13 575 HIS A O 1
ATOM 3912 N N . LYS A 1 530 ? -8.484 -23.343 -20.223 1.00 44.72 576 LYS A N 1
ATOM 3913 C CA . LYS A 1 530 ? -7.337 -22.654 -20.809 1.00 45.95 576 LYS A CA 1
ATOM 3914 C C . LYS A 1 530 ? -7.486 -21.137 -20.688 1.00 47.32 576 LYS A C 1
ATOM 3915 O O . LYS A 1 530 ? -7.115 -20.379 -21.585 1.00 49.18 576 LYS A O 1
ATOM 3921 N N . GLY A 1 531 ? -8.049 -20.694 -19.568 1.00 47.94 577 GLY A N 1
ATOM 3922 C CA . GLY A 1 531 ? -8.220 -19.285 -19.306 1.00 49.09 577 GLY A CA 1
ATOM 3923 C C . GLY A 1 531 ? -9.439 -18.626 -19.935 1.00 53.51 577 GLY A C 1
ATOM 3924 O O . GLY A 1 531 ? -9.585 -17.405 -19.813 1.00 51.70 577 GLY A O 1
ATOM 3925 N N . HIS A 1 532 ? -10.336 -19.374 -20.577 1.00 53.77 578 HIS A N 1
ATOM 3926 C CA . HIS A 1 532 ? -11.521 -18.784 -21.205 1.00 55.19 578 HIS A CA 1
ATOM 3927 C C . HIS A 1 532 ? -12.752 -19.584 -20.810 1.00 53.00 578 HIS A C 1
ATOM 3928 O O . HIS A 1 532 ? -13.371 -20.253 -21.644 1.00 52.07 578 HIS A O 1
ATOM 3935 N N . PRO A 1 533 ? -13.123 -19.556 -19.533 1.00 52.70 579 PRO A N 1
ATOM 3936 C CA . PRO A 1 533 ? -14.280 -20.338 -19.072 1.00 53.43 579 PRO A CA 1
ATOM 3937 C C . PRO A 1 533 ? -15.584 -19.761 -19.593 1.00 58.11 579 PRO A C 1
ATOM 3938 O O . PRO A 1 533 ? -15.667 -18.570 -19.942 1.00 60.19 579 PRO A O 1
ATOM 3942 N N . PRO A 1 534 ? -16.635 -20.572 -19.646 1.00 57.90 580 PRO A N 1
ATOM 3943 C CA . PRO A 1 534 ? -17.947 -20.065 -20.078 1.00 58.28 580 PRO A CA 1
ATOM 3944 C C . PRO A 1 534 ? -18.494 -19.064 -19.071 1.00 59.97 580 PRO A C 1
ATOM 3945 O O . PRO A 1 534 ? -18.080 -19.017 -17.910 1.00 60.51 580 PRO A O 1
ATOM 3949 N N . SER A 1 535 ? -19.434 -18.245 -19.541 1.00 61.40 581 SER A N 1
ATOM 3950 C CA . SER A 1 535 ? -19.999 -17.193 -18.699 1.00 65.92 581 SER A CA 1
ATOM 3951 C C . SER A 1 535 ? -21.059 -17.719 -17.735 1.00 65.25 581 SER A C 1
ATOM 3952 O O . SER A 1 535 ? -21.219 -17.161 -16.643 1.00 66.38 581 SER A O 1
ATOM 3955 N N . GLU A 1 536 ? -21.785 -18.776 -18.106 1.00 65.54 582 GLU A N 1
ATOM 3956 C CA . GLU A 1 536 ? -22.710 -19.432 -17.180 1.00 68.56 582 GLU A CA 1
ATOM 3957 C C . GLU A 1 536 ? -21.963 -19.994 -15.966 1.00 63.73 582 GLU A C 1
ATOM 3958 O O . GLU A 1 536 ? -21.064 -20.828 -16.137 1.00 59.88 582 GLU A O 1
ATOM 3964 N N . PRO A 1 537 ? -22.310 -19.595 -14.745 1.00 62.25 583 PRO A N 1
ATOM 3965 C CA . PRO A 1 537 ? -21.581 -20.097 -13.569 1.00 59.47 583 PRO A CA 1
ATOM 3966 C C . PRO A 1 537 ? -21.673 -21.615 -13.414 1.00 58.95 583 PRO A C 1
ATOM 3967 O O . PRO A 1 537 ? -22.724 -22.225 -13.611 1.00 60.87 583 PRO A O 1
ATOM 3971 N N . CYS A 1 538 ? -20.542 -22.224 -13.073 1.00 57.21 584 CYS A N 1
ATOM 3972 C CA . CYS A 1 538 ? -20.490 -23.636 -12.703 1.00 58.07 584 CYS A CA 1
ATOM 3973 C C . CYS A 1 538 ? -20.836 -23.715 -11.220 1.00 60.89 584 CYS A C 1
ATOM 3974 O O . CYS A 1 538 ? -20.001 -23.427 -10.361 1.00 64.78 584 CYS A O 1
ATOM 3977 N N . GLY A 1 539 ? -22.085 -24.059 -10.924 1.00 62.79 585 GLY A N 1
ATOM 3978 C CA . GLY A 1 539 ? -22.586 -24.172 -9.563 1.00 63.56 585 GLY A CA 1
ATOM 3979 C C . GLY A 1 539 ? -22.396 -25.556 -8.976 1.00 65.08 585 GLY A C 1
ATOM 3980 O O . GLY A 1 539 ? -21.514 -26.322 -9.389 1.00 63.67 585 GLY A O 1
ATOM 3981 N N . THR A 1 540 ? -23.245 -25.889 -7.997 1.00 64.31 586 THR A N 1
ATOM 3982 C CA . THR A 1 540 ? -22.962 -27.046 -7.146 1.00 58.19 586 THR A CA 1
ATOM 3983 C C . THR A 1 540 ? -23.004 -28.358 -7.911 1.00 53.63 586 THR A C 1
ATOM 3984 O O . THR A 1 540 ? -22.027 -29.120 -7.827 1.00 52.28 586 THR A O 1
ATOM 3988 N N . PRO A 1 541 ? -24.050 -28.677 -8.687 1.00 52.04 587 PRO A N 1
ATOM 3989 C CA . PRO A 1 541 ? -24.011 -29.943 -9.444 1.00 51.20 587 PRO A CA 1
ATOM 3990 C C . PRO A 1 541 ? -22.929 -29.992 -10.514 1.00 53.93 587 PRO A C 1
ATOM 3991 O O . PRO A 1 541 ? -22.317 -31.051 -10.704 1.00 57.25 587 PRO A O 1
ATOM 3995 N N . CYS A 1 542 ? -22.693 -28.894 -11.244 1.00 50.87 588 CYS A N 1
ATOM 3996 C CA . CYS A 1 542 ? -21.604 -28.864 -12.223 1.00 50.36 588 CYS A CA 1
ATOM 3997 C C . CYS A 1 542 ? -20.261 -29.159 -11.559 1.00 49.91 588 CYS A C 1
ATOM 3998 O O . CYS A 1 542 ? -19.476 -29.981 -12.044 1.00 48.15 588 CYS A O 1
ATOM 4001 N N . ARG A 1 543 ? -20.023 -28.568 -10.406 1.00 49.95 589 ARG A N 1
ATOM 4002 C CA . ARG A 1 543 ? -18.804 -28.810 -9.671 1.00 50.35 589 ARG A CA 1
ATOM 4003 C C . ARG A 1 543 ? -18.653 -30.256 -9.260 1.00 47.57 589 ARG A C 1
ATOM 4004 O O . ARG A 1 543 ? -17.631 -30.852 -9.455 1.00 45.16 589 ARG A O 1
ATOM 4012 N N . LEU A 1 544 ? -19.687 -30.809 -8.675 1.00 47.57 590 LEU A N 1
ATOM 4013 C CA . LEU A 1 544 ? -19.617 -32.201 -8.245 1.00 45.97 590 LEU A CA 1
ATOM 4014 C C . LEU A 1 544 ? -19.379 -33.123 -9.430 1.00 45.91 590 LEU A C 1
ATOM 4015 O O . LEU A 1 544 ? -18.539 -34.030 -9.360 1.00 44.18 590 LEU A O 1
ATOM 4020 N N . ALA A 1 545 ? -20.089 -32.886 -10.542 1.00 42.37 591 ALA A N 1
ATOM 4021 C CA . ALA A 1 545 ? -19.867 -33.697 -11.731 1.00 42.06 591 ALA A CA 1
ATOM 4022 C C . ALA A 1 545 ? -18.437 -33.546 -12.250 1.00 42.48 591 ALA A C 1
ATOM 4023 O O . ALA A 1 545 ? -17.827 -34.527 -12.687 1.00 42.64 591 ALA A O 1
ATOM 4025 N N . THR A 1 546 ? -17.887 -32.327 -12.222 1.00 39.63 592 THR A N 1
ATOM 4026 C CA . THR A 1 546 ? -16.514 -32.117 -12.686 1.00 39.62 592 THR A CA 1
ATOM 4027 C C . THR A 1 546 ? -15.512 -32.814 -11.767 1.00 39.01 592 THR A C 1
ATOM 4028 O O . THR A 1 546 ? -14.565 -33.459 -12.233 1.00 41.37 592 THR A O 1
ATOM 4032 N N . LEU A 1 547 ? -15.708 -32.693 -10.459 1.00 39.41 593 LEU A N 1
ATOM 4033 C CA . LEU A 1 547 ? -14.829 -33.368 -9.501 1.00 40.77 593 LEU A CA 1
ATOM 4034 C C . LEU A 1 547 ? -14.942 -34.887 -9.627 1.00 39.75 593 LEU A C 1
ATOM 4035 O O . LEU A 1 547 ? -13.935 -35.598 -9.548 1.00 38.07 593 LEU A O 1
ATOM 4040 N N . CYS A 1 548 ? -16.161 -35.404 -9.823 1.00 37.22 594 CYS A N 1
ATOM 4041 C CA . CYS A 1 548 ? -16.317 -36.844 -10.000 1.00 40.39 594 CYS A CA 1
ATOM 4042 C C . CYS A 1 548 ? -15.491 -37.353 -11.188 1.00 40.22 594 CYS A C 1
ATOM 4043 O O . CYS A 1 548 ? -14.815 -38.387 -11.089 1.00 39.01 594 CYS A O 1
ATOM 4046 N N . ALA A 1 549 ? -15.517 -36.623 -12.314 1.00 36.24 595 ALA A N 1
ATOM 4047 C CA . ALA A 1 549 ? -14.735 -37.027 -13.481 1.00 37.86 595 ALA A CA 1
ATOM 4048 C C . ALA A 1 549 ? -13.246 -37.142 -13.144 1.00 38.53 595 ALA A C 1
ATOM 4049 O O . ALA A 1 549 ? -12.558 -38.037 -13.656 1.00 40.15 595 ALA A O 1
ATOM 4051 N N . GLN A 1 550 ? -12.735 -36.288 -12.253 1.00 34.90 596 GLN A N 1
ATOM 4052 C CA . GLN A 1 550 ? -11.306 -36.399 -11.904 1.00 37.27 596 GLN A CA 1
ATOM 4053 C C . GLN A 1 550 ? -10.947 -37.711 -11.178 1.00 39.60 596 GLN A C 1
ATOM 4054 O O . GLN A 1 550 ? -9.783 -38.137 -11.220 1.00 40.05 596 GLN A O 1
ATOM 4060 N N . LEU A 1 551 ? -11.900 -38.344 -10.494 1.00 38.12 597 LEU A N 1
ATOM 4061 C CA . LEU A 1 551 ? -11.665 -39.605 -9.789 1.00 40.30 597 LEU A CA 1
ATOM 4062 C C . LEU A 1 551 ? -12.079 -40.815 -10.612 1.00 41.32 597 LEU A C 1
ATOM 4063 O O . LEU A 1 551 ? -11.971 -41.953 -10.135 1.00 41.32 597 LEU A O 1
ATOM 4068 N N . SER A 1 552 ? -12.569 -40.611 -11.822 1.00 39.23 598 SER A N 1
ATOM 4069 C CA . SER A 1 552 ? -13.192 -41.698 -12.559 1.00 40.65 598 SER A CA 1
ATOM 4070 C C . SER A 1 552 ? -12.245 -42.180 -13.653 1.00 38.80 598 SER A C 1
ATOM 4071 O O . SER A 1 552 ? -12.464 -41.969 -14.833 1.00 39.84 598 SER A O 1
ATOM 4074 N N . ALA A 1 553 ? -11.181 -42.861 -13.241 1.00 37.63 599 ALA A N 1
ATOM 4075 C CA . ALA A 1 553 ? -10.251 -43.394 -14.236 1.00 38.33 599 ALA A CA 1
ATOM 4076 C C . ALA A 1 553 ? -10.755 -44.690 -14.833 1.00 41.02 599 ALA A C 1
ATOM 4077 O O . ALA A 1 553 ? -10.203 -45.154 -15.843 1.00 43.80 599 ALA A O 1
ATOM 4079 N N . ARG A 1 554 ? -11.799 -45.272 -14.238 1.00 40.91 600 ARG A N 1
ATOM 4080 C CA . ARG A 1 554 ? -12.473 -46.469 -14.744 1.00 40.43 600 ARG A CA 1
ATOM 4081 C C . ARG A 1 554 ? -13.917 -46.128 -15.105 1.00 44.32 600 ARG A C 1
ATOM 4082 O O . ARG A 1 554 ? -14.639 -45.544 -14.287 1.00 47.77 600 ARG A O 1
ATOM 4090 N N . ALA A 1 555 ? -14.348 -46.492 -16.316 1.00 42.05 601 ALA A N 1
ATOM 4091 C CA . ALA A 1 555 ? -15.702 -46.175 -16.748 1.00 41.91 601 ALA A CA 1
ATOM 4092 C C . ALA A 1 555 ? -16.746 -46.967 -15.952 1.00 42.76 601 ALA A C 1
ATOM 4093 O O . ALA A 1 555 ? -16.460 -48.026 -15.387 1.00 40.59 601 ALA A O 1
ATOM 4095 N N . ASP A 1 556 ? -17.984 -46.447 -15.944 1.00 43.82 602 ASP A N 1
ATOM 4096 C CA . ASP A 1 556 ? -19.141 -47.120 -15.332 1.00 46.53 602 ASP A CA 1
ATOM 4097 C C . ASP A 1 556 ? -18.825 -47.661 -13.932 1.00 43.88 602 ASP A C 1
ATOM 4098 O O . ASP A 1 556 ? -19.140 -48.800 -13.605 1.00 45.27 602 ASP A O 1
ATOM 4103 N N . SER A 1 557 ? -18.148 -46.853 -13.113 1.00 44.73 603 SER A N 1
ATOM 4104 C CA . SER A 1 557 ? -17.822 -47.227 -11.730 1.00 45.00 603 SER A CA 1
ATOM 4105 C C . SER A 1 557 ? -18.256 -46.110 -10.790 1.00 45.40 603 SER A C 1
ATOM 4106 O O . SER A 1 557 ? -17.416 -45.388 -10.242 1.00 44.44 603 SER A O 1
ATOM 4109 N N . PRO A 1 558 ? -19.561 -45.961 -10.552 1.00 51.76 604 PRO A N 1
ATOM 4110 C CA . PRO A 1 558 ? -20.019 -44.835 -9.708 1.00 52.58 604 PRO A CA 1
ATOM 4111 C C . PRO A 1 558 ? -19.499 -44.897 -8.257 1.00 50.41 604 PRO A C 1
ATOM 4112 O O . PRO A 1 558 ? -19.400 -43.841 -7.621 1.00 54.43 604 PRO A O 1
ATOM 4116 N N . ALA A 1 559 ? -19.106 -46.075 -7.741 1.00 40.41 605 ALA A N 1
ATOM 4117 C CA . ALA A 1 559 ? -18.500 -46.141 -6.411 1.00 44.60 605 ALA A CA 1
ATOM 4118 C C . ALA A 1 559 ? -17.273 -45.235 -6.261 1.00 46.08 605 ALA A C 1
ATOM 4119 O O . ALA A 1 559 ? -16.943 -44.833 -5.133 1.00 49.60 605 ALA A O 1
ATOM 4121 N N . LEU A 1 560 ? -16.563 -44.927 -7.361 1.00 42.60 606 LEU A N 1
ATOM 4122 C CA . LEU A 1 560 ? -15.383 -44.052 -7.251 1.00 38.59 606 LEU A CA 1
ATOM 4123 C C . LEU A 1 560 ? -15.738 -42.660 -6.735 1.00 40.43 606 LEU A C 1
ATOM 4124 O O . LEU A 1 560 ? -14.874 -41.956 -6.206 1.00 42.61 606 LEU A O 1
ATOM 4129 N N . CYS A 1 561 ? -16.983 -42.233 -6.918 1.00 40.01 607 CYS A N 1
ATOM 4130 C CA . CYS A 1 561 ? -17.443 -40.921 -6.514 1.00 40.20 607 CYS A CA 1
ATOM 4131 C C . CYS A 1 561 ? -18.266 -40.976 -5.237 1.00 39.16 607 CYS A C 1
ATOM 4132 O O . CYS A 1 561 ? -18.915 -39.980 -4.893 1.00 42.88 607 CYS A O 1
ATOM 4135 N N . ARG A 1 562 ? -18.206 -42.098 -4.500 1.00 38.50 608 ARG A N 1
ATOM 4136 C CA . ARG A 1 562 ? -19.069 -42.263 -3.328 1.00 44.03 608 ARG A CA 1
ATOM 4137 C C . ARG A 1 562 ? -18.801 -41.197 -2.270 1.00 45.98 608 ARG A C 1
ATOM 4138 O O . ARG A 1 562 ? -19.703 -40.858 -1.511 1.00 49.56 608 ARG A O 1
ATOM 4146 N N . HIS A 1 563 ? -17.581 -40.654 -2.197 1.00 43.69 609 HIS A N 1
ATOM 4147 C CA . HIS A 1 563 ? -17.276 -39.595 -1.229 1.00 45.00 609 HIS A CA 1
ATOM 4148 C C . HIS A 1 563 ? -17.568 -38.185 -1.733 1.00 52.56 609 HIS A C 1
ATOM 4149 O O . HIS A 1 563 ? -17.380 -37.228 -0.975 1.00 55.11 609 HIS A O 1
ATOM 4156 N N . LEU A 1 564 ? -18.036 -38.026 -2.972 1.00 53.18 610 LEU A N 1
ATOM 4157 C CA . LEU A 1 564 ? -18.456 -36.721 -3.458 1.00 56.63 610 LEU A CA 1
ATOM 4158 C C . LEU A 1 564 ? -19.968 -36.526 -3.402 1.00 69.19 610 LEU A C 1
ATOM 4159 O O . LEU A 1 564 ? -20.433 -35.433 -3.061 1.00 72.56 610 LEU A O 1
ATOM 4164 N N . MET A 1 565 ? -20.746 -37.553 -3.717 1.00 78.04 611 MET A N 1
ATOM 4165 C CA . MET A 1 565 ? -22.195 -37.410 -3.723 1.00 90.37 611 MET A CA 1
ATOM 4166 C C . MET A 1 565 ? -22.822 -38.208 -2.595 1.00 90.55 611 MET A C 1
ATOM 4167 O O . MET A 1 565 ? -22.809 -39.430 -2.637 1.00 88.73 611 MET A O 1
#

B-factor: mean 58.35, std 17.15, range [27.57, 120.41]

Nearest PDB structures (foldseek):
  5jg8-assembly1_A  TM=9.984E-01  e=2.691E-100  Homo sapiens
  5fic-assembly4_D  TM=9.933E-01  e=7.114E-97  Mus musculus
  5fi9-assembly1_A  TM=8.500E-01  e=1.880E-93  Mus musculus
  5hqn-assembly2_B  TM=9.957E-01  e=5.790E-82  Mus musculus
  5ebb-assembly1_A  TM=8.857E-01  e=1.023E-35  Homo sapiens

Foldseek 3Di:
DPVCVLVVLLVVLVVVLVCLVDVVSLVVVLVVQLVVCVVVLVFPSVLSNLQSVQCSVVLSVLCSLFVSNSQQVCCVVPNVVRHNHQQLNFDADDFDPPDFDDDDDADDDDPPFDKAKEWEAEQQAEEQFQAFQAAQDARGQEANGPPSHHHPPVDTGAFPQGDQASYWGHPVNVLLVLVQCVVVDDHQAYEYAENQHHPSLSDDDLVNLLCSVQVVLVSNCVSNPLRAYHYAYAQQSDPNGLAAAFQVDDDDSHCQSRQVSVLVSRVSHDDPQQSVVSNHRNWGKDASAVQEIETHDHCSLQAPSHSSCSSPSHCGNVRLVVVSVVLVVSVVVNHAYEYEHEDFLLRGRQNSSVNVLVSCLSSLQRYAAAEYEHVQFWAKEWHDHPVPLPHTRYMYTYHHHQISRHRAFGKIKMFIFRDHDPSTSRHTWKMWMWTWDCVVCSPPPHHTHIDTPDIPCVVQVFPGPGSVSLVVLLVVCLPDVVSVVVVQCRRRVNGHDPPDCDDVNSLVRSLRRHRSHYPDCVSSVVSD

Solvent-accessible surface area: 22038 Å² total; per-residue (Å²): 257,59,122,117,60,38,75,113,10,68,40,105,36,65,64,71,26,103,23,31,124,126,93,92,36,10,46,148,65,1,52,86,40,22,148,95,14,59,127,114,181,125,19,32,93,75,8,0,95,39,48,23,94,49,30,22,73,26,62,11,28,0,112,23,91,1,32,40,24,32,54,19,6,0,6,105,115,66,29,100,129,14,11,117,86,56,22,92,52,96,22,120,17,74,51,45,140,66,114,73,46,111,75,146,104,45,74,124,56,67,138,84,21,70,76,5,58,2,0,1,1,2,0,5,0,20,3,95,34,14,84,80,38,6,14,19,91,14,82,26,53,0,0,0,8,170,71,12,38,146,28,59,116,99,106,113,17,4,13,101,34,0,31,53,16,53,0,0,0,7,56,62,0,1,78,17,3,7,72,28,11,60,126,1,17,116,22,62,7,0,1,3,0,2,2,3,6,2,19,20,24,19,84,2,79,77,142,41,5,49,84,5,2,69,46,0,6,61,21,1,104,149,67,12,34,134,33,50,1,11,1,3,1,0,9,14,3,2,15,6,14,12,5,0,6,0,47,88,6,130,55,124,58,12,5,158,44,0,5,65,21,0,1,164,19,2,102,65,22,7,64,68,109,1,10,143,34,0,97,108,0,1,10,1,6,8,66,25,26,119,34,4,38,0,0,0,0,0,0,2,1,0,3,123,114,2,23,1,0,28,37,73,11,67,14,4,32,34,0,0,72,59,0,4,42,32,0,18,40,0,32,106,138,58,19,57,0,2,0,0,0,1,8,0,0,11,79,0,27,108,21,2,0,97,2,0,1,73,0,0,5,19,1,19,34,7,14,16,6,2,0,0,0,52,33,14,19,10,13,6,3,0,1,10,7,62,142,83,32,56,93,26,17,11,11,0,5,1,0,1,0,0,0,0,45,101,18,8,5,0,1,3,1,0,0,30,2,2,0,74,70,116,81,6,11,4,14,5,39,26,5,11,0,27,3,2,40,1,94,102,6,38,103,127,89,40,157,23,132,21,52,65,38,16,102,0,101,115,47,5,61,8,100,57,4,38,22,70,9,5,41,70,0,0,56,99,0,105,70,64,79,151,23,1,83,50,6,29,90,9,34,19,0,16,64,44,69,116,140,118,14,37,76,105,43,22,37,58,13,0,26,40,0,1,27,0,15,6,82,11,115,49,7,8,96,103,14,149